Protein AF-A0A8S3RD67-F1 (afdb_monomer_lite)

Foldseek 3Di:
DVVVVVVVVVVVVVVVVVVLCVLPPPVQQLAQDALLLLLLLLVVDDLVRLVQLLVQLPDDPVVLVVLCVVDPPCSSSSSSVSSVCSCPVRVHGNNSSQVSCVVVVHDNSSSSLSRDQDDDDDPDDPVQQADADALQLLLQCLVLLPPCLVLLLSLLPHDPVQLVVLVVPAPDSSSSSSSSLVVSPLDPPDPRGNNSSLSSCVSSVNDCVSSNVSCVVVCVVQVVQLVLLLVLCVVCVVVQLPPDQLVQLVLQCLLLLLADLVLVVVLVVDPDSSSSSVSLSVSLSVSGDVSLVSSLVSCVVVPVPVSSVSSDDPPPPPPRDPVLQPPPPVVFPDDPLLLLCSNCSNVQLPQDQVVLQVVQCCVVVLDPPVLVVVLVPQPDSSSSSSSVSSSLSPGDVVSSVSSLVSLCVDPSRVVVSVCSVPDDDGSVSRVSNVVNVD

pLDDT: mean 89.94, std 11.32, range [45.06, 98.44]

Sequence (438 aa):
MYCHIYIIITIYSQCLRFIQLVGLSEYSLDQIPSNPELLRLSGNCEEDLIHELALRLGMEEIDWRDIGKNYTGNTQMVKFLTLIHLKENYSICFGDLDRSLQEMKITTHTLCMVRRRKQVKSRIPDDILDCIPTDEILDKLAPQVGKMVFQLGTELGLSIADLENIDKCSPNLTAQNKEVLFTWRKDRSVKPTIRVIKQALVNIRKGVRCLEEVVKNIDAKTLRAVEIVTDKIRDNADRIIQDIQTSQILDHMMTHLVISVDDRRDIEHYAGQDDQNKALLDIVTKRREPAYSVFVDGLRIYGYEDIANDLKCDFSPSPTSASAETEGLSVWNFPLYKVRLQKNYLKVITDILHENIVDHLITREVLSVDDGKKIDSGKNPQEKNRNLMDMLLRKNEQGFNEFLKALKKDSIYADLADQIEKTEVTSTDMATLHKCLK

Secondary structure (DSSP, 8-state):
-HHHHHHHHHHHHHHHHHHHHTTS-GGGTTSPPPHHHHHHHHHHS-HHHHHHHHHHTT--HHHHHHHHHHTTT-HHHHHHHHHHHHHHHH---HHHHHHHHHHTT--THHHHHHH-------SS-HHHHTSPPPHHHHHHHHHHH-S-HHHHHHHHT--HHHHHHHHHH-SSHHHHHHHHHHHHHH-SSS---HHHHHHHHHHTT--THHHHHHHHHHHHHHHHHHHHHHHHHHHTHHHHHHH--HHHHHHHHHHTTSS-HHHHHHHHTSSSHHHHHHHHHHHHHHH-HHHHHHHHHHHHHTT-HHHHHHT----------GGGGGS-GGG--S-HHHHHHHHTHHHHHHH--THHHHHHHHHTTSS-HHHHHHHHTSSSHHHHHHHHHHHHTTS-HHHHHHHHHHHHHSTTTHHHHHHHHT----HHHHHHHHHHT-

Radius of gyration: 30.72 Å; chains: 1; bounding box: 83×54×83 Å

Organism: Mytilus edulis (NCBI:txid6550)

InterPro domains:
  IPR001315 CARD domain [PF00619] (232-311)
  IPR001315 CARD domain [PF00619] (341-422)
  IPR001315 CARD domain [PS50209] (225-300)
  IPR001315 CARD domain [PS50209] (341-409)
  IPR011029 Death-like domain superfamily [G3DSA:1.10.533.10] (114-223)
  IPR011029 Death-like domain superfamily [G3DSA:1.10.533.10] (228-316)
  IPR011029 Death-like domain superfamily [G3DSA:1.10.533.10] (335-431)
  IPR011029 Death-like domain superfamily [SSF47986] (129-205)
  IPR011029 Death-like domain superfamily [SSF47986] (231-314)
  IPR011029 Death-like domain superfamily [SSF47986] (339-422)
  IPR037939 Death domain-containing protein CRADD [PTHR15034] (340-423)

Structure (mmCIF, N/CA/C/O backbone):
data_AF-A0A8S3RD67-F1
#
_entry.id   AF-A0A8S3RD67-F1
#
loop_
_atom_site.group_PDB
_atom_site.id
_atom_site.type_symbol
_atom_site.label_atom_id
_atom_site.label_alt_id
_atom_site.label_comp_id
_atom_site.label_asym_id
_atom_site.label_entity_id
_atom_site.label_seq_id
_atom_site.pdbx_PDB_ins_code
_atom_site.Cartn_x
_atom_site.Cartn_y
_atom_site.Cartn_z
_atom_site.occupancy
_atom_site.B_iso_or_equiv
_atom_site.auth_seq_id
_atom_site.auth_comp_id
_atom_site.auth_asym_id
_atom_site.auth_atom_id
_atom_site.pdbx_PDB_model_num
ATOM 1 N N . MET A 1 1 ? -46.749 -34.017 41.134 1.00 57.56 1 MET A N 1
ATOM 2 C CA . MET A 1 1 ? -46.827 -32.714 40.430 1.00 57.56 1 MET A CA 1
ATOM 3 C C . MET A 1 1 ? -45.648 -31.790 40.761 1.00 57.56 1 MET A C 1
ATOM 5 O O . MET A 1 1 ? -44.995 -31.336 39.834 1.00 57.56 1 MET A O 1
ATOM 9 N N . TYR A 1 2 ? -45.287 -31.587 42.037 1.00 60.09 2 TYR A N 1
ATOM 10 C CA . TYR A 1 2 ? -44.151 -30.729 42.436 1.00 60.09 2 TYR A CA 1
ATOM 11 C C . TYR A 1 2 ? -42.762 -31.168 41.916 1.00 60.09 2 TYR A C 1
ATOM 13 O O . TYR A 1 2 ? -41.968 -30.312 41.540 1.00 60.09 2 TYR A O 1
ATOM 21 N N . CYS A 1 3 ? -42.481 -32.474 41.793 1.00 60.28 3 CYS A N 1
ATOM 22 C CA . CYS A 1 3 ? -41.215 -32.956 41.206 1.00 60.28 3 CYS A CA 1
ATOM 23 C C . CYS A 1 3 ? -41.043 -32.585 39.722 1.00 60.28 3 CYS A C 1
ATOM 25 O O . CYS A 1 3 ? -39.939 -32.255 39.303 1.00 60.28 3 CYS A O 1
ATOM 27 N N . HIS A 1 4 ? -42.119 -32.580 38.928 1.00 60.19 4 HIS A N 1
ATOM 28 C CA . HIS A 1 4 ? -42.025 -32.214 37.510 1.00 60.19 4 HIS A CA 1
ATOM 29 C C . HIS A 1 4 ? -41.774 -30.717 37.312 1.00 60.19 4 HIS A C 1
ATOM 31 O O . HIS A 1 4 ? -41.017 -30.347 36.421 1.00 60.19 4 HIS A O 1
ATOM 37 N N . ILE A 1 5 ? -42.339 -29.862 38.169 1.00 73.25 5 ILE A N 1
ATOM 38 C CA . ILE A 1 5 ? -42.095 -28.414 38.124 1.00 73.25 5 ILE A CA 1
ATOM 39 C C . ILE A 1 5 ? -40.639 -28.106 38.489 1.00 73.25 5 ILE A C 1
ATOM 41 O O . ILE A 1 5 ? -40.001 -27.311 37.806 1.00 73.25 5 ILE A O 1
ATOM 45 N N . TYR A 1 6 ? -40.084 -28.775 39.506 1.00 74.94 6 TYR A N 1
ATOM 46 C CA . TYR A 1 6 ? -38.683 -28.587 39.887 1.00 74.94 6 TYR A CA 1
ATOM 47 C C . TYR A 1 6 ? -37.729 -29.010 38.761 1.00 74.94 6 TYR A C 1
ATOM 49 O O . TYR A 1 6 ? -36.868 -28.229 38.377 1.00 74.94 6 TYR A O 1
ATOM 57 N N . ILE A 1 7 ? -37.948 -30.181 38.148 1.00 73.00 7 ILE A N 1
ATOM 58 C CA . ILE A 1 7 ? -37.131 -30.669 37.024 1.00 73.00 7 ILE A CA 1
ATO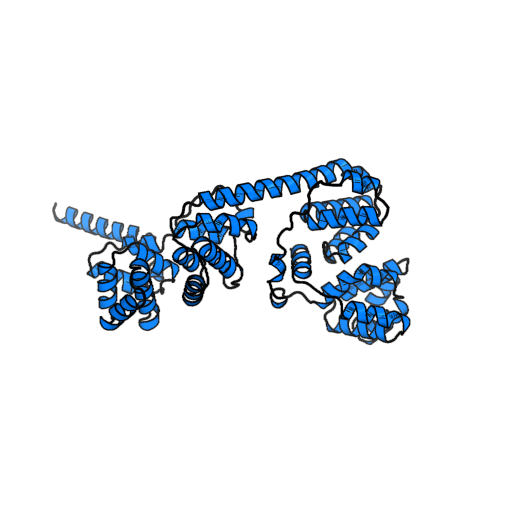M 59 C C . ILE A 1 7 ? -37.206 -29.717 35.821 1.00 73.00 7 ILE A C 1
ATOM 61 O O . ILE A 1 7 ? -36.175 -29.402 35.233 1.00 73.00 7 ILE A O 1
ATOM 65 N N . ILE A 1 8 ? -38.392 -29.204 35.475 1.00 71.38 8 ILE A N 1
ATOM 66 C CA . ILE A 1 8 ? -38.545 -28.244 34.371 1.00 71.38 8 ILE A CA 1
ATOM 67 C C . ILE A 1 8 ? -37.818 -26.931 34.686 1.00 71.38 8 ILE A C 1
ATOM 69 O O . ILE A 1 8 ? -37.125 -26.416 33.817 1.00 71.38 8 ILE A O 1
ATOM 73 N N . ILE A 1 9 ? -37.903 -26.413 35.916 1.00 73.94 9 ILE A N 1
ATOM 74 C CA . ILE A 1 9 ? -37.189 -25.191 36.323 1.00 73.94 9 ILE A CA 1
ATOM 75 C C . ILE A 1 9 ? -35.670 -25.404 36.301 1.00 73.94 9 ILE A C 1
ATOM 77 O O . ILE A 1 9 ? -34.942 -24.535 35.822 1.00 73.94 9 ILE A O 1
ATOM 81 N N . THR A 1 10 ? -35.174 -26.556 36.761 1.00 69.31 10 THR A N 1
ATOM 82 C CA . THR A 1 10 ? -33.739 -26.874 36.728 1.00 69.31 10 THR A CA 1
ATOM 83 C C . THR A 1 10 ? -33.232 -27.027 35.294 1.00 69.31 10 THR A C 1
ATOM 85 O O . THR A 1 10 ? -32.198 -26.451 34.963 1.00 69.31 10 THR A O 1
ATOM 88 N N . ILE A 1 11 ? -33.974 -27.715 34.417 1.00 67.88 11 ILE A N 1
ATOM 89 C CA . ILE A 1 11 ? -33.627 -27.849 32.993 1.00 67.88 11 ILE A CA 1
ATOM 90 C C . ILE A 1 11 ? -33.676 -26.485 32.302 1.00 67.88 11 ILE A C 1
ATOM 92 O O . ILE A 1 11 ? -32.752 -26.144 31.575 1.00 67.88 11 ILE A O 1
ATOM 96 N N . TYR A 1 12 ? -34.694 -25.660 32.563 1.00 69.12 12 TYR A N 1
ATOM 97 C CA . TYR A 1 12 ? -34.792 -24.328 31.965 1.00 69.12 12 TYR A CA 1
ATOM 98 C C . TYR A 1 12 ? -33.668 -23.409 32.454 1.00 69.12 12 TYR A C 1
ATOM 100 O O . TYR A 1 12 ? -33.087 -22.687 31.655 1.00 69.12 12 TYR A O 1
ATOM 108 N N . SER A 1 13 ? -33.296 -23.476 33.737 1.00 68.12 13 SER A N 1
ATOM 109 C CA . SER A 1 13 ? -32.154 -22.742 34.298 1.00 68.12 13 SER A CA 1
ATOM 110 C C . SER A 1 13 ? -30.823 -23.197 33.690 1.00 68.12 13 SER A C 1
ATOM 112 O O . SER A 1 13 ? -29.996 -22.358 33.332 1.00 68.12 13 SER A O 1
ATOM 114 N N . GLN A 1 14 ? -30.630 -24.505 33.497 1.00 61.22 14 GLN A N 1
ATOM 115 C CA . GLN A 1 14 ? -29.442 -25.050 32.838 1.00 61.22 14 GLN A CA 1
ATOM 116 C C . GLN A 1 14 ? -29.400 -24.716 31.342 1.00 61.22 14 GLN A C 1
ATOM 118 O O . GLN A 1 14 ? -28.350 -24.321 30.851 1.00 61.22 14 GLN A O 1
ATOM 123 N N . CYS A 1 15 ? -30.525 -24.773 30.625 1.00 55.94 15 CYS A N 1
ATOM 124 C CA . CYS A 1 15 ? -30.617 -24.350 29.227 1.00 55.94 15 CYS A CA 1
ATOM 125 C C . CYS A 1 15 ? -30.431 -22.836 29.067 1.00 55.94 15 CYS A C 1
ATOM 127 O O . CYS A 1 15 ? -29.794 -22.410 28.110 1.00 55.94 15 CYS A O 1
ATOM 129 N N . LEU A 1 16 ? -30.925 -22.013 29.998 1.00 59.56 16 LEU A N 1
ATOM 130 C CA . LEU A 1 16 ? -30.701 -20.565 29.984 1.00 59.56 16 LEU A CA 1
ATOM 131 C C . LEU A 1 16 ? -29.226 -20.237 30.252 1.00 59.56 16 LEU A C 1
ATOM 133 O O . LEU A 1 16 ? -28.663 -19.401 29.549 1.00 59.56 16 LEU A O 1
ATOM 137 N N . ARG A 1 17 ? -28.582 -20.949 31.192 1.00 57.41 17 ARG A N 1
ATOM 138 C CA . ARG A 1 17 ? -27.124 -20.901 31.392 1.00 57.41 17 ARG A CA 1
ATOM 139 C C . ARG A 1 17 ? -26.380 -21.331 30.133 1.00 57.41 17 ARG A C 1
ATOM 141 O O . ARG A 1 17 ? -25.460 -20.638 29.722 1.00 57.41 17 ARG A O 1
ATOM 148 N N . PHE A 1 18 ? -26.816 -22.404 29.474 1.00 54.28 18 PHE A N 1
ATOM 149 C CA . PHE A 1 18 ? -26.211 -22.883 28.234 1.00 54.28 18 PHE A CA 1
ATOM 150 C C . PHE A 1 18 ? -26.344 -21.841 27.114 1.00 54.28 18 PHE A C 1
ATOM 152 O O . PHE A 1 18 ? -25.356 -21.492 26.489 1.00 54.28 18 PHE A O 1
ATOM 159 N N . ILE A 1 19 ? -27.519 -21.236 26.917 1.00 56.25 19 ILE A N 1
ATOM 160 C CA . ILE A 1 19 ? -27.752 -20.195 25.898 1.00 56.25 19 ILE A CA 1
ATOM 161 C C . ILE A 1 19 ? -26.986 -18.893 26.210 1.00 56.25 19 ILE A C 1
ATOM 163 O O . ILE A 1 19 ? -26.515 -18.224 25.287 1.00 56.25 19 ILE A O 1
ATOM 167 N N . GLN A 1 20 ? -26.825 -18.532 27.488 1.00 54.22 20 GLN A N 1
ATOM 168 C CA . GLN A 1 20 ? -26.003 -17.389 27.911 1.00 54.22 20 GLN A CA 1
ATOM 169 C C . GLN A 1 20 ? -24.498 -17.658 27.721 1.00 54.22 20 GLN A C 1
ATOM 171 O O . GLN A 1 20 ? -23.772 -16.749 27.308 1.00 54.22 20 GLN A O 1
ATOM 176 N N . LEU A 1 21 ? -24.058 -18.906 27.916 1.00 53.72 21 LEU A N 1
ATOM 177 C CA . LEU A 1 21 ? -22.680 -19.370 27.714 1.00 53.72 21 LEU A CA 1
ATOM 178 C C . LEU A 1 21 ? -22.350 -19.755 26.264 1.00 53.72 21 LEU A C 1
ATOM 180 O O . LEU A 1 21 ? -21.181 -19.820 25.917 1.00 53.72 21 LEU A O 1
ATOM 184 N N . VAL A 1 22 ? -23.321 -19.900 25.354 1.00 56.28 22 VAL A N 1
ATOM 185 C CA . VAL A 1 22 ? -23.043 -20.135 23.915 1.00 56.28 22 VAL A CA 1
ATOM 186 C C . VAL A 1 22 ? -22.180 -19.012 23.301 1.00 56.28 22 VAL A C 1
ATOM 188 O O . VAL A 1 22 ? -21.546 -19.209 22.269 1.00 56.28 22 VAL A O 1
ATOM 191 N N . GLY A 1 23 ? -22.108 -17.831 23.931 1.00 59.00 23 GLY A N 1
ATOM 192 C CA . GLY A 1 23 ? -21.163 -16.771 23.550 1.00 59.00 23 GLY A CA 1
ATOM 193 C C . GLY A 1 23 ? -19.760 -16.871 24.172 1.00 59.00 23 GLY A C 1
ATOM 194 O O . GLY A 1 23 ? -18.823 -16.302 23.618 1.00 59.00 23 GLY A O 1
ATOM 195 N N . LEU A 1 24 ? -19.616 -17.566 25.299 1.00 64.38 24 LEU A N 1
ATOM 196 C CA . LEU A 1 24 ? -18.390 -17.750 26.077 1.00 64.38 24 LEU A CA 1
ATOM 197 C C . LEU A 1 24 ? -18.153 -19.259 26.187 1.00 64.38 24 LEU A C 1
ATOM 199 O O . LEU A 1 24 ? -18.551 -19.882 27.166 1.00 64.38 24 LEU A O 1
ATOM 203 N N . SER A 1 25 ? -17.567 -19.865 25.149 1.00 72.75 25 SER A N 1
ATOM 204 C CA . SER A 1 25 ? -17.165 -21.280 25.214 1.00 72.75 25 SER A CA 1
ATOM 205 C C . SER A 1 25 ? -16.338 -21.530 26.479 1.00 72.75 25 SER A C 1
ATOM 207 O O . SER A 1 25 ? -15.627 -20.630 26.899 1.00 72.75 25 SER A O 1
ATOM 209 N N . GLU A 1 26 ? -16.374 -22.719 27.069 1.00 68.62 26 GLU A N 1
ATOM 210 C CA . GLU A 1 26 ? -15.649 -23.026 28.317 1.00 68.62 26 GLU A CA 1
ATOM 211 C C . GLU A 1 26 ? -14.152 -22.632 28.250 1.00 68.62 26 GLU A C 1
ATOM 213 O O . GLU A 1 26 ? -13.629 -22.004 29.163 1.00 68.62 26 GLU A O 1
ATOM 218 N N . TYR A 1 27 ? -13.520 -22.798 27.079 1.00 60.41 27 TYR A N 1
ATOM 219 C CA . TYR A 1 27 ? -12.154 -22.344 26.745 1.00 60.41 27 TYR A CA 1
ATOM 220 C C . TYR A 1 27 ? -11.909 -20.825 26.796 1.00 60.41 27 TYR A C 1
ATOM 222 O O . TYR A 1 27 ? -10.790 -20.349 26.627 1.00 60.41 27 TYR A O 1
ATOM 230 N N . SER A 1 28 ? -12.965 -20.034 26.929 1.00 76.81 28 SER A N 1
ATOM 231 C CA . SER A 1 28 ? -12.926 -18.576 26.970 1.00 76.81 28 SER A CA 1
ATOM 232 C C . SER A 1 28 ? -12.745 -18.021 28.371 1.00 76.81 28 SER A C 1
ATOM 234 O O . SER A 1 28 ? -12.359 -16.861 28.482 1.00 76.81 28 SER A O 1
ATOM 236 N N . LEU A 1 29 ? -13.051 -18.804 29.410 1.00 88.25 29 LEU A N 1
ATOM 237 C CA . LEU A 1 29 ? -13.011 -18.327 30.791 1.00 88.25 29 LEU A CA 1
ATOM 238 C C . LEU A 1 29 ? -11.571 -18.112 31.262 1.00 88.25 29 LEU A C 1
ATOM 240 O O . LEU A 1 29 ? -11.295 -17.091 31.875 1.00 88.25 29 LEU A O 1
ATOM 244 N N . ASP A 1 30 ? -10.638 -18.972 30.861 1.00 92.31 30 ASP A N 1
ATOM 245 C CA . ASP A 1 30 ? -9.222 -18.837 31.235 1.00 92.31 30 ASP A CA 1
ATOM 246 C C . ASP A 1 30 ? -8.481 -17.743 30.442 1.00 92.31 30 ASP A C 1
ATOM 248 O O . ASP A 1 30 ? -7.310 -17.459 30.689 1.00 92.31 30 ASP A O 1
ATOM 252 N N . GLN A 1 31 ? -9.136 -17.112 29.461 1.00 93.38 31 GLN A N 1
ATOM 253 C CA . GLN A 1 31 ? -8.516 -16.055 28.667 1.00 93.38 31 GLN A CA 1
ATOM 254 C C . GLN A 1 31 ? -8.472 -14.739 29.446 1.00 93.38 31 GLN A C 1
ATOM 256 O O . GLN A 1 31 ? -9.470 -14.307 30.026 1.00 93.38 31 GLN A O 1
ATOM 261 N N . ILE A 1 32 ? -7.324 -14.064 29.384 1.00 94.31 32 ILE A N 1
ATOM 262 C CA . ILE A 1 32 ? -7.170 -12.699 29.889 1.00 94.31 32 ILE A CA 1
ATOM 263 C C . ILE A 1 32 ? -7.927 -11.745 28.949 1.00 94.31 32 ILE A C 1
ATOM 265 O O . ILE A 1 32 ? -7.660 -11.752 27.741 1.00 94.31 32 ILE A O 1
ATOM 269 N N . PRO A 1 33 ? -8.842 -10.902 29.462 1.00 94.62 33 PRO A N 1
ATOM 270 C CA . PRO A 1 33 ? -9.557 -9.937 28.640 1.00 94.62 33 PRO A CA 1
ATOM 271 C C . PRO A 1 33 ? -8.614 -8.968 27.911 1.00 94.62 33 PRO A C 1
ATOM 273 O O . PRO A 1 33 ? -7.643 -8.430 28.458 1.00 94.62 33 PRO A O 1
ATOM 276 N N . SER A 1 34 ? -8.918 -8.690 26.650 1.00 93.38 34 SER A N 1
ATOM 277 C CA . SER A 1 34 ? -8.246 -7.637 25.890 1.00 93.38 34 SER A CA 1
ATOM 278 C C . SER A 1 34 ? -8.654 -6.242 26.390 1.00 93.38 34 SER A C 1
ATOM 280 O O . SER A 1 34 ? -9.709 -6.062 26.999 1.00 93.38 34 SER A O 1
ATOM 282 N N . ASN A 1 35 ? -7.836 -5.222 26.117 1.00 93.00 35 ASN A N 1
ATOM 283 C CA . ASN A 1 35 ? -8.152 -3.842 26.511 1.00 93.00 35 ASN A CA 1
ATOM 284 C C . ASN A 1 35 ? -9.492 -3.356 25.912 1.00 93.00 35 ASN A C 1
ATOM 286 O O . ASN A 1 35 ? -10.292 -2.794 26.659 1.00 93.00 35 ASN A O 1
ATOM 290 N N . PRO A 1 36 ? -9.824 -3.641 24.633 1.00 91.31 36 PRO A N 1
ATOM 291 C CA . PRO A 1 36 ? -11.160 -3.380 24.094 1.00 91.31 36 PRO A CA 1
ATOM 292 C C . PRO A 1 36 ? -12.292 -4.041 24.891 1.00 91.31 36 PRO A C 1
ATOM 294 O O . PRO A 1 36 ? -13.344 -3.444 25.105 1.00 91.31 36 PRO A O 1
ATOM 297 N N . GLU A 1 37 ? -12.093 -5.273 25.359 1.00 93.44 37 GLU A N 1
ATOM 298 C CA . GLU A 1 37 ? -13.102 -5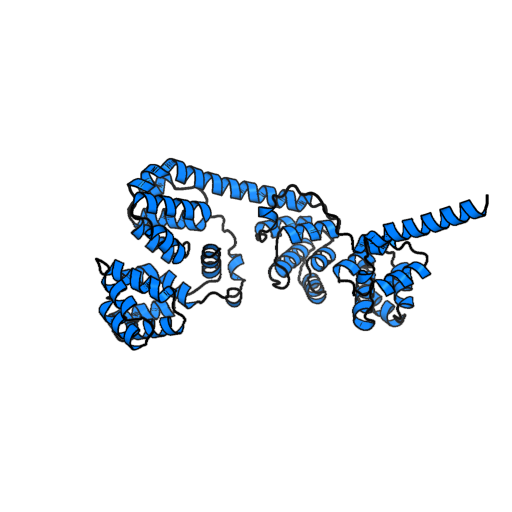.986 26.144 1.00 93.44 37 GLU A CA 1
ATOM 299 C C . GLU A 1 37 ? -13.297 -5.350 27.525 1.00 93.44 37 GLU A C 1
ATOM 301 O O . GLU A 1 37 ? -14.435 -5.103 27.928 1.00 93.44 37 GLU A O 1
ATOM 306 N N . LEU A 1 38 ? -12.212 -4.993 28.215 1.00 94.75 38 LEU A N 1
ATOM 307 C CA . LEU A 1 38 ? -12.285 -4.283 29.496 1.00 94.75 38 LEU A CA 1
ATOM 308 C C . LEU A 1 38 ? -12.926 -2.899 29.352 1.00 94.75 38 LEU A C 1
ATOM 310 O O . LEU A 1 38 ? -13.727 -2.496 30.192 1.00 94.75 38 LEU A O 1
ATOM 314 N N . LEU A 1 39 ? -12.649 -2.191 28.257 1.00 92.62 39 LEU A N 1
ATOM 315 C CA . LEU A 1 39 ? -13.277 -0.906 27.966 1.00 92.62 39 LEU A CA 1
ATOM 316 C C . LEU A 1 39 ? -14.788 -1.040 27.735 1.00 92.62 39 LEU A C 1
ATOM 318 O O . LEU A 1 39 ? -15.583 -0.218 28.196 1.00 92.62 39 LEU A O 1
ATOM 322 N N . ARG A 1 40 ? -15.218 -2.089 27.029 1.00 91.25 40 ARG A N 1
ATOM 323 C CA . ARG A 1 40 ? -16.649 -2.379 26.880 1.00 91.25 40 ARG A CA 1
ATOM 324 C C . ARG A 1 40 ? -17.271 -2.761 28.213 1.00 91.25 40 ARG A C 1
ATOM 326 O O . ARG A 1 40 ? -18.412 -2.376 28.456 1.00 91.25 40 ARG A O 1
ATOM 333 N N . LEU A 1 41 ? -16.560 -3.506 29.058 1.00 93.56 41 LEU A N 1
ATOM 334 C CA . LEU A 1 41 ? -17.050 -3.887 30.379 1.00 93.56 41 LEU A CA 1
ATOM 335 C C . LEU A 1 41 ? -17.278 -2.640 31.235 1.00 93.56 41 LEU A C 1
ATOM 337 O O . LEU A 1 41 ? -18.394 -2.429 31.702 1.00 93.56 41 LEU A O 1
ATOM 341 N N . SER A 1 42 ? -16.283 -1.755 31.335 1.00 94.56 42 SER A N 1
ATOM 342 C CA . SER A 1 42 ? -16.417 -0.502 32.087 1.00 94.56 42 SER A CA 1
ATOM 343 C C . SER A 1 42 ? -17.551 0.378 31.558 1.00 94.56 42 SER A C 1
ATOM 345 O O . SER A 1 42 ? -18.232 1.039 32.336 1.00 94.56 42 SER A O 1
ATOM 347 N N . GLY A 1 43 ? -17.796 0.385 30.243 1.00 90.38 43 GLY A N 1
ATOM 348 C CA . GLY A 1 43 ? -18.885 1.149 29.620 1.00 90.38 43 GLY A CA 1
ATOM 349 C C . GLY A 1 43 ? -20.292 0.596 29.859 1.00 90.38 43 GLY A C 1
ATOM 350 O O . GLY A 1 43 ? -21.263 1.307 29.611 1.00 90.38 43 GLY A O 1
ATOM 351 N N . ASN A 1 44 ? -20.419 -0.652 30.319 1.00 90.00 44 ASN A N 1
ATOM 352 C CA . ASN A 1 44 ? -21.706 -1.290 30.626 1.00 90.00 44 ASN A CA 1
ATOM 353 C C . ASN A 1 44 ? -21.967 -1.445 32.130 1.00 90.00 44 ASN A C 1
ATOM 355 O O . ASN A 1 44 ? -23.004 -1.988 32.505 1.00 90.00 44 ASN A O 1
ATOM 359 N N . CYS A 1 45 ? -21.041 -0.989 32.970 1.00 92.62 45 CYS A N 1
ATOM 360 C CA . CYS A 1 45 ? -21.106 -1.115 34.417 1.00 92.62 45 CYS A CA 1
ATOM 361 C C . CYS A 1 45 ? -21.119 0.265 35.077 1.00 92.62 45 CYS A C 1
ATOM 363 O O . CYS A 1 45 ? -20.434 1.184 34.618 1.00 92.62 45 CYS A O 1
ATOM 365 N N . GLU A 1 46 ? -21.869 0.391 36.169 1.00 95.12 46 GLU A N 1
ATOM 366 C CA . GLU A 1 46 ? -21.814 1.561 37.049 1.00 95.12 46 GLU A CA 1
ATOM 367 C C . GLU A 1 46 ? -20.476 1.622 37.802 1.00 95.12 46 GLU A C 1
ATOM 369 O O . GLU A 1 46 ? -19.769 0.619 37.911 1.00 95.12 46 GLU A O 1
ATOM 374 N N . GLU A 1 47 ? -20.111 2.804 38.298 1.00 95.62 47 GLU A N 1
ATOM 375 C CA . GLU A 1 47 ? -18.844 3.024 39.014 1.00 95.62 47 GLU A CA 1
ATOM 376 C C . GLU A 1 47 ? -18.743 2.170 40.279 1.00 95.62 47 GLU A C 1
ATOM 378 O O . GLU A 1 47 ? -17.802 1.386 40.395 1.00 95.62 47 GLU A O 1
ATOM 383 N N . ASP A 1 48 ? -19.767 2.216 41.133 1.00 96.62 48 ASP A N 1
ATOM 384 C CA . ASP A 1 48 ? -19.856 1.421 42.367 1.00 96.62 48 ASP A CA 1
ATOM 385 C C . ASP A 1 48 ? -19.702 -0.083 42.103 1.00 96.62 48 ASP A C 1
ATOM 387 O O . ASP A 1 48 ? -19.120 -0.825 42.891 1.00 96.62 48 ASP A O 1
ATOM 391 N N . LEU A 1 49 ? -20.203 -0.543 40.955 1.00 95.69 49 LEU A N 1
ATOM 392 C CA . LEU A 1 49 ? -20.124 -1.942 40.557 1.00 95.69 49 LEU A CA 1
ATOM 393 C C . LEU A 1 49 ? -18.701 -2.337 40.160 1.00 95.69 49 LEU A C 1
ATOM 395 O O . LEU A 1 49 ? -18.266 -3.434 40.497 1.00 95.69 49 LEU A O 1
ATOM 399 N N . ILE A 1 50 ? -17.974 -1.469 39.449 1.00 97.31 50 ILE A N 1
ATOM 400 C CA . ILE A 1 50 ? -16.565 -1.716 39.114 1.00 97.31 50 ILE A CA 1
ATOM 401 C C . ILE A 1 50 ? -15.682 -1.617 40.360 1.00 97.31 50 ILE A C 1
ATOM 403 O O . ILE A 1 50 ? -14.749 -2.406 40.487 1.00 97.31 50 ILE A O 1
ATOM 407 N N . HIS A 1 51 ? -15.988 -0.701 41.280 1.00 97.38 51 HIS A N 1
ATOM 408 C CA . HIS A 1 51 ? -15.286 -0.575 42.557 1.00 97.38 51 HIS A CA 1
ATOM 409 C C . HIS A 1 51 ? -15.408 -1.853 43.395 1.00 97.38 51 HIS A C 1
ATOM 411 O O . HIS A 1 51 ? -14.396 -2.475 43.711 1.00 97.38 51 HIS A O 1
ATOM 417 N N . GLU A 1 52 ? -16.633 -2.315 43.657 1.00 97.81 52 GLU A N 1
ATOM 418 C CA . GLU A 1 52 ? -16.881 -3.562 44.398 1.00 97.81 52 GLU A CA 1
ATOM 419 C C . GLU A 1 52 ? -16.280 -4.783 43.678 1.00 97.81 52 GLU A C 1
ATOM 421 O O . GLU A 1 52 ? -15.705 -5.667 44.317 1.00 97.81 52 GLU A O 1
ATOM 426 N N . LEU A 1 53 ? -16.357 -4.827 42.341 1.00 96.81 53 LEU A N 1
ATOM 427 C CA . LEU A 1 53 ? -15.723 -5.881 41.545 1.00 96.81 53 LEU A CA 1
ATOM 428 C C . LEU A 1 53 ? -14.201 -5.896 41.739 1.00 96.81 53 LEU A C 1
ATOM 430 O O . LEU A 1 53 ? -13.615 -6.970 41.860 1.00 96.81 53 LEU A O 1
ATOM 434 N N . ALA A 1 54 ? -13.560 -4.727 41.787 1.00 97.44 54 ALA A N 1
ATOM 435 C CA . ALA A 1 54 ? -12.122 -4.621 41.980 1.00 97.44 54 ALA A CA 1
ATOM 436 C C . ALA A 1 54 ? -11.687 -5.103 43.368 1.00 97.44 54 ALA A C 1
ATOM 438 O O . ALA A 1 54 ? -10.755 -5.903 43.462 1.00 97.44 54 ALA A O 1
ATOM 439 N N . LEU A 1 55 ? -12.405 -4.700 44.421 1.00 97.69 55 LEU A N 1
ATOM 440 C CA . LEU A 1 55 ? -12.138 -5.151 45.791 1.00 97.69 55 LEU A CA 1
ATOM 441 C C . LEU A 1 55 ? -12.238 -6.678 45.917 1.00 97.69 55 LEU A C 1
ATOM 443 O O . LEU A 1 55 ? -11.381 -7.316 46.528 1.00 97.69 55 LEU A O 1
ATOM 447 N N . ARG A 1 56 ? -13.244 -7.294 45.283 1.00 97.12 56 ARG A N 1
ATOM 448 C CA . ARG A 1 56 ? -13.411 -8.761 45.271 1.00 97.12 56 ARG A CA 1
ATOM 449 C C . ARG A 1 56 ? -12.305 -9.498 44.534 1.00 97.12 56 ARG A C 1
ATOM 451 O O . ARG A 1 56 ? -11.971 -10.620 44.901 1.00 97.12 56 ARG A O 1
ATOM 458 N N . LEU A 1 57 ? -11.744 -8.872 43.506 1.00 96.81 57 LEU A N 1
ATOM 459 C CA . LEU A 1 57 ? -10.624 -9.411 42.739 1.00 96.81 57 LEU A CA 1
ATOM 460 C C . LEU A 1 57 ? -9.264 -9.136 43.403 1.00 96.81 57 LEU A C 1
ATOM 462 O O . LEU A 1 57 ? -8.233 -9.464 42.823 1.00 96.81 57 LEU A O 1
ATOM 466 N N . GLY A 1 58 ? -9.260 -8.588 44.623 1.00 97.00 58 GLY A N 1
ATOM 467 C CA . GLY A 1 58 ? -8.065 -8.417 45.446 1.00 97.00 58 GLY A CA 1
ATOM 468 C C . GLY A 1 58 ? -7.379 -7.058 45.318 1.00 97.00 58 GLY A C 1
ATOM 469 O O . GLY A 1 58 ? -6.294 -6.898 45.875 1.00 97.00 58 GLY A O 1
ATOM 470 N N . MET A 1 59 ? -7.979 -6.086 44.621 1.00 97.62 59 MET A N 1
ATOM 471 C CA . MET A 1 59 ? -7.470 -4.711 44.610 1.00 97.62 59 MET A CA 1
ATOM 472 C C . MET A 1 59 ? -7.641 -4.063 45.983 1.00 97.62 59 MET A C 1
ATOM 474 O O . MET A 1 59 ? -8.700 -4.179 46.603 1.00 97.62 59 MET A O 1
ATOM 478 N N . GLU A 1 60 ? -6.623 -3.340 46.446 1.00 97.44 60 GLU A N 1
ATOM 479 C CA . GLU A 1 60 ? -6.727 -2.575 47.683 1.00 97.44 60 GLU A CA 1
ATOM 480 C C . GLU A 1 60 ? -7.486 -1.255 47.467 1.00 97.44 60 GLU A C 1
ATOM 482 O O . GLU A 1 60 ? -7.381 -0.590 46.436 1.00 97.44 60 GLU A O 1
ATOM 487 N N . GLU A 1 61 ? -8.214 -0.807 48.493 1.00 97.69 61 GLU A N 1
ATOM 488 C CA . GLU A 1 61 ? -8.957 0.465 48.477 1.00 97.69 61 GLU A CA 1
ATOM 489 C C . GLU A 1 61 ? -8.048 1.689 48.238 1.00 97.69 61 GLU A C 1
ATOM 491 O O . GLU A 1 61 ? -8.506 2.768 47.852 1.00 97.69 61 GLU A O 1
ATOM 496 N N . ILE A 1 62 ? -6.748 1.572 48.523 1.00 96.81 62 ILE A N 1
ATOM 497 C CA . ILE A 1 62 ? -5.787 2.647 48.263 1.00 96.81 62 ILE A CA 1
ATOM 498 C C . ILE A 1 62 ? -5.495 2.795 46.765 1.00 96.81 62 ILE A C 1
ATOM 500 O O . ILE A 1 62 ? -5.551 3.919 46.270 1.00 96.81 62 ILE A O 1
ATOM 504 N N . ASP A 1 63 ? -5.327 1.687 46.038 1.00 96.44 63 ASP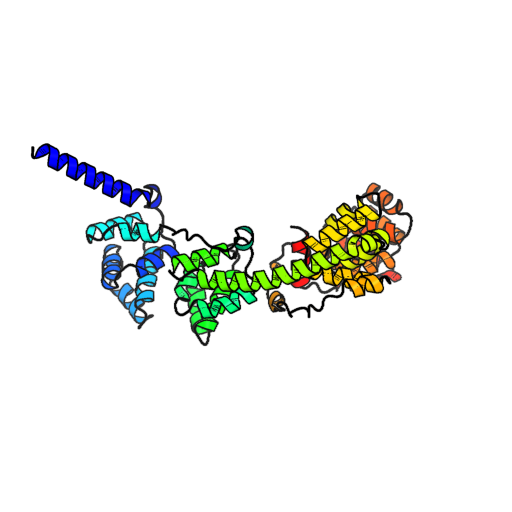 A N 1
ATOM 505 C CA . ASP A 1 63 ? -5.047 1.689 44.598 1.00 96.44 63 ASP A CA 1
ATOM 506 C C . ASP A 1 63 ? -6.223 2.268 43.807 1.00 96.44 63 ASP A C 1
ATOM 508 O O . ASP A 1 63 ? -6.039 3.142 42.958 1.00 96.44 63 ASP A O 1
ATOM 512 N N . TRP A 1 64 ? -7.455 1.860 44.142 1.00 95.44 64 TRP A N 1
ATOM 513 C CA . TRP A 1 64 ? -8.669 2.430 43.545 1.00 95.44 64 TRP A CA 1
ATOM 514 C C . TRP A 1 64 ? -8.734 3.953 43.736 1.00 95.44 64 TRP A C 1
ATOM 516 O O . TRP A 1 64 ? -8.981 4.705 42.787 1.00 95.44 64 TRP A O 1
ATOM 526 N N . ARG A 1 65 ? -8.469 4.434 44.960 1.00 95.56 65 ARG A N 1
ATOM 527 C CA . ARG A 1 65 ? -8.474 5.874 45.264 1.00 95.56 65 ARG A CA 1
ATOM 528 C C . ARG A 1 65 ? -7.370 6.622 44.533 1.00 95.56 65 ARG A C 1
ATOM 530 O O . ARG A 1 65 ? -7.602 7.755 44.112 1.00 95.56 65 ARG A O 1
ATOM 537 N N . ASP A 1 66 ? -6.195 6.028 44.376 1.00 95.69 66 ASP A N 1
ATOM 538 C CA . ASP A 1 66 ? -5.082 6.658 43.671 1.00 95.69 66 ASP A CA 1
ATOM 539 C C . ASP A 1 66 ? -5.344 6.749 42.160 1.00 95.69 66 ASP A C 1
ATOM 541 O O . ASP A 1 66 ? -5.107 7.807 41.569 1.00 95.69 66 ASP A O 1
ATOM 545 N N . ILE A 1 67 ? -5.971 5.733 41.554 1.00 93.88 67 ILE A N 1
ATOM 546 C CA . ILE A 1 67 ? -6.500 5.823 40.181 1.00 93.88 67 ILE A CA 1
ATOM 547 C C . ILE A 1 67 ? -7.537 6.956 40.086 1.00 93.88 67 ILE A C 1
ATOM 549 O O . ILE A 1 67 ? -7.450 7.804 39.197 1.00 93.88 67 ILE A O 1
ATOM 553 N N . GLY A 1 68 ? -8.483 7.035 41.027 1.00 93.56 68 GLY A N 1
ATOM 554 C CA . GLY A 1 68 ? -9.512 8.082 41.049 1.00 93.56 68 GLY A CA 1
ATOM 555 C C . GLY A 1 68 ? -8.952 9.509 41.147 1.00 93.56 68 GLY A C 1
ATOM 556 O O . GLY A 1 68 ? -9.435 10.412 40.461 1.00 93.56 68 GLY A O 1
ATOM 557 N N . LYS A 1 69 ? -7.898 9.723 41.950 1.00 94.12 69 LYS A N 1
ATOM 558 C CA . LYS A 1 69 ? -7.223 11.030 42.079 1.00 94.12 69 LYS A CA 1
ATOM 559 C C . LYS A 1 69 ? -6.538 11.465 40.784 1.00 94.12 69 LYS A C 1
ATOM 561 O O . LYS A 1 69 ? -6.579 12.648 40.449 1.00 94.12 69 LYS A O 1
ATOM 566 N N . ASN A 1 70 ? -5.931 10.527 40.059 1.00 89.12 70 ASN A N 1
ATOM 567 C CA . ASN A 1 70 ? -5.183 10.831 38.838 1.00 89.12 70 ASN A CA 1
ATOM 568 C C . ASN A 1 70 ? -6.093 11.194 37.650 1.00 89.12 70 ASN A C 1
ATOM 570 O O . ASN A 1 70 ? -5.660 11.919 36.758 1.00 89.12 70 ASN A O 1
ATOM 574 N N . TYR A 1 71 ? -7.359 10.757 37.656 1.00 87.31 71 TYR A N 1
ATOM 575 C CA . TYR A 1 71 ? -8.307 10.955 36.546 1.00 87.31 71 TYR A CA 1
ATOM 576 C C . TYR A 1 71 ? -9.627 11.602 36.997 1.00 87.31 71 TYR A C 1
ATOM 578 O O . TYR A 1 71 ? -10.721 11.217 36.569 1.00 87.31 71 TYR A O 1
ATOM 586 N N . THR A 1 72 ? -9.527 12.614 37.865 1.00 85.00 72 THR A N 1
ATOM 587 C CA . THR A 1 72 ? -10.693 13.356 38.373 1.00 85.00 72 THR A CA 1
ATOM 588 C C . THR A 1 72 ? -11.552 13.932 37.237 1.00 85.00 72 THR A C 1
ATOM 590 O O . THR A 1 72 ? -11.064 14.581 36.316 1.00 85.00 72 THR A O 1
ATOM 593 N N . GLY A 1 73 ? -12.865 13.683 37.295 1.00 83.62 73 GLY A N 1
ATOM 594 C CA . GLY A 1 73 ? -13.839 14.199 36.323 1.00 83.62 73 GLY A CA 1
ATOM 595 C C . GLY A 1 73 ? -14.132 13.293 35.121 1.00 83.62 73 GLY A C 1
ATOM 596 O O . GLY A 1 73 ? -14.996 13.637 34.314 1.00 83.62 73 GLY A O 1
ATOM 597 N N . ASN A 1 74 ? -13.486 12.125 35.005 1.00 87.50 74 ASN A N 1
ATOM 598 C CA . ASN A 1 74 ? -13.795 11.139 33.966 1.00 87.50 74 ASN A CA 1
ATOM 599 C C . ASN A 1 74 ? -14.064 9.745 34.560 1.00 87.50 74 ASN A C 1
ATOM 601 O O . ASN A 1 74 ? -13.237 8.839 34.468 1.00 87.50 74 ASN A O 1
ATOM 605 N N . THR A 1 75 ? -15.264 9.557 35.119 1.00 92.19 75 THR A N 1
ATOM 606 C CA . THR A 1 75 ? -15.739 8.282 35.695 1.00 92.19 75 THR A CA 1
ATOM 607 C C . THR A 1 75 ? -15.509 7.082 34.772 1.00 92.19 75 THR A C 1
ATOM 609 O O . THR A 1 75 ? -15.147 5.995 35.219 1.00 92.19 75 THR A O 1
ATOM 612 N N . GLN A 1 76 ? -15.691 7.249 33.460 1.00 90.19 76 GLN A N 1
ATOM 613 C CA . GLN A 1 76 ? -15.503 6.151 32.513 1.00 90.19 76 GLN A CA 1
ATOM 614 C C . GLN A 1 76 ? -14.038 5.703 32.423 1.00 90.19 76 GLN A C 1
ATOM 616 O O . GLN A 1 76 ? -13.772 4.506 32.303 1.00 90.19 76 GLN A O 1
ATOM 621 N N . MET A 1 77 ? -13.109 6.656 32.486 1.00 89.00 77 MET A N 1
ATOM 622 C CA . MET A 1 77 ? -11.675 6.394 32.473 1.00 89.00 77 MET A CA 1
ATOM 623 C C . MET A 1 77 ? -11.224 5.715 33.764 1.00 89.00 77 MET A C 1
ATOM 625 O O . MET A 1 77 ? -10.524 4.713 33.690 1.00 89.00 77 MET A O 1
ATOM 629 N N . VAL A 1 78 ? -11.709 6.179 34.923 1.00 93.88 78 VAL A N 1
ATOM 630 C CA . VAL A 1 78 ? -11.439 5.543 36.226 1.00 93.88 78 VAL A CA 1
ATOM 631 C C . VAL A 1 78 ? -11.850 4.070 36.192 1.00 93.88 78 VAL A C 1
ATOM 633 O O . VAL A 1 78 ? -11.014 3.197 36.400 1.00 93.88 78 VAL A O 1
ATOM 636 N N . LYS A 1 79 ? -13.096 3.769 35.795 1.00 95.75 79 LYS A N 1
ATOM 637 C CA . LYS A 1 79 ? -13.573 2.381 35.664 1.00 95.75 79 LYS A CA 1
ATOM 638 C C . LYS A 1 79 ? -12.699 1.537 34.730 1.00 95.75 79 LYS A C 1
ATOM 640 O O . LYS A 1 79 ? -12.452 0.368 35.007 1.00 95.75 79 LYS A O 1
ATOM 645 N N . PHE A 1 80 ? -12.276 2.094 33.594 1.00 94.69 80 PHE A N 1
ATOM 646 C CA . PHE A 1 80 ? -11.447 1.368 32.632 1.00 94.69 80 PHE A CA 1
ATOM 647 C C . PHE A 1 80 ? -10.039 1.091 33.170 1.00 94.69 80 PHE A C 1
ATOM 649 O O . PHE A 1 80 ? -9.585 -0.049 33.104 1.00 94.69 80 PHE A O 1
ATOM 656 N N . LEU A 1 81 ? -9.375 2.101 33.730 1.00 94.12 81 LEU A N 1
ATOM 657 C CA . LEU A 1 81 ? -8.021 1.974 34.263 1.00 94.12 81 LEU A CA 1
ATOM 658 C C . LEU A 1 81 ? -7.963 1.046 35.474 1.00 94.12 81 LEU A C 1
ATOM 660 O O . LEU A 1 81 ? -7.008 0.287 35.595 1.00 94.12 81 LEU A O 1
ATOM 664 N N . THR A 1 82 ? -9.009 1.007 36.299 1.00 96.50 82 THR A N 1
ATOM 665 C CA . THR A 1 82 ? -9.137 -0.005 37.354 1.00 96.50 82 THR A CA 1
ATOM 666 C C . THR A 1 82 ? -9.123 -1.417 36.781 1.00 96.50 82 THR A C 1
ATOM 668 O O . THR A 1 82 ? -8.381 -2.273 37.255 1.00 96.50 82 THR A O 1
ATOM 671 N N . LEU A 1 83 ? -9.915 -1.681 35.738 1.00 96.81 83 LEU A N 1
ATOM 672 C CA . LEU A 1 83 ? -9.946 -3.002 35.109 1.00 96.81 83 LEU A CA 1
ATOM 673 C C . LEU A 1 83 ? -8.600 -3.371 34.466 1.00 96.81 83 LEU A C 1
ATOM 675 O O . LEU A 1 83 ? -8.205 -4.536 34.503 1.00 96.81 83 LEU A O 1
ATOM 679 N N . ILE A 1 84 ? -7.888 -2.395 33.896 1.00 95.12 84 ILE A N 1
ATOM 680 C CA . ILE A 1 84 ? -6.529 -2.593 33.372 1.00 95.12 84 ILE A CA 1
ATOM 681 C C . ILE A 1 84 ? -5.556 -2.921 34.505 1.00 95.12 84 ILE A C 1
ATOM 683 O O . ILE A 1 84 ? -4.815 -3.894 34.397 1.00 95.12 84 ILE A O 1
ATOM 687 N N . HIS A 1 85 ? -5.612 -2.185 35.614 1.00 95.31 85 HIS A N 1
ATOM 688 C CA . HIS A 1 85 ? -4.768 -2.440 36.776 1.00 95.31 85 HIS A CA 1
ATOM 689 C C . HIS A 1 85 ? -4.992 -3.850 37.337 1.00 95.31 85 HIS A C 1
ATOM 691 O O . HIS A 1 85 ? -4.025 -4.550 37.636 1.00 95.31 85 HIS A O 1
ATOM 697 N N . LEU A 1 86 ? -6.250 -4.301 37.420 1.00 96.44 86 LEU A N 1
ATOM 698 C CA . LEU A 1 86 ? -6.580 -5.677 37.801 1.00 96.44 86 LEU A CA 1
ATOM 699 C C . LEU A 1 86 ? -5.942 -6.693 36.848 1.00 96.44 86 LEU A C 1
ATOM 701 O O . LEU A 1 86 ? -5.338 -7.672 37.279 1.00 96.44 86 LEU A O 1
ATOM 705 N N . LYS A 1 87 ? -6.050 -6.460 35.538 1.00 95.81 87 LYS A N 1
ATOM 706 C CA . LYS A 1 87 ? -5.456 -7.336 34.525 1.00 95.81 87 LYS A CA 1
ATOM 707 C C . LYS A 1 87 ? -3.937 -7.427 34.664 1.00 95.81 87 LYS A C 1
ATOM 709 O O . LYS A 1 87 ? -3.397 -8.525 34.585 1.00 95.81 87 LYS A O 1
ATOM 714 N N . GLU A 1 88 ? -3.260 -6.299 34.839 1.00 94.12 88 GLU A N 1
ATOM 715 C CA . GLU A 1 88 ? -1.795 -6.237 34.830 1.00 94.12 88 GLU A CA 1
ATOM 716 C C . GLU A 1 88 ? -1.173 -6.747 36.134 1.00 94.12 88 GLU A C 1
ATOM 718 O O . GLU A 1 88 ? -0.173 -7.459 36.084 1.00 94.12 88 GLU A O 1
ATOM 723 N N . ASN A 1 89 ? -1.779 -6.448 37.288 1.00 96.19 89 ASN A N 1
ATOM 724 C CA . ASN A 1 89 ? -1.202 -6.785 38.595 1.00 96.19 89 ASN A CA 1
ATOM 725 C C . ASN A 1 89 ? -1.727 -8.107 39.170 1.00 96.19 89 ASN A C 1
ATOM 727 O O . ASN A 1 89 ? -1.030 -8.757 39.945 1.00 96.19 89 ASN A O 1
ATOM 731 N N . TYR A 1 90 ? -2.925 -8.538 38.762 1.00 95.50 90 TYR A N 1
ATOM 732 C CA . TYR A 1 90 ? -3.596 -9.718 39.322 1.00 95.50 90 TYR A CA 1
ATOM 733 C C . TYR A 1 90 ? -3.858 -10.814 38.281 1.00 95.50 90 TYR A C 1
ATOM 735 O O . TYR A 1 90 ? -4.349 -11.881 38.634 1.00 95.50 90 TYR A O 1
ATOM 743 N N . SER A 1 91 ? -3.505 -10.591 37.006 1.00 94.38 91 SER A N 1
ATOM 744 C CA . SER A 1 91 ? -3.674 -11.565 35.911 1.00 94.38 91 SER A CA 1
ATOM 745 C C . SER A 1 91 ? -5.108 -12.094 35.760 1.00 94.38 91 SER A C 1
ATOM 747 O O . SER A 1 91 ? -5.307 -13.258 35.413 1.00 94.38 91 SER A O 1
ATOM 749 N N . ILE A 1 92 ? -6.112 -11.243 36.011 1.00 96.56 92 ILE A N 1
ATOM 750 C CA . ILE A 1 92 ? -7.522 -11.657 35.995 1.00 96.56 92 ILE A CA 1
ATOM 751 C C . ILE A 1 92 ? -7.948 -12.229 34.634 1.00 96.56 92 ILE A C 1
ATOM 753 O O . ILE A 1 92 ? -7.679 -11.650 33.574 1.00 96.56 92 ILE A O 1
ATOM 757 N N . CYS A 1 93 ? -8.666 -13.351 34.663 1.00 95.62 93 CYS A N 1
ATOM 758 C CA . CYS A 1 93 ? -9.275 -13.958 33.481 1.00 95.62 93 CYS A CA 1
ATOM 759 C C . CYS A 1 93 ? -10.795 -13.706 33.422 1.00 95.62 93 CYS A C 1
ATOM 761 O O . CYS A 1 93 ? -11.409 -13.183 34.358 1.00 95.62 93 CYS A O 1
ATOM 763 N N . PHE A 1 94 ? -11.442 -14.075 32.312 1.00 94.06 94 PHE A N 1
ATOM 764 C CA . PHE A 1 94 ? -12.905 -14.005 32.203 1.00 94.06 94 PHE A CA 1
ATOM 765 C C . PHE A 1 94 ? -13.631 -14.864 33.249 1.00 94.06 94 PHE A C 1
ATOM 767 O O . PHE A 1 94 ? -14.737 -14.504 33.644 1.00 94.06 94 PHE A O 1
ATOM 774 N N . GLY A 1 95 ? -13.033 -15.966 33.706 1.00 93.94 95 GLY A N 1
ATOM 775 C CA . GLY A 1 95 ? -13.574 -16.832 34.751 1.00 93.94 95 GLY A CA 1
ATOM 776 C C . GLY A 1 95 ? -13.625 -16.149 36.116 1.00 93.94 95 GLY A C 1
ATOM 777 O O . GLY A 1 95 ? -14.618 -16.293 36.829 1.00 93.94 95 GLY A O 1
ATOM 778 N N . ASP A 1 96 ? -12.608 -15.352 36.448 1.00 96.12 96 ASP A N 1
ATOM 779 C CA . ASP A 1 96 ? -12.586 -14.567 37.687 1.00 96.12 96 ASP A CA 1
ATOM 780 C C . ASP A 1 96 ? -13.644 -13.463 37.647 1.00 96.12 96 ASP A C 1
ATOM 782 O O . ASP A 1 96 ? -14.403 -13.283 38.600 1.00 96.12 96 ASP A O 1
ATOM 786 N N . LEU A 1 97 ? -13.756 -12.770 36.506 1.00 95.31 97 LEU A N 1
ATOM 787 C CA . LEU A 1 97 ? -14.800 -11.769 36.285 1.00 95.31 97 LEU A CA 1
ATOM 788 C C . LEU A 1 97 ? -16.202 -12.384 36.379 1.00 95.31 97 LEU A C 1
ATOM 790 O O . LEU A 1 97 ? -17.079 -11.811 37.023 1.00 95.31 97 LEU A O 1
ATOM 794 N N . ASP A 1 98 ? -16.426 -13.541 35.754 1.00 93.56 98 ASP A N 1
ATOM 795 C CA . ASP A 1 98 ? -17.724 -14.220 35.765 1.00 93.56 98 ASP A CA 1
ATOM 796 C C . ASP A 1 98 ? -18.114 -14.658 37.179 1.00 93.56 98 ASP A C 1
ATOM 798 O O . ASP A 1 98 ? -19.224 -14.365 37.626 1.00 93.56 98 ASP A O 1
ATOM 802 N N . ARG A 1 99 ? -17.185 -15.277 37.919 1.00 94.94 99 ARG A N 1
ATOM 803 C CA . ARG A 1 99 ? -17.404 -15.695 39.310 1.00 94.94 99 ARG A CA 1
ATOM 804 C C . ARG A 1 99 ? -17.771 -14.506 40.197 1.00 94.94 99 ARG A C 1
ATOM 806 O O . ARG A 1 99 ? -18.807 -14.545 40.860 1.00 94.94 99 ARG A O 1
ATOM 813 N N . SER A 1 100 ? -16.982 -13.434 40.157 1.00 96.00 100 SER A N 1
ATOM 814 C CA . SER A 1 100 ? -17.221 -12.241 40.977 1.00 96.00 100 SER A CA 1
ATOM 815 C C . SER A 1 100 ? -18.555 -11.566 40.638 1.00 96.00 100 SER A C 1
ATOM 817 O O . SER A 1 100 ? -19.319 -11.214 41.538 1.00 96.00 100 SER A O 1
ATOM 819 N N . LEU A 1 101 ? -18.905 -11.457 39.350 1.00 93.38 101 LEU A N 1
ATOM 820 C CA . LEU A 1 101 ? -20.202 -10.914 38.930 1.00 93.38 101 LEU A CA 1
ATOM 821 C C . LEU A 1 101 ? -21.379 -11.788 39.398 1.00 93.38 101 LEU A C 1
ATOM 823 O O . LEU A 1 101 ? -22.409 -11.251 39.814 1.00 93.38 101 LEU A O 1
ATOM 827 N N . GLN A 1 102 ? -21.240 -13.118 39.375 1.00 91.38 102 GLN A N 1
ATOM 828 C CA . GLN A 1 102 ? -22.267 -14.035 39.881 1.00 91.38 102 GLN A CA 1
ATOM 829 C C . GLN A 1 102 ? -22.476 -13.895 41.393 1.00 91.38 102 GLN A C 1
ATOM 831 O O . GLN A 1 102 ? -23.621 -13.880 41.852 1.00 91.38 102 GLN A O 1
ATOM 836 N N . GLU A 1 103 ? -21.401 -13.756 42.169 1.00 94.12 103 GLU A N 1
ATOM 837 C CA . GLU A 1 103 ? -21.480 -13.542 43.620 1.00 94.12 103 GLU A CA 1
ATOM 838 C C . GLU A 1 103 ? -22.181 -12.226 43.974 1.00 94.12 103 GLU A C 1
ATOM 840 O O . GLU A 1 103 ? -22.970 -12.168 44.920 1.00 94.12 103 GLU A O 1
ATOM 845 N N . MET A 1 104 ? -21.963 -11.191 43.163 1.00 93.81 104 MET A N 1
ATOM 846 C CA . MET A 1 104 ? -22.656 -9.903 43.249 1.00 93.81 104 MET A CA 1
ATOM 847 C C . MET A 1 104 ? -24.104 -9.957 42.728 1.00 93.81 104 MET A C 1
ATOM 849 O O . MET A 1 104 ? -24.802 -8.944 42.733 1.00 93.81 104 MET A O 1
ATOM 853 N N . LYS A 1 105 ? -24.583 -11.131 42.286 1.00 92.94 105 LYS A N 1
ATOM 854 C CA . LYS A 1 105 ? -25.911 -11.354 41.685 1.00 92.94 105 LYS A CA 1
ATOM 855 C C . LYS A 1 105 ? -26.162 -10.508 40.429 1.00 92.94 105 LYS A C 1
ATOM 857 O O . LYS A 1 105 ? -27.309 -10.195 40.109 1.00 92.94 105 LYS A O 1
ATOM 862 N N . ILE A 1 106 ? -25.103 -10.163 39.700 1.00 89.69 106 ILE A N 1
ATOM 863 C CA . ILE A 1 106 ? -25.181 -9.452 38.423 1.00 89.69 106 ILE A CA 1
ATOM 864 C C . ILE A 1 106 ? -25.339 -10.471 37.299 1.00 89.69 106 ILE A C 1
ATOM 866 O O . ILE A 1 106 ? -24.774 -11.565 37.320 1.00 89.69 106 ILE A O 1
ATOM 870 N N . THR A 1 107 ? -26.123 -10.122 36.282 1.00 86.94 107 THR A N 1
ATOM 871 C CA . THR A 1 107 ? -26.315 -11.003 35.133 1.00 86.94 107 THR A CA 1
ATOM 872 C C . THR A 1 107 ? -25.007 -11.171 34.356 1.00 86.94 107 THR A C 1
ATOM 874 O O . THR A 1 107 ? -24.451 -10.191 33.858 1.00 86.94 107 THR A O 1
ATOM 877 N N . THR A 1 108 ? -24.580 -12.414 34.132 1.00 80.25 108 THR A N 1
ATOM 878 C CA . THR A 1 108 ? -23.396 -12.767 33.316 1.00 80.25 108 THR A CA 1
ATOM 879 C C . THR A 1 108 ? -23.514 -12.328 31.848 1.00 80.25 108 THR A C 1
ATOM 881 O O . THR A 1 108 ? -22.536 -12.298 31.099 1.00 80.25 108 THR A O 1
ATOM 884 N N . HIS A 1 109 ? -24.710 -11.897 31.425 1.00 82.75 109 HIS A N 1
ATOM 885 C CA . HIS A 1 109 ? -24.950 -11.311 30.110 1.00 82.75 109 HIS A CA 1
ATOM 886 C C . HIS A 1 109 ? -24.049 -10.101 29.814 1.00 82.75 109 HIS A C 1
ATOM 888 O O . HIS A 1 109 ? -23.725 -9.869 28.650 1.00 82.75 109 HIS A O 1
ATOM 894 N N . THR A 1 110 ? -23.583 -9.373 30.834 1.00 85.38 110 THR A N 1
ATOM 895 C CA . THR A 1 110 ? -22.629 -8.268 30.662 1.00 85.38 110 THR A CA 1
ATOM 896 C C . THR A 1 110 ? -21.333 -8.738 29.993 1.00 85.38 110 THR A C 1
ATOM 898 O O . THR A 1 110 ? -20.910 -8.136 29.008 1.00 85.38 110 THR A O 1
ATOM 901 N N . LEU A 1 111 ? -20.758 -9.869 30.421 1.00 87.44 111 LEU A N 1
ATOM 902 C CA . LEU A 1 111 ? -19.557 -10.443 29.795 1.00 87.44 111 LEU A CA 1
ATOM 903 C C . LEU A 1 111 ? -19.839 -10.973 28.383 1.00 87.44 111 LEU A C 1
ATOM 905 O O . LEU A 1 111 ? -19.023 -10.826 27.471 1.00 87.44 111 LEU A O 1
ATOM 909 N N . CYS A 1 112 ? -21.037 -11.518 28.163 1.00 84.56 112 CYS A N 1
ATOM 910 C CA . CYS A 1 112 ? -21.477 -11.928 26.831 1.00 84.56 112 CYS A CA 1
ATOM 911 C C . CYS A 1 112 ? -21.527 -10.731 25.859 1.00 84.56 112 CYS A C 1
ATOM 913 O O . CYS A 1 112 ? -21.064 -10.836 24.721 1.00 84.56 112 CYS A O 1
ATOM 915 N N . MET A 1 113 ? -22.041 -9.576 26.303 1.00 83.25 113 MET A N 1
ATOM 916 C CA . MET A 1 113 ? -22.080 -8.345 25.501 1.00 83.25 113 MET A CA 1
ATOM 917 C C . MET A 1 113 ? -20.689 -7.784 25.203 1.00 83.25 113 MET A C 1
ATOM 919 O O . MET A 1 113 ? -20.482 -7.222 24.129 1.00 83.25 113 MET A O 1
ATOM 923 N N . VAL A 1 114 ? -19.746 -7.947 26.129 1.00 85.81 114 VAL A N 1
ATOM 924 C CA . VAL A 1 114 ? -18.352 -7.524 25.957 1.00 85.81 114 VAL A CA 1
ATOM 925 C C . VAL A 1 114 ? -17.680 -8.301 24.822 1.00 85.81 114 VAL A C 1
ATOM 927 O O . VAL A 1 114 ? -17.051 -7.697 23.945 1.00 85.81 114 VAL A O 1
ATOM 930 N N . ARG A 1 115 ? -17.875 -9.625 24.788 1.00 82.25 115 ARG A N 1
ATOM 931 C CA . ARG A 1 115 ? -17.237 -10.513 23.806 1.00 82.25 115 ARG A CA 1
ATOM 932 C C . ARG A 1 115 ? -17.944 -10.529 22.452 1.00 82.25 115 ARG A C 1
ATOM 934 O O . ARG A 1 115 ? -17.295 -10.640 21.409 1.00 82.25 115 ARG A O 1
ATOM 941 N N . ARG A 1 116 ? -19.279 -10.424 22.430 1.00 80.50 116 ARG A N 1
ATOM 942 C CA . ARG A 1 116 ? -20.054 -10.458 21.181 1.00 80.50 116 ARG A CA 1
ATOM 943 C C . ARG A 1 116 ? -19.754 -9.230 20.324 1.00 80.50 116 ARG A C 1
ATOM 945 O O . ARG A 1 116 ? -20.340 -8.163 20.498 1.00 80.50 116 ARG A O 1
ATOM 952 N N . ARG A 1 117 ? -18.911 -9.418 19.306 1.00 75.69 117 ARG A N 1
ATOM 953 C CA . ARG A 1 117 ? -18.755 -8.459 18.209 1.00 75.69 117 ARG A CA 1
ATOM 954 C C . ARG A 1 117 ? -20.058 -8.421 17.419 1.00 75.69 117 ARG A C 1
ATOM 956 O O . ARG A 1 117 ? -20.400 -9.375 16.721 1.00 75.69 117 ARG A O 1
ATOM 963 N N . LYS A 1 118 ? -20.809 -7.326 17.536 1.00 77.00 118 LYS A N 1
ATOM 964 C CA . LYS A 1 118 ? -21.967 -7.103 16.668 1.00 77.00 118 LYS A CA 1
ATOM 965 C C . LYS A 1 118 ? -21.450 -6.968 15.239 1.00 77.00 118 LYS A C 1
ATOM 967 O O . LYS A 1 118 ? -20.674 -6.064 14.945 1.00 77.00 118 LYS A O 1
ATOM 972 N N . GLN A 1 119 ? -21.876 -7.861 14.352 1.00 78.00 119 GLN A N 1
ATOM 973 C CA . GLN A 1 119 ? -21.696 -7.646 12.924 1.00 78.00 119 GLN A CA 1
ATOM 974 C C . GLN A 1 119 ? -22.797 -6.705 12.453 1.00 78.00 119 GLN A C 1
ATOM 976 O O . GLN A 1 119 ? -23.981 -7.039 12.484 1.00 78.00 119 GLN A O 1
ATOM 981 N N . VAL A 1 120 ? -22.407 -5.504 12.043 1.00 83.31 120 VAL A N 1
ATOM 982 C CA . VAL A 1 120 ? -23.318 -4.566 11.392 1.00 83.31 120 VAL A CA 1
ATOM 983 C C . VAL A 1 120 ? -23.141 -4.732 9.889 1.00 83.31 120 VAL A C 1
ATOM 985 O O . VAL A 1 120 ? -22.034 -4.565 9.363 1.00 83.31 120 VAL A O 1
ATOM 988 N N . LYS A 1 121 ? -24.236 -5.080 9.198 1.00 87.88 121 LYS A N 1
ATOM 989 C CA . LYS A 1 121 ? -24.280 -5.041 7.731 1.00 87.88 121 LYS A CA 1
ATOM 990 C C . LYS A 1 121 ? -23.912 -3.626 7.298 1.00 87.88 121 LYS A C 1
ATOM 992 O O . LYS A 1 121 ? -24.532 -2.673 7.760 1.00 87.88 121 LYS A O 1
ATOM 997 N N . SER A 1 122 ? -22.900 -3.504 6.448 1.00 86.25 122 SER A N 1
ATOM 998 C CA . SER A 1 122 ? -22.501 -2.218 5.882 1.00 86.25 122 SER A CA 1
ATOM 999 C C . SER A 1 122 ? -22.825 -2.180 4.408 1.00 86.25 122 SER A C 1
ATOM 1001 O O . SER A 1 122 ? -22.914 -3.221 3.763 1.00 86.25 122 SER A O 1
ATOM 1003 N N . ARG A 1 123 ? -23.002 -0.963 3.905 1.00 92.44 123 ARG A N 1
ATOM 1004 C CA . ARG A 1 123 ? -23.146 -0.666 2.483 1.00 92.44 123 ARG A CA 1
ATOM 1005 C C . ARG A 1 123 ? -21.804 -0.520 1.762 1.00 92.44 123 ARG A C 1
ATOM 1007 O O . ARG A 1 123 ? -21.818 -0.333 0.554 1.00 92.44 123 ARG A O 1
ATOM 1014 N N . ILE A 1 124 ? -20.680 -0.564 2.482 1.00 88.94 124 ILE A N 1
ATOM 1015 C CA . ILE A 1 124 ? -19.341 -0.507 1.885 1.00 88.94 124 ILE A CA 1
ATOM 1016 C C . ILE A 1 124 ? -19.043 -1.870 1.235 1.00 88.94 124 ILE A C 1
ATOM 1018 O O . ILE A 1 124 ? -19.126 -2.875 1.949 1.00 88.94 124 ILE A O 1
ATOM 1022 N N . PRO A 1 125 ? -18.708 -1.906 -0.067 1.00 88.56 125 PRO A N 1
ATOM 1023 C CA . PRO A 1 125 ? -18.229 -3.103 -0.758 1.00 88.56 125 PRO A CA 1
ATOM 1024 C C . PRO A 1 125 ? -17.050 -3.787 -0.045 1.00 88.56 125 PRO A C 1
ATOM 1026 O O . PRO A 1 125 ? -16.205 -3.121 0.557 1.00 88.56 125 PRO A O 1
ATOM 1029 N N . ASP A 1 126 ? -16.990 -5.120 -0.094 1.00 86.50 126 ASP A N 1
ATOM 1030 C CA . ASP A 1 126 ? -15.990 -5.901 0.651 1.00 86.50 126 ASP A CA 1
ATOM 1031 C C . ASP A 1 126 ? -14.544 -5.649 0.180 1.00 86.50 126 ASP A C 1
ATOM 1033 O O . ASP A 1 126 ? -13.626 -5.660 0.999 1.00 86.50 126 ASP A O 1
ATOM 1037 N N . ASP A 1 127 ? -14.335 -5.352 -1.102 1.00 80.25 127 ASP A N 1
ATOM 1038 C CA . ASP A 1 127 ? -13.033 -4.993 -1.678 1.00 80.25 127 ASP A CA 1
ATOM 1039 C C . ASP A 1 127 ? -12.499 -3.661 -1.121 1.00 80.25 127 ASP A C 1
ATOM 1041 O O . ASP A 1 127 ? -11.309 -3.528 -0.817 1.00 80.25 127 ASP A O 1
ATOM 1045 N N . ILE A 1 128 ? -13.389 -2.696 -0.880 1.00 86.06 128 ILE A N 1
ATOM 1046 C CA . ILE A 1 128 ? -13.042 -1.424 -0.235 1.00 86.06 128 ILE A CA 1
ATOM 1047 C C . ILE A 1 128 ? -12.756 -1.630 1.255 1.00 86.06 128 ILE A C 1
ATOM 1049 O O . ILE A 1 128 ? -11.870 -0.978 1.809 1.00 86.06 128 ILE A O 1
ATOM 1053 N N . LEU A 1 129 ? -13.456 -2.547 1.931 1.00 90.44 129 LEU A N 1
ATOM 1054 C CA . LEU A 1 129 ? -13.221 -2.803 3.356 1.00 90.44 129 LEU A CA 1
ATOM 1055 C C . LEU A 1 129 ? -11.774 -3.232 3.647 1.00 90.44 129 LEU A C 1
ATOM 1057 O O . LEU A 1 129 ? -11.254 -2.895 4.711 1.00 90.44 129 LEU A O 1
ATOM 1061 N N . ASP A 1 130 ? -11.107 -3.909 2.714 1.00 88.12 130 ASP A N 1
ATOM 1062 C CA . ASP A 1 130 ? -9.725 -4.376 2.889 1.00 88.12 130 ASP A CA 1
ATOM 1063 C C . ASP A 1 130 ? -8.655 -3.371 2.444 1.00 88.12 130 ASP A C 1
ATOM 1065 O O . ASP A 1 130 ? -7.453 -3.620 2.619 1.00 88.12 130 ASP A O 1
ATOM 1069 N N . CYS A 1 131 ? -9.082 -2.216 1.932 1.00 86.06 131 CYS A N 1
ATOM 1070 C CA . CYS A 1 131 ? -8.207 -1.113 1.574 1.00 86.06 131 CYS A CA 1
ATOM 1071 C C . CYS A 1 131 ? -7.700 -0.358 2.812 1.00 86.06 131 CYS A C 1
ATOM 1073 O O . CYS A 1 131 ? -8.369 -0.266 3.847 1.00 86.06 131 CYS A O 1
ATOM 1075 N N . ILE A 1 132 ? -6.497 0.206 2.681 1.00 87.12 132 ILE A N 1
ATOM 1076 C CA . ILE A 1 132 ? -5.913 1.118 3.669 1.00 87.12 132 ILE A CA 1
ATOM 1077 C C . ILE A 1 132 ? -6.598 2.484 3.508 1.00 87.12 132 ILE A C 1
ATOM 1079 O O . ILE A 1 132 ? -6.672 2.982 2.381 1.00 87.12 132 ILE A O 1
ATOM 1083 N N . PRO A 1 133 ? -7.118 3.100 4.586 1.00 91.62 133 PRO A N 1
ATOM 1084 C CA . PRO A 1 133 ? -7.789 4.387 4.494 1.00 91.62 133 PRO A CA 1
ATOM 1085 C C . PRO A 1 133 ? -6.797 5.496 4.120 1.00 91.62 133 PRO A C 1
ATOM 1087 O O . PRO A 1 133 ? -5.729 5.641 4.726 1.00 91.62 133 PRO A O 1
ATOM 1090 N N . THR A 1 134 ? -7.175 6.302 3.128 1.00 88.00 134 THR A N 1
ATOM 1091 C CA . THR A 1 134 ? -6.420 7.486 2.704 1.00 88.00 134 THR A CA 1
ATOM 1092 C C . THR A 1 134 ? -6.504 8.598 3.750 1.00 88.00 134 THR A C 1
ATOM 1094 O O . THR A 1 134 ? -7.406 8.612 4.588 1.00 88.00 134 THR A O 1
ATOM 1097 N N . ASP A 1 135 ? -5.592 9.567 3.680 1.00 89.50 135 ASP A N 1
ATOM 1098 C CA . ASP A 1 135 ? -5.604 10.752 4.550 1.00 89.50 135 ASP A CA 1
ATOM 1099 C C . ASP A 1 135 ? -6.928 11.506 4.459 1.00 89.50 135 ASP A C 1
ATOM 1101 O O . ASP A 1 135 ? -7.470 11.921 5.475 1.00 89.50 135 ASP A O 1
ATOM 1105 N N . GLU A 1 136 ? -7.502 11.600 3.257 1.00 90.12 136 GLU A N 1
ATOM 1106 C CA . GLU A 1 136 ? -8.803 12.231 3.043 1.00 90.12 136 GLU A CA 1
ATOM 1107 C C . GLU A 1 136 ? -9.933 11.492 3.782 1.00 90.12 136 GLU A C 1
ATOM 1109 O O . GLU A 1 136 ? -10.825 12.138 4.339 1.00 90.12 136 GLU A O 1
ATOM 1114 N N . ILE A 1 137 ? -9.898 10.150 3.832 1.00 93.19 137 ILE A N 1
ATOM 1115 C CA . ILE A 1 137 ? -10.855 9.359 4.624 1.00 93.19 137 ILE A CA 1
ATOM 1116 C C . ILE A 1 137 ? -10.681 9.683 6.108 1.00 93.19 137 ILE A C 1
ATOM 1118 O O . ILE A 1 137 ? -11.670 9.964 6.786 1.00 93.19 137 ILE A O 1
ATOM 1122 N N . LEU A 1 138 ? -9.445 9.651 6.615 1.00 95.44 138 LEU A N 1
ATOM 1123 C CA . LEU A 1 138 ? -9.169 9.880 8.035 1.00 95.44 138 LEU A CA 1
ATOM 1124 C C . LEU A 1 138 ? -9.537 11.306 8.464 1.00 95.44 138 LEU A C 1
ATOM 1126 O O . LEU A 1 138 ? -10.193 11.483 9.490 1.00 95.44 138 LEU A O 1
ATOM 1130 N N . ASP A 1 139 ? -9.209 12.304 7.646 1.00 94.44 139 ASP A N 1
ATOM 1131 C CA . ASP A 1 139 ? -9.498 13.715 7.903 1.00 94.44 139 ASP A CA 1
ATOM 1132 C C . ASP A 1 139 ? -10.995 14.007 7.927 1.00 94.44 139 ASP A C 1
ATOM 1134 O O . ASP A 1 139 ? -11.473 14.724 8.808 1.00 94.44 139 ASP A O 1
ATOM 1138 N N . LYS A 1 140 ? -11.764 13.424 6.999 1.00 94.88 140 LYS A N 1
ATOM 1139 C CA . LYS A 1 140 ? -13.225 13.578 6.993 1.00 94.88 140 LYS A CA 1
ATOM 1140 C C . LYS A 1 140 ? -13.904 12.765 8.094 1.00 94.88 140 LYS A C 1
ATOM 1142 O O . LYS A 1 140 ? -14.976 13.156 8.558 1.00 94.88 140 LYS A O 1
ATOM 1147 N N . LEU A 1 141 ? -13.306 11.652 8.521 1.00 95.62 141 LEU A N 1
ATOM 1148 C CA . LEU A 1 141 ? -13.842 10.810 9.588 1.00 95.62 141 LEU A CA 1
ATOM 1149 C C . LEU A 1 141 ? -13.596 11.403 10.981 1.00 95.62 141 LEU A C 1
ATOM 1151 O O . LEU A 1 141 ? -14.488 11.334 11.825 1.00 95.62 141 LEU A O 1
ATOM 1155 N N . ALA A 1 142 ? -12.429 12.003 11.224 1.00 96.69 142 ALA A N 1
ATOM 1156 C CA . ALA A 1 142 ? -12.032 12.557 12.519 1.00 96.69 142 ALA A CA 1
ATOM 1157 C C . ALA A 1 142 ? -13.103 13.446 13.197 1.00 96.69 142 ALA A C 1
ATOM 1159 O O . ALA A 1 142 ? -13.460 13.160 14.345 1.00 96.69 142 ALA A O 1
ATOM 1160 N N . PRO A 1 143 ? -13.701 14.462 12.536 1.00 96.25 143 PRO A N 1
ATOM 1161 C CA . PRO A 1 143 ? -14.740 15.286 13.162 1.00 96.25 143 PRO A CA 1
ATOM 1162 C C . PRO A 1 143 ? -16.033 14.510 13.452 1.00 96.25 143 PRO A C 1
ATOM 1164 O O . PRO A 1 143 ? -16.815 14.909 14.313 1.00 96.25 143 PRO A O 1
ATOM 1167 N N . GLN A 1 144 ? -16.268 13.386 12.768 1.00 95.06 144 GLN A N 1
ATOM 1168 C CA . GLN A 1 144 ? -17.479 12.585 12.931 1.00 95.06 144 GLN A CA 1
ATOM 1169 C C . GLN A 1 144 ? -17.429 11.679 14.163 1.00 95.06 144 GLN A C 1
ATOM 1171 O O . GLN A 1 144 ? -18.486 11.285 14.655 1.00 95.06 144 GLN A O 1
ATOM 1176 N N . VAL A 1 145 ? -16.246 11.348 14.692 1.00 93.38 145 VAL A N 1
ATOM 1177 C CA . VAL A 1 145 ? -16.093 10.459 15.861 1.00 93.38 145 VAL A CA 1
ATOM 1178 C C . VAL A 1 145 ? -16.670 11.115 17.122 1.00 93.38 145 VAL A C 1
ATOM 1180 O O . VAL A 1 145 ? -17.507 10.518 17.811 1.00 93.38 145 VAL A O 1
ATOM 1183 N N . GLY A 1 146 ? -16.336 12.383 17.371 1.00 92.62 146 GLY A N 1
ATOM 1184 C CA . GLY A 1 146 ? -16.816 13.159 18.518 1.00 92.62 146 GLY A CA 1
ATOM 1185 C C . GLY A 1 146 ? -16.015 12.887 19.796 1.00 92.62 146 GLY A C 1
ATOM 1186 O O . GLY A 1 146 ? -14.795 12.794 19.753 1.00 92.62 146 GLY A O 1
ATOM 1187 N N . LYS A 1 147 ? -16.695 12.765 20.944 1.00 93.25 147 LYS A N 1
ATOM 1188 C CA . LYS A 1 147 ? -16.064 12.614 22.276 1.00 93.25 147 LYS A CA 1
ATOM 1189 C C . LYS A 1 147 ? -15.511 11.211 22.574 1.00 93.25 147 LYS A C 1
ATOM 1191 O O . LYS A 1 147 ? -15.015 10.982 23.667 1.00 93.25 147 LYS A O 1
ATOM 1196 N N . MET A 1 148 ? -15.628 10.267 21.640 1.00 91.69 148 MET A N 1
ATOM 1197 C CA . MET A 1 148 ? -15.267 8.859 21.862 1.00 91.69 148 MET A CA 1
ATOM 1198 C C . MET A 1 148 ? -13.830 8.530 21.434 1.00 91.69 148 MET A C 1
ATOM 1200 O O . MET A 1 148 ? -13.555 7.410 21.009 1.00 91.69 148 MET A O 1
ATOM 1204 N N . VAL A 1 149 ? -12.931 9.515 21.485 1.00 92.88 149 VAL A N 1
ATOM 1205 C CA . VAL A 1 149 ? -11.564 9.401 20.959 1.00 92.88 149 VAL A CA 1
ATOM 1206 C C . VAL A 1 149 ? -10.770 8.297 21.650 1.00 92.88 149 VAL A C 1
ATOM 1208 O O . VAL A 1 149 ? -10.178 7.445 20.992 1.00 92.88 149 VAL A O 1
ATOM 1211 N N . PHE A 1 150 ? -10.848 8.252 22.980 1.00 92.00 150 PHE A N 1
ATOM 1212 C CA . PHE A 1 150 ? -10.146 7.269 23.792 1.00 92.00 150 PHE A CA 1
ATOM 1213 C C . PHE A 1 150 ? -10.669 5.853 23.525 1.00 92.00 150 PHE A C 1
ATOM 1215 O O . PHE A 1 150 ? -9.901 4.902 23.364 1.00 92.00 150 PHE A O 1
ATOM 1222 N N . GLN A 1 151 ? -11.995 5.718 23.408 1.00 93.50 151 GLN A N 1
ATOM 1223 C CA . GLN A 1 151 ? -12.623 4.440 23.109 1.00 93.50 151 GLN A CA 1
ATOM 1224 C C . GLN A 1 151 ? -12.265 3.951 21.709 1.00 93.50 151 GLN A C 1
ATOM 1226 O O . GLN A 1 151 ? -11.968 2.772 21.532 1.00 93.50 151 GLN A O 1
ATOM 1231 N N . LEU A 1 152 ? -12.273 4.856 20.725 1.00 95.31 152 LEU A N 1
ATOM 1232 C CA . LEU A 1 152 ? -11.874 4.538 19.362 1.00 95.31 152 LEU A CA 1
ATOM 1233 C C . LEU A 1 152 ? -10.423 4.059 19.332 1.00 95.31 152 LEU A C 1
ATOM 1235 O O . LEU A 1 152 ? -10.160 2.992 18.792 1.00 95.31 152 LEU A O 1
ATOM 1239 N N . GLY A 1 153 ? -9.500 4.801 19.942 1.00 95.88 153 GLY A N 1
ATOM 1240 C CA . GLY A 1 153 ? -8.086 4.440 19.957 1.00 95.88 153 GLY A CA 1
ATOM 1241 C C . GLY A 1 153 ? -7.812 3.094 20.631 1.00 95.88 153 GLY A C 1
ATOM 1242 O O . GLY A 1 153 ? -7.072 2.280 20.084 1.00 95.88 153 GLY A O 1
ATOM 1243 N N . THR A 1 154 ? -8.495 2.801 21.741 1.00 94.31 154 THR A N 1
ATOM 1244 C CA . THR A 1 154 ? -8.405 1.491 22.410 1.00 94.31 154 THR A CA 1
ATOM 1245 C C . THR A 1 154 ? -8.916 0.361 21.509 1.00 94.31 154 THR A C 1
ATOM 1247 O O . THR A 1 154 ? -8.271 -0.677 21.394 1.00 94.31 154 THR A O 1
ATOM 1250 N N . GLU A 1 155 ? -10.056 0.549 20.832 1.00 94.19 155 GLU A N 1
ATOM 1251 C CA . GLU A 1 155 ? -10.626 -0.434 19.892 1.00 94.19 155 GLU A CA 1
ATOM 1252 C C . GLU A 1 155 ? -9.785 -0.626 18.623 1.00 94.19 155 GLU A C 1
ATOM 1254 O O . GLU A 1 155 ? -9.827 -1.691 18.006 1.00 94.19 155 GLU A O 1
ATOM 1259 N N . LEU A 1 156 ? -9.019 0.394 18.244 1.00 95.25 156 LEU A N 1
ATOM 1260 C CA . LEU A 1 156 ? -8.035 0.340 17.169 1.00 95.25 156 LEU A CA 1
ATOM 1261 C C . LEU A 1 156 ? -6.718 -0.332 17.603 1.00 95.25 156 LEU A C 1
ATOM 1263 O O . LEU A 1 156 ? -5.922 -0.695 16.742 1.00 95.25 156 LEU A O 1
ATOM 1267 N N . GLY A 1 157 ? -6.519 -0.567 18.903 1.00 94.56 157 GLY A N 1
ATOM 1268 C CA . GLY A 1 157 ? -5.355 -1.270 19.448 1.00 94.56 157 GLY A CA 1
ATOM 1269 C C . GLY A 1 157 ? -4.211 -0.368 19.911 1.00 94.56 157 GLY A C 1
ATOM 1270 O O . GLY A 1 157 ? -3.137 -0.886 20.194 1.00 94.56 157 GLY A O 1
ATOM 1271 N N . LEU A 1 158 ? -4.424 0.948 20.018 1.00 94.75 158 LEU A N 1
ATOM 1272 C CA . LEU A 1 158 ? -3.412 1.863 20.553 1.00 94.75 158 LEU A CA 1
ATOM 1273 C C . LEU A 1 158 ? -3.155 1.618 22.043 1.00 94.75 158 LEU A C 1
ATOM 1275 O O . LEU A 1 158 ? -4.061 1.239 22.795 1.00 94.75 158 LEU A O 1
ATOM 1279 N N . SER A 1 159 ? -1.917 1.868 22.474 1.00 93.31 159 SER A N 1
ATOM 1280 C CA . SER A 1 159 ? -1.550 1.765 23.883 1.00 93.31 159 SER A CA 1
ATOM 1281 C C . SER A 1 159 ? -2.138 2.923 24.696 1.00 93.31 159 SER A C 1
ATOM 1283 O O . SER A 1 159 ? -2.425 3.999 24.170 1.00 93.31 159 SER A O 1
ATOM 1285 N N . ILE A 1 160 ? -2.295 2.726 26.008 1.00 90.62 160 ILE A N 1
ATOM 1286 C CA . ILE A 1 160 ? -2.770 3.790 26.908 1.00 90.62 160 ILE A CA 1
ATOM 1287 C C . ILE A 1 160 ? -1.794 4.976 26.891 1.00 90.62 160 ILE A C 1
ATOM 1289 O O . ILE A 1 160 ? -2.236 6.121 26.840 1.00 90.62 160 ILE A O 1
ATOM 1293 N N . ALA A 1 161 ? -0.485 4.705 26.840 1.00 93.00 161 ALA A N 1
ATOM 1294 C CA . ALA A 1 161 ? 0.549 5.733 26.758 1.00 93.00 161 ALA A CA 1
ATOM 1295 C C . ALA A 1 161 ? 0.403 6.609 25.500 1.00 93.00 161 ALA A C 1
ATOM 1297 O O . ALA A 1 161 ? 0.502 7.833 25.596 1.00 93.00 161 ALA A O 1
ATOM 1298 N N . ASP A 1 162 ? 0.100 6.006 24.344 1.00 95.00 162 ASP A N 1
ATOM 1299 C CA . ASP A 1 162 ? -0.153 6.759 23.108 1.00 95.00 162 ASP A CA 1
ATOM 1300 C C . ASP A 1 162 ? -1.382 7.658 23.258 1.00 95.00 162 ASP A C 1
ATOM 1302 O O . ASP A 1 162 ? -1.341 8.834 22.903 1.00 95.00 162 ASP A O 1
ATOM 1306 N N . LEU A 1 163 ? -2.473 7.131 23.824 1.00 94.44 163 LEU A N 1
ATOM 1307 C CA . LEU A 1 163 ? -3.714 7.886 24.004 1.00 94.44 163 LEU A CA 1
ATOM 1308 C C . LEU A 1 163 ? -3.548 9.066 24.965 1.00 94.44 163 LEU A C 1
ATOM 1310 O O . LEU A 1 163 ? -4.067 10.145 24.690 1.00 94.44 163 LEU A O 1
ATOM 1314 N N . GLU A 1 164 ? -2.800 8.895 26.054 1.00 91.69 164 GLU A N 1
ATOM 1315 C CA . GLU A 1 164 ? -2.482 9.987 26.978 1.00 91.69 164 GLU A CA 1
ATOM 1316 C C . GLU A 1 164 ? -1.587 11.050 26.342 1.00 91.69 164 GLU A C 1
ATOM 1318 O O . GLU A 1 164 ? -1.771 12.245 26.586 1.00 91.69 164 GLU A O 1
ATOM 1323 N N . ASN A 1 165 ? -0.618 10.635 25.524 1.00 94.50 165 ASN A N 1
ATOM 1324 C CA . ASN A 1 165 ? 0.225 11.569 24.789 1.00 94.50 165 ASN A CA 1
ATOM 1325 C C . ASN A 1 165 ? -0.605 12.380 23.781 1.00 94.50 165 ASN A C 1
ATOM 1327 O O . ASN A 1 165 ? -0.488 13.603 23.717 1.00 94.50 165 ASN A O 1
ATOM 1331 N N . ILE A 1 166 ? -1.507 11.720 23.048 1.00 94.25 166 ILE A N 1
ATOM 1332 C CA . ILE A 1 166 ? -2.416 12.377 22.101 1.00 94.25 166 ILE A CA 1
ATOM 1333 C C . ILE A 1 166 ? -3.337 13.373 22.812 1.00 94.25 166 ILE A C 1
ATOM 1335 O O . ILE A 1 166 ? -3.523 14.487 22.310 1.00 94.25 166 ILE A O 1
ATOM 1339 N N . ASP A 1 167 ? -3.887 12.997 23.970 1.00 92.75 167 ASP A N 1
ATOM 1340 C CA . ASP A 1 167 ? -4.762 13.861 24.766 1.00 92.75 167 ASP A CA 1
ATOM 1341 C C . ASP A 1 167 ? -4.040 15.143 25.210 1.00 92.75 167 ASP A C 1
ATOM 1343 O O . ASP A 1 167 ? -4.582 16.237 25.056 1.00 92.75 167 ASP A O 1
ATOM 1347 N N . LYS A 1 168 ? -2.776 15.023 25.646 1.00 92.75 168 LYS A N 1
ATOM 1348 C CA . LYS A 1 168 ? -1.924 16.150 26.072 1.00 92.75 168 LYS A CA 1
ATOM 1349 C C . LYS A 1 168 ? -1.466 17.050 24.921 1.00 92.75 168 LYS A C 1
ATOM 1351 O O . LYS A 1 168 ? -1.340 18.258 25.109 1.00 92.75 168 LYS A O 1
ATOM 1356 N N . CYS A 1 169 ? -1.170 16.482 23.751 1.00 91.81 169 CYS A N 1
ATOM 1357 C CA . CYS A 1 169 ? -0.556 17.216 22.637 1.00 91.81 169 CYS A CA 1
ATOM 1358 C C . CYS A 1 169 ? -1.561 17.876 21.681 1.00 91.81 169 CYS A C 1
ATOM 1360 O O . CYS A 1 169 ? -1.176 18.743 20.896 1.00 91.81 169 CYS A O 1
ATOM 1362 N N . SER A 1 170 ? -2.834 17.481 21.714 1.00 91.81 170 SER A N 1
ATOM 1363 C CA . SER A 1 170 ? -3.819 17.916 20.720 1.00 91.81 170 SER A CA 1
ATOM 1364 C C . SER A 1 170 ? -4.771 18.985 21.273 1.00 91.81 170 SER A C 1
ATOM 1366 O O . SER A 1 170 ? -5.397 18.777 22.308 1.00 91.81 170 SER A O 1
ATOM 1368 N N . PRO A 1 171 ? -4.982 20.107 20.561 1.00 90.62 171 PRO A N 1
ATOM 1369 C CA . PRO A 1 171 ? -5.704 21.264 21.101 1.00 90.62 171 PRO A CA 1
ATOM 1370 C C . PRO A 1 171 ? -7.229 21.090 21.193 1.00 90.62 171 PRO A C 1
ATOM 1372 O O . PRO A 1 171 ? -7.901 21.898 21.830 1.00 90.62 171 PRO A O 1
ATOM 1375 N N . ASN A 1 172 ? -7.812 20.106 20.500 1.00 95.69 172 ASN A N 1
ATOM 1376 C CA . ASN A 1 172 ? -9.255 19.860 20.497 1.00 95.69 172 ASN A CA 1
ATOM 1377 C C . ASN A 1 172 ? -9.593 18.412 20.100 1.00 95.69 172 ASN A C 1
ATOM 1379 O O . ASN A 1 172 ? -8.760 17.703 19.537 1.00 95.69 172 ASN A O 1
ATOM 1383 N N . LEU A 1 173 ? -10.848 18.001 20.327 1.00 94.69 173 LEU A N 1
ATOM 1384 C CA . LEU A 1 173 ? -11.338 16.641 20.051 1.00 94.69 173 LEU A CA 1
ATOM 1385 C C . LEU A 1 173 ? -11.148 16.199 18.592 1.00 94.69 173 LEU A C 1
ATOM 1387 O O . LEU A 1 173 ? -10.879 15.030 18.337 1.00 94.69 173 LEU A O 1
ATOM 1391 N N . THR A 1 174 ? -11.301 17.097 17.617 1.00 95.88 174 THR A N 1
ATOM 1392 C CA . THR A 1 174 ? -11.113 16.747 16.199 1.00 95.88 174 THR A CA 1
ATOM 1393 C C . THR A 1 174 ? -9.646 16.449 15.905 1.00 95.88 174 THR A C 1
ATOM 1395 O O . THR A 1 174 ? -9.356 15.455 15.243 1.00 95.88 174 THR A O 1
ATOM 1398 N N . ALA A 1 175 ? -8.729 17.265 16.434 1.00 95.88 175 ALA A N 1
ATOM 1399 C CA . ALA A 1 175 ? -7.293 17.027 16.337 1.00 95.88 175 ALA A CA 1
ATOM 1400 C C . ALA A 1 175 ? -6.891 15.725 17.048 1.00 95.88 175 ALA A C 1
ATOM 1402 O O . ALA A 1 175 ? -6.177 14.924 16.458 1.00 95.88 175 ALA A O 1
ATOM 1403 N N . GLN A 1 176 ? -7.438 15.456 18.240 1.00 96.00 176 GLN A N 1
ATOM 1404 C CA . GLN A 1 176 ? -7.220 14.192 18.954 1.00 96.00 176 GLN A CA 1
ATOM 1405 C C . GLN A 1 176 ? -7.711 12.984 18.138 1.00 96.00 176 GLN A C 1
ATOM 1407 O O . GLN A 1 176 ? -6.985 12.008 17.975 1.00 96.00 176 GLN A O 1
ATOM 1412 N N . ASN A 1 177 ? -8.929 13.043 17.582 1.00 96.75 177 ASN A N 1
ATOM 1413 C CA . ASN A 1 177 ? -9.480 11.969 16.744 1.00 96.75 177 ASN A CA 1
ATOM 1414 C C . ASN A 1 177 ? -8.631 11.730 15.492 1.00 96.75 177 ASN A C 1
ATOM 1416 O O . ASN A 1 177 ? -8.424 10.582 15.099 1.00 96.75 177 ASN A O 1
ATOM 1420 N N . LYS A 1 178 ? -8.143 12.809 14.870 1.00 96.69 178 LYS A N 1
ATOM 1421 C CA . LYS A 1 178 ? -7.221 12.730 13.738 1.00 96.69 178 LYS A CA 1
ATOM 1422 C C . LYS A 1 178 ? -5.932 12.032 14.169 1.00 96.69 178 LYS A C 1
ATOM 1424 O O . LYS A 1 178 ? -5.579 11.021 13.574 1.00 96.69 178 LYS A O 1
ATOM 1429 N N . GLU A 1 179 ? -5.290 12.484 15.238 1.00 97.19 179 GLU A N 1
ATOM 1430 C CA . GLU A 1 179 ? -4.027 11.902 15.696 1.00 97.19 179 GLU A CA 1
ATOM 1431 C C . GLU A 1 179 ? -4.169 10.425 16.094 1.00 97.19 179 GLU A C 1
ATOM 1433 O O . GLU A 1 179 ? -3.315 9.621 15.733 1.00 97.19 179 GLU A O 1
ATOM 1438 N N . VAL A 1 180 ? -5.282 10.024 16.724 1.00 97.44 180 VAL A N 1
ATOM 1439 C CA . VAL A 1 180 ? -5.601 8.606 16.986 1.00 97.44 180 VAL A CA 1
ATOM 1440 C C . VAL A 1 180 ? -5.646 7.796 15.691 1.00 97.44 180 VAL A C 1
ATOM 1442 O O . VAL A 1 180 ? -5.004 6.753 15.591 1.00 97.44 180 VAL A O 1
ATOM 1445 N N . LEU A 1 181 ? -6.382 8.266 14.681 1.00 97.19 181 LEU A N 1
ATOM 1446 C CA . LEU A 1 181 ? -6.518 7.559 13.405 1.00 97.19 181 LEU A CA 1
ATOM 1447 C C . LEU A 1 181 ? -5.182 7.456 12.653 1.00 97.19 181 LEU A C 1
ATOM 1449 O O . LEU A 1 181 ? -4.878 6.411 12.078 1.00 97.19 181 LEU A O 1
ATOM 1453 N N . PHE A 1 182 ? -4.377 8.519 12.663 1.00 95.50 182 PHE A N 1
ATOM 1454 C CA . PHE A 1 182 ? -3.072 8.542 12.001 1.00 95.50 182 PHE A CA 1
ATOM 1455 C C . PHE A 1 182 ? -2.022 7.711 12.747 1.00 95.50 182 PHE A C 1
ATOM 1457 O O . PHE A 1 182 ? -1.270 6.981 12.103 1.00 95.50 182 PHE A O 1
ATOM 1464 N N . THR A 1 183 ? -1.994 7.772 14.081 1.00 95.81 183 THR A N 1
ATOM 1465 C CA . THR A 1 183 ? -1.107 6.947 14.919 1.00 95.81 183 THR A CA 1
ATOM 1466 C C . THR A 1 183 ? -1.431 5.472 14.732 1.00 95.81 183 THR A C 1
ATOM 1468 O O . THR A 1 183 ? -0.537 4.680 14.450 1.00 95.81 183 THR A O 1
ATOM 1471 N N . TRP A 1 184 ? -2.718 5.111 14.765 1.00 96.69 184 TRP A N 1
ATOM 1472 C CA . TRP A 1 184 ? -3.160 3.742 14.501 1.00 96.69 184 TRP A CA 1
ATOM 1473 C C . TRP A 1 184 ? -2.755 3.258 13.109 1.00 96.69 184 TRP A C 1
ATOM 1475 O O . TRP A 1 184 ? -2.264 2.144 12.969 1.00 96.69 184 TRP A O 1
ATOM 1485 N N . ARG A 1 185 ? -2.913 4.088 12.070 1.00 94.62 185 ARG A N 1
ATOM 1486 C CA . ARG A 1 185 ? -2.519 3.693 10.712 1.00 94.62 185 ARG A CA 1
ATOM 1487 C C . ARG A 1 185 ? -1.014 3.422 10.591 1.00 94.62 185 ARG A C 1
ATOM 1489 O O . ARG A 1 185 ? -0.621 2.600 9.769 1.00 94.62 185 ARG A O 1
ATOM 1496 N N . LYS A 1 186 ? -0.184 4.114 11.379 1.00 91.12 186 LYS A N 1
ATOM 1497 C CA . LYS A 1 186 ? 1.275 3.922 11.415 1.00 91.12 186 LYS A CA 1
ATOM 1498 C C . LYS A 1 186 ? 1.693 2.678 12.206 1.00 91.12 186 LYS A C 1
ATOM 1500 O O . LYS A 1 186 ? 2.792 2.170 11.974 1.00 91.12 186 LYS A O 1
ATOM 1505 N N . ASP A 1 187 ? 0.853 2.194 13.121 1.00 89.50 187 ASP A N 1
ATOM 1506 C CA . ASP A 1 187 ? 1.128 0.979 13.883 1.00 89.50 187 ASP A CA 1
ATOM 1507 C C . ASP A 1 187 ? 1.069 -0.257 12.969 1.00 89.50 187 ASP A C 1
ATOM 1509 O O . ASP A 1 187 ? 0.096 -0.510 12.261 1.00 89.50 187 ASP A O 1
ATOM 1513 N N . ARG A 1 188 ? 2.149 -1.044 12.978 1.00 77.88 188 ARG A N 1
ATOM 1514 C CA . ARG A 1 188 ? 2.293 -2.251 12.153 1.00 77.88 188 ARG A CA 1
ATOM 1515 C C . ARG A 1 188 ? 1.733 -3.504 12.821 1.00 77.88 188 ARG A C 1
ATOM 1517 O O . ARG A 1 188 ? 1.681 -4.547 12.170 1.00 77.88 188 ARG A O 1
ATOM 1524 N N . SER A 1 189 ? 1.338 -3.426 14.093 1.00 85.62 189 SER A N 1
ATOM 1525 C CA . SER A 1 189 ? 0.795 -4.560 14.848 1.00 85.62 189 SER A CA 1
ATOM 1526 C C . SER A 1 189 ? -0.523 -5.077 14.252 1.00 85.62 189 SER A C 1
ATOM 1528 O O . SER A 1 189 ? -0.800 -6.279 14.282 1.00 85.62 189 SER A O 1
ATOM 1530 N N . VAL A 1 190 ? -1.311 -4.186 13.640 1.00 86.75 190 VAL A N 1
ATOM 1531 C CA . VAL A 1 190 ? -2.604 -4.484 13.020 1.00 86.75 190 VAL A CA 1
ATOM 1532 C C . VAL A 1 190 ? -2.654 -3.871 11.624 1.00 86.75 190 VAL A C 1
ATOM 1534 O O . VAL A 1 190 ? -2.383 -2.692 11.445 1.00 86.75 190 VAL A O 1
ATOM 1537 N N . LYS A 1 191 ? -3.060 -4.648 10.608 1.00 89.50 191 LYS A N 1
ATOM 1538 C CA . LYS A 1 191 ? -3.226 -4.132 9.238 1.00 89.50 191 LYS A CA 1
ATOM 1539 C C . LYS A 1 191 ? -4.287 -3.011 9.225 1.00 89.50 191 LYS A C 1
ATOM 1541 O O . LYS A 1 191 ? -5.462 -3.307 9.486 1.00 89.50 191 LYS A O 1
ATOM 1546 N N . PRO A 1 192 ? -3.935 -1.761 8.872 1.00 94.06 192 PRO A N 1
ATOM 1547 C CA . PRO A 1 192 ? -4.825 -0.624 9.056 1.00 94.06 192 PRO A CA 1
ATOM 1548 C C . PRO A 1 192 ? -5.840 -0.535 7.917 1.00 94.06 192 PRO A C 1
ATOM 1550 O O . PRO A 1 192 ? -5.626 0.144 6.921 1.00 94.06 192 PRO A O 1
ATOM 1553 N N . THR A 1 193 ? -6.944 -1.272 8.028 1.00 95.31 193 THR A N 1
ATOM 1554 C CA . THR A 1 193 ? -7.970 -1.371 6.975 1.00 95.31 193 THR A CA 1
ATOM 1555 C C . THR A 1 193 ? -9.257 -0.639 7.346 1.00 95.31 193 THR A C 1
ATOM 1557 O O . THR A 1 193 ? -9.582 -0.479 8.527 1.00 95.31 193 THR A O 1
ATOM 1560 N N . ILE A 1 194 ? -10.048 -0.245 6.343 1.00 95.00 194 ILE A N 1
ATOM 1561 C CA . ILE A 1 194 ? -11.387 0.340 6.548 1.00 95.00 194 ILE A CA 1
ATOM 1562 C C . ILE A 1 194 ? -12.283 -0.611 7.364 1.00 95.00 194 ILE A C 1
ATOM 1564 O O . ILE A 1 194 ? -13.073 -0.162 8.198 1.00 95.00 194 ILE A O 1
ATOM 1568 N N . ARG A 1 195 ? -12.116 -1.930 7.202 1.00 95.19 195 ARG A N 1
ATOM 1569 C CA . ARG A 1 195 ? -12.780 -2.977 7.995 1.00 95.19 195 ARG A CA 1
ATOM 1570 C C . ARG A 1 195 ? -12.531 -2.823 9.495 1.00 95.19 195 ARG A C 1
ATOM 1572 O O . ARG A 1 195 ? -13.474 -2.951 10.277 1.00 95.19 195 ARG A O 1
ATOM 1579 N N . VAL A 1 196 ? -11.290 -2.541 9.895 1.00 95.38 196 VAL A N 1
ATOM 1580 C CA . VAL A 1 196 ? -10.916 -2.370 11.307 1.00 95.38 196 VAL A CA 1
ATOM 1581 C C . VAL A 1 196 ? -11.552 -1.104 11.879 1.00 95.38 196 VAL A C 1
ATOM 1583 O O . VAL A 1 196 ? -12.205 -1.191 12.917 1.00 95.38 196 VAL A O 1
ATOM 1586 N N . ILE A 1 197 ? -11.490 0.028 11.163 1.00 96.50 197 ILE A N 1
ATOM 1587 C CA . ILE A 1 197 ? -12.188 1.265 11.566 1.00 96.50 197 ILE A CA 1
ATOM 1588 C C . ILE A 1 197 ? -13.687 1.008 11.723 1.00 96.50 197 ILE A C 1
ATOM 1590 O O . ILE A 1 197 ? -14.276 1.349 12.746 1.00 96.50 197 ILE A O 1
ATOM 1594 N N . LYS A 1 198 ? -14.318 0.383 10.722 1.00 95.56 198 LYS A N 1
ATOM 1595 C CA . LYS A 1 198 ? -15.744 0.046 10.755 1.00 95.56 198 LYS A CA 1
ATOM 1596 C C . LYS A 1 198 ? -16.081 -0.758 12.008 1.00 95.56 198 LYS A C 1
ATOM 1598 O O . LYS A 1 198 ? -17.045 -0.432 12.696 1.00 95.56 198 LYS A O 1
ATOM 1603 N N . GLN A 1 199 ? -15.305 -1.800 12.304 1.00 94.31 199 GLN A N 1
ATOM 1604 C CA . GLN A 1 199 ? -15.546 -2.635 13.475 1.00 94.31 199 GLN A CA 1
ATOM 1605 C C . GLN A 1 199 ? -15.354 -1.851 14.779 1.00 94.31 199 GLN A C 1
ATOM 1607 O O . GLN A 1 199 ? -16.197 -1.967 15.667 1.00 94.31 199 GLN A O 1
ATOM 1612 N N . ALA A 1 200 ? -14.313 -1.022 14.877 1.00 94.62 200 ALA A N 1
ATOM 1613 C CA . ALA A 1 200 ? -14.075 -0.166 16.036 1.00 94.62 200 ALA A CA 1
ATOM 1614 C C . ALA A 1 200 ? -15.245 0.807 16.269 1.00 94.62 200 ALA A C 1
ATOM 1616 O O . ALA A 1 200 ? -15.761 0.889 17.382 1.00 94.62 200 ALA A O 1
ATOM 1617 N N . LEU A 1 201 ? -15.754 1.453 15.210 1.00 94.88 201 LEU A N 1
ATOM 1618 C CA . LEU A 1 201 ? -16.932 2.329 15.278 1.00 94.88 201 LEU A CA 1
ATOM 1619 C C . LEU A 1 201 ? -18.175 1.586 15.792 1.00 94.88 201 LEU A C 1
ATOM 1621 O O . LEU A 1 201 ? -18.872 2.084 16.677 1.00 94.88 201 LEU A O 1
ATOM 1625 N N . VAL A 1 202 ? -18.426 0.368 15.298 1.00 92.75 202 VAL A N 1
ATOM 1626 C CA . VAL A 1 202 ? -19.525 -0.480 15.793 1.00 92.75 202 VAL A CA 1
ATOM 1627 C C . VAL A 1 202 ? -19.366 -0.782 17.283 1.00 92.75 202 VAL A C 1
ATOM 1629 O O . VAL A 1 202 ? -20.345 -0.705 18.030 1.00 92.75 202 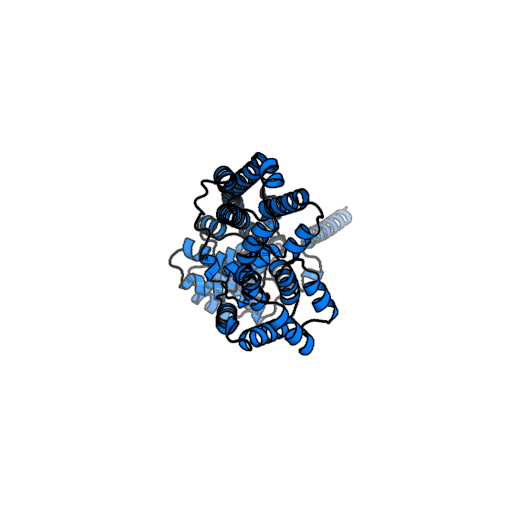VAL A O 1
ATOM 1632 N N . ASN A 1 203 ? -18.150 -1.115 17.719 1.00 89.94 203 ASN A N 1
ATOM 1633 C CA . ASN A 1 203 ? -17.872 -1.504 19.100 1.00 89.94 203 ASN A CA 1
ATOM 1634 C C . ASN A 1 203 ? -18.089 -0.339 20.074 1.00 89.94 203 ASN A C 1
ATOM 1636 O O . ASN A 1 203 ? -18.712 -0.527 21.118 1.00 89.94 203 ASN A O 1
ATOM 1640 N N . ILE A 1 204 ? -17.703 0.881 19.688 1.00 91.19 204 ILE A N 1
ATOM 1641 C CA . ILE A 1 204 ? -17.967 2.096 20.475 1.00 91.19 204 ILE A CA 1
ATOM 1642 C C . ILE A 1 204 ? -19.405 2.619 20.314 1.00 91.19 204 ILE A C 1
ATOM 1644 O O . ILE A 1 204 ? -19.720 3.715 20.767 1.00 91.19 204 ILE A O 1
ATOM 1648 N N . ARG A 1 205 ? -20.299 1.857 19.665 1.00 90.06 205 ARG A N 1
ATOM 1649 C CA . ARG A 1 205 ? -21.696 2.238 19.377 1.00 90.06 205 ARG A CA 1
ATOM 1650 C C . ARG A 1 205 ? -21.825 3.516 18.544 1.00 90.06 205 ARG A C 1
ATOM 1652 O O . ARG A 1 205 ? -22.885 4.146 18.534 1.00 90.06 205 ARG A O 1
ATOM 1659 N N . LYS A 1 206 ? -20.782 3.883 17.799 1.00 90.06 206 LYS A N 1
ATOM 1660 C CA . LYS A 1 206 ? -20.855 4.948 16.807 1.00 90.06 206 LYS A CA 1
ATOM 1661 C C . LYS A 1 206 ? -21.452 4.372 15.529 1.00 90.06 206 LYS A C 1
ATOM 1663 O O . LYS A 1 206 ? -20.997 3.358 15.004 1.00 90.06 206 LYS A O 1
ATOM 1668 N N . GLY A 1 207 ? -22.512 5.004 15.029 1.00 88.31 207 GLY A N 1
ATOM 1669 C CA . GLY A 1 207 ? -23.132 4.577 13.779 1.00 88.31 207 GLY A CA 1
ATOM 1670 C C . GLY A 1 207 ? -22.108 4.577 12.643 1.00 88.31 207 GLY A C 1
ATOM 1671 O O . GLY A 1 207 ? -21.444 5.582 12.419 1.00 88.31 207 GLY A O 1
ATOM 1672 N N . VAL A 1 208 ? -22.025 3.478 11.889 1.00 93.25 208 VAL A N 1
ATOM 1673 C CA . VAL A 1 208 ? -21.104 3.350 10.740 1.00 93.25 208 VAL A CA 1
ATOM 1674 C C . VAL A 1 208 ? -21.449 4.282 9.577 1.00 93.25 208 VAL A C 1
ATOM 1676 O O . VAL A 1 208 ? -20.661 4.405 8.650 1.00 93.25 208 VAL A O 1
ATOM 1679 N N . ARG A 1 209 ? -22.594 4.978 9.637 1.00 92.75 209 ARG A N 1
ATOM 1680 C CA . ARG A 1 209 ? -23.056 5.904 8.595 1.00 92.75 209 ARG A CA 1
ATOM 1681 C C . ARG A 1 209 ? -22.033 6.990 8.271 1.00 92.75 209 ARG A C 1
ATOM 1683 O O . ARG A 1 209 ? -21.874 7.302 7.102 1.00 92.75 209 ARG A O 1
ATOM 1690 N N . CYS A 1 210 ? -21.305 7.512 9.263 1.00 92.00 210 CYS A N 1
ATOM 1691 C CA . CYS A 1 210 ? -20.271 8.514 8.996 1.00 92.00 210 CYS A CA 1
ATOM 1692 C C . CYS A 1 210 ? -19.138 7.951 8.127 1.00 92.00 210 CYS A C 1
ATOM 1694 O O . CYS A 1 210 ? -18.708 8.604 7.184 1.00 92.00 210 CYS A O 1
ATOM 1696 N N . LEU A 1 211 ? -18.697 6.718 8.394 1.00 93.75 211 LEU A N 1
ATOM 1697 C CA . LEU A 1 211 ? -17.706 6.042 7.563 1.00 93.75 211 LEU A CA 1
ATOM 1698 C C . LEU A 1 211 ? -18.276 5.728 6.175 1.00 93.75 211 LEU A C 1
ATOM 1700 O O . LEU A 1 211 ? -17.597 5.951 5.181 1.00 93.75 211 LEU A O 1
ATOM 1704 N N . GLU A 1 212 ? -19.524 5.262 6.097 1.00 93.69 212 GLU A N 1
ATOM 1705 C CA . GLU A 1 212 ? -20.199 4.980 4.824 1.00 93.69 212 GLU A CA 1
ATOM 1706 C C . GLU A 1 212 ? -20.328 6.231 3.947 1.00 93.69 212 GLU A C 1
ATOM 1708 O O . GLU A 1 212 ? -20.083 6.155 2.748 1.00 93.69 212 GLU A O 1
ATOM 1713 N N . GLU A 1 213 ? -20.667 7.384 4.523 1.00 92.88 213 GLU A N 1
ATOM 1714 C CA . GLU A 1 213 ? -20.765 8.661 3.808 1.00 92.88 213 GLU A CA 1
ATOM 1715 C C . GLU A 1 213 ? -19.396 9.157 3.332 1.00 92.88 213 GLU A C 1
ATOM 1717 O O . GLU A 1 213 ? -19.258 9.570 2.179 1.00 92.88 213 GLU A O 1
ATOM 1722 N N . VAL A 1 214 ? -18.371 9.079 4.186 1.00 91.81 214 VAL A N 1
ATOM 1723 C CA . VAL A 1 214 ? -17.000 9.471 3.828 1.00 91.81 214 VAL A CA 1
ATOM 1724 C C . VAL A 1 214 ? -16.459 8.590 2.704 1.00 91.81 214 VAL A C 1
ATOM 1726 O O . VAL A 1 214 ? -15.976 9.116 1.700 1.00 91.81 214 VAL A O 1
ATOM 1729 N N . VAL A 1 215 ? -16.592 7.267 2.842 1.00 89.56 215 VAL A N 1
ATOM 1730 C CA . VAL A 1 215 ? -16.140 6.301 1.835 1.00 89.56 215 VAL A CA 1
ATOM 1731 C C . VAL A 1 215 ? -16.918 6.487 0.540 1.00 89.56 215 VAL A C 1
ATOM 1733 O O . VAL A 1 215 ? -16.290 6.633 -0.497 1.00 89.56 215 VAL A O 1
ATOM 1736 N N . LYS A 1 216 ? -18.252 6.598 0.577 1.00 89.31 216 LYS A N 1
ATOM 1737 C CA . LYS A 1 216 ? -19.074 6.801 -0.627 1.00 89.31 216 LYS A CA 1
ATOM 1738 C C . LYS A 1 216 ? -18.695 8.068 -1.397 1.00 89.31 216 LYS A C 1
ATOM 1740 O O . LYS A 1 216 ? -18.688 8.055 -2.622 1.00 89.31 216 LYS A O 1
ATOM 1745 N N . ASN A 1 217 ? -18.392 9.164 -0.702 1.00 84.25 217 ASN A N 1
ATOM 1746 C CA . ASN A 1 217 ? -18.024 10.423 -1.355 1.00 84.25 217 ASN A CA 1
ATOM 1747 C C . ASN A 1 217 ? -16.647 10.347 -2.032 1.00 84.25 217 ASN A C 1
ATOM 1749 O O . ASN A 1 217 ? -16.458 10.911 -3.109 1.00 84.25 217 ASN A O 1
ATOM 1753 N N . ILE A 1 218 ? -15.689 9.661 -1.406 1.00 80.06 218 ILE A N 1
ATOM 1754 C CA . ILE A 1 218 ? -14.331 9.495 -1.944 1.00 80.06 218 ILE A CA 1
ATOM 1755 C C . ILE A 1 218 ? -14.321 8.457 -3.062 1.00 80.06 218 ILE A C 1
ATOM 1757 O O . ILE A 1 218 ? -13.698 8.681 -4.099 1.00 80.06 218 ILE A O 1
ATOM 1761 N N . ASP A 1 219 ? -15.064 7.371 -2.879 1.00 75.44 219 ASP A N 1
ATOM 1762 C CA . ASP A 1 219 ? -15.278 6.338 -3.879 1.00 75.44 219 ASP A CA 1
ATOM 1763 C C . ASP A 1 219 ? -15.944 6.937 -5.117 1.00 75.44 219 ASP A C 1
ATOM 1765 O O . ASP A 1 219 ? -15.397 6.819 -6.196 1.00 75.44 219 ASP A O 1
ATOM 1769 N N . ALA A 1 220 ? -17.006 7.738 -4.985 1.00 77.81 220 ALA A N 1
ATOM 1770 C CA . ALA A 1 220 ? -17.626 8.393 -6.139 1.00 77.81 220 ALA A CA 1
ATOM 1771 C C . ALA A 1 220 ? -16.672 9.332 -6.902 1.00 77.81 220 ALA A C 1
ATOM 1773 O O . ALA A 1 220 ? -16.730 9.395 -8.127 1.00 77.81 220 ALA A O 1
ATOM 1774 N N . LYS A 1 221 ? -15.794 10.070 -6.209 1.00 78.00 221 LYS A N 1
ATOM 1775 C CA . LYS A 1 221 ? -14.796 10.936 -6.863 1.00 78.00 221 LYS A CA 1
ATOM 1776 C C . LYS A 1 221 ? -13.715 10.108 -7.565 1.00 78.00 221 LYS A C 1
ATOM 1778 O O . LYS A 1 221 ? -13.357 10.413 -8.698 1.00 78.00 221 LYS A O 1
ATOM 1783 N N . THR A 1 222 ? -13.221 9.066 -6.899 1.00 76.38 222 THR A N 1
ATOM 1784 C CA . THR A 1 222 ? -12.158 8.190 -7.410 1.00 76.38 222 THR A CA 1
ATOM 1785 C C . THR A 1 222 ? -12.665 7.312 -8.550 1.00 76.38 222 THR A C 1
ATOM 1787 O O . THR A 1 222 ? -12.010 7.232 -9.580 1.00 76.38 222 THR A O 1
ATOM 1790 N N . LEU A 1 223 ? -13.849 6.713 -8.406 1.00 73.56 223 LEU A N 1
ATOM 1791 C CA . LEU A 1 223 ? -14.544 5.957 -9.445 1.00 73.56 223 LEU A CA 1
ATOM 1792 C C . LEU A 1 223 ? -14.788 6.827 -10.664 1.00 73.56 223 LEU A C 1
ATOM 1794 O O . LEU A 1 223 ? -14.391 6.421 -11.741 1.00 73.56 223 LEU A O 1
ATOM 1798 N N . ARG A 1 224 ? -15.312 8.052 -10.509 1.00 80.94 224 ARG A N 1
ATOM 1799 C CA . ARG A 1 224 ? -15.463 8.966 -11.653 1.00 80.94 224 ARG A CA 1
ATOM 1800 C C . ARG A 1 224 ? -14.133 9.252 -12.342 1.00 80.94 224 ARG A C 1
ATOM 1802 O O . ARG A 1 224 ? -14.090 9.307 -13.563 1.00 80.94 224 ARG A O 1
ATOM 1809 N N . ALA A 1 225 ? -13.053 9.436 -11.582 1.00 80.00 225 ALA A N 1
ATOM 1810 C CA . ALA A 1 225 ? -11.735 9.653 -12.171 1.00 80.00 225 ALA A CA 1
ATOM 1811 C C . ALA A 1 225 ? -11.241 8.426 -12.953 1.00 80.00 225 ALA A C 1
ATOM 1813 O O . ALA A 1 225 ? -10.751 8.563 -14.072 1.00 80.00 225 ALA A O 1
ATOM 1814 N N . VAL A 1 226 ? -11.425 7.229 -12.391 1.00 78.56 226 VAL A N 1
ATOM 1815 C CA . VAL A 1 226 ? -11.083 5.955 -13.035 1.00 78.56 226 VAL A CA 1
ATOM 1816 C C . VAL A 1 226 ? -11.955 5.698 -14.266 1.00 78.56 226 VAL A C 1
ATOM 1818 O O . VAL A 1 226 ? -11.419 5.304 -15.296 1.00 78.56 226 VAL A O 1
ATOM 1821 N N . GLU A 1 227 ? -13.261 5.948 -14.193 1.00 84.44 227 GLU A N 1
ATOM 1822 C CA . GLU A 1 227 ? -14.211 5.823 -15.305 1.00 84.44 227 GLU A CA 1
ATOM 1823 C C . GLU A 1 227 ? -13.810 6.745 -16.454 1.00 84.44 227 GLU A C 1
ATOM 1825 O O . GLU A 1 227 ? -13.626 6.265 -17.564 1.00 84.44 227 GLU A O 1
ATOM 1830 N N . ILE A 1 228 ? -13.547 8.028 -16.179 1.00 88.06 228 ILE A N 1
ATOM 1831 C CA . ILE A 1 228 ? -13.109 8.993 -17.199 1.00 88.06 228 ILE A CA 1
ATOM 1832 C C . ILE A 1 228 ? -11.805 8.540 -17.866 1.00 88.06 228 ILE A C 1
ATOM 1834 O O . ILE A 1 228 ? -11.706 8.572 -19.089 1.00 88.06 228 ILE A O 1
ATOM 1838 N N . VAL A 1 229 ? -10.807 8.110 -17.086 1.00 87.56 229 VAL A N 1
ATOM 1839 C CA . VAL A 1 229 ? -9.539 7.598 -17.635 1.00 87.56 229 VAL A CA 1
ATOM 1840 C C . VAL A 1 229 ? -9.774 6.354 -18.496 1.00 87.56 229 VAL A C 1
ATOM 1842 O O . VAL A 1 229 ? -9.258 6.266 -19.608 1.00 87.56 229 VAL A O 1
ATOM 1845 N N . THR A 1 230 ? -10.576 5.409 -18.008 1.00 88.25 230 THR A N 1
ATOM 1846 C CA . THR A 1 230 ? -10.858 4.149 -18.708 1.00 88.25 230 THR A CA 1
ATOM 1847 C C . THR A 1 230 ? -11.636 4.393 -19.997 1.00 88.25 230 THR A C 1
ATOM 1849 O O . THR A 1 230 ? -11.336 3.775 -21.014 1.00 88.25 230 THR A O 1
ATOM 1852 N N . ASP A 1 231 ? -12.621 5.288 -19.973 1.00 92.06 231 ASP A N 1
ATOM 1853 C CA . ASP A 1 231 ? -13.407 5.655 -21.147 1.00 92.06 231 ASP A CA 1
ATOM 1854 C C . ASP A 1 231 ? -12.524 6.364 -22.177 1.00 92.06 231 ASP A C 1
ATOM 1856 O O . ASP A 1 231 ? -12.528 5.972 -23.336 1.00 92.06 231 ASP A O 1
ATOM 1860 N N . LYS A 1 232 ? -11.648 7.290 -21.763 1.00 94.69 232 LYS A N 1
ATOM 1861 C CA . LYS A 1 232 ? -10.689 7.922 -22.683 1.00 94.69 232 LYS A CA 1
ATOM 1862 C C . LYS A 1 232 ? -9.730 6.937 -23.341 1.00 94.69 232 LYS A C 1
ATOM 1864 O O . LYS A 1 232 ? -9.483 7.053 -24.541 1.00 94.69 232 LYS A O 1
ATOM 1869 N N . ILE A 1 233 ? -9.185 5.989 -22.574 1.00 95.12 233 ILE A N 1
ATOM 1870 C CA . ILE A 1 233 ? -8.343 4.922 -23.130 1.00 95.12 233 ILE A CA 1
ATOM 1871 C C . ILE A 1 233 ? -9.155 4.094 -24.123 1.00 95.12 233 ILE A C 1
ATOM 1873 O O . ILE A 1 233 ? -8.677 3.842 -25.222 1.00 95.12 233 ILE A O 1
ATOM 1877 N N . ARG A 1 234 ? -10.383 3.703 -23.763 1.00 95.31 234 ARG A N 1
ATOM 1878 C CA . ARG A 1 234 ? -11.261 2.883 -24.606 1.00 95.31 234 ARG A CA 1
ATOM 1879 C C . ARG A 1 234 ? -11.622 3.587 -25.913 1.00 95.31 234 ARG A C 1
ATOM 1881 O O . ARG A 1 234 ? -11.510 2.975 -26.968 1.00 95.31 234 ARG A O 1
ATOM 1888 N N . ASP A 1 235 ? -11.986 4.862 -25.842 1.00 97.06 235 ASP A N 1
ATOM 1889 C CA . ASP A 1 235 ? -12.384 5.680 -26.991 1.00 97.06 235 ASP A CA 1
ATOM 1890 C C . ASP A 1 235 ? -11.226 5.907 -27.976 1.00 97.06 235 ASP A C 1
ATOM 1892 O O . ASP A 1 235 ? -11.455 6.137 -29.162 1.00 97.06 235 ASP A O 1
ATOM 1896 N N . ASN A 1 236 ? -9.979 5.814 -27.502 1.00 97.62 236 ASN A N 1
ATOM 1897 C CA . ASN A 1 236 ? -8.771 5.991 -28.311 1.00 97.62 236 ASN A CA 1
ATOM 1898 C C . ASN A 1 236 ? -7.974 4.690 -28.512 1.00 97.62 236 ASN A C 1
ATOM 1900 O O . ASN A 1 236 ? -6.877 4.734 -29.072 1.00 97.62 236 ASN A O 1
ATOM 1904 N N . ALA A 1 237 ? -8.497 3.540 -28.073 1.00 97.50 237 ALA A N 1
ATOM 1905 C CA . ALA A 1 237 ? -7.736 2.296 -27.981 1.00 97.50 237 ALA A CA 1
ATOM 1906 C C . ALA A 1 237 ? -7.184 1.850 -29.338 1.00 97.50 237 ALA A C 1
ATOM 1908 O O . ALA A 1 237 ? -6.005 1.528 -29.425 1.00 97.50 237 ALA A O 1
ATOM 1909 N N . ASP A 1 238 ? -7.993 1.894 -30.399 1.00 97.56 238 ASP A N 1
ATOM 1910 C CA . ASP A 1 238 ? -7.573 1.447 -31.733 1.00 97.56 238 ASP A CA 1
ATOM 1911 C C . ASP A 1 238 ? -6.380 2.251 -32.263 1.00 97.56 238 ASP A C 1
ATOM 1913 O O . ASP A 1 238 ? -5.415 1.672 -32.759 1.00 97.56 238 ASP A O 1
ATOM 1917 N N . ARG A 1 239 ? -6.406 3.580 -32.092 1.00 97.44 239 ARG A N 1
ATOM 1918 C CA . ARG A 1 239 ? -5.300 4.465 -32.490 1.00 97.44 239 ARG A CA 1
ATOM 1919 C C . ARG A 1 239 ? -4.055 4.199 -31.665 1.00 97.44 239 ARG A C 1
ATOM 1921 O O . ARG A 1 239 ? -2.970 4.066 -32.215 1.00 97.44 239 ARG A O 1
ATOM 1928 N N . ILE A 1 240 ? -4.212 4.077 -30.347 1.00 97.25 240 ILE A N 1
ATOM 1929 C CA . ILE A 1 240 ? -3.088 3.757 -29.466 1.00 97.25 240 ILE A CA 1
ATOM 1930 C C . ILE A 1 240 ? -2.463 2.422 -29.890 1.00 97.25 240 ILE A C 1
ATOM 1932 O O . ILE A 1 240 ? -1.251 2.338 -30.040 1.00 97.25 240 ILE A O 1
ATOM 1936 N N . ILE A 1 241 ? -3.279 1.394 -30.127 1.00 97.69 241 ILE A N 1
ATOM 1937 C CA . ILE A 1 241 ? -2.817 0.053 -30.497 1.00 97.69 241 ILE A CA 1
ATOM 1938 C C . ILE A 1 241 ? -2.053 0.059 -31.824 1.00 97.69 241 ILE A C 1
ATOM 1940 O O . ILE A 1 241 ? -1.044 -0.635 -31.919 1.00 97.69 241 ILE A O 1
ATOM 1944 N N . GLN A 1 242 ? -2.494 0.843 -32.808 1.00 97.38 242 GLN A N 1
ATOM 1945 C CA . GLN A 1 242 ? -1.895 0.876 -34.146 1.00 97.38 242 GLN A CA 1
ATOM 1946 C C . GLN A 1 242 ? -0.656 1.777 -34.240 1.00 97.38 242 GLN A C 1
ATOM 1948 O O . GLN A 1 242 ? 0.301 1.433 -34.935 1.00 97.38 242 GLN A O 1
ATOM 1953 N N . ASP A 1 243 ? -0.659 2.917 -33.546 1.00 97.12 243 ASP A N 1
ATOM 1954 C CA . ASP A 1 243 ? 0.279 4.002 -33.848 1.00 97.12 243 ASP A CA 1
ATOM 1955 C C . ASP A 1 243 ? 1.503 4.031 -32.916 1.00 97.12 243 ASP A C 1
ATOM 1957 O O . ASP A 1 243 ? 2.574 4.502 -33.316 1.00 97.12 243 ASP A O 1
ATOM 1961 N N . ILE A 1 244 ? 1.387 3.540 -31.672 1.00 97.50 244 ILE A N 1
ATOM 1962 C CA . ILE A 1 244 ? 2.461 3.701 -30.677 1.00 97.50 244 ILE A CA 1
ATOM 1963 C C . ILE A 1 244 ? 3.498 2.575 -30.736 1.00 97.50 244 ILE A C 1
ATOM 1965 O O . ILE A 1 244 ? 3.175 1.397 -30.903 1.00 97.50 244 ILE A O 1
ATOM 1969 N N . GLN A 1 245 ? 4.759 2.935 -30.494 1.00 97.12 245 GLN A N 1
ATOM 1970 C CA . GLN A 1 245 ? 5.854 1.994 -30.267 1.00 97.12 245 GLN A CA 1
ATOM 1971 C C . GLN A 1 245 ? 5.970 1.676 -28.769 1.00 97.12 245 GLN A C 1
ATOM 1973 O O . GLN A 1 245 ? 6.555 2.452 -28.009 1.00 97.12 245 GLN A O 1
ATOM 1978 N N . THR A 1 246 ? 5.450 0.516 -28.340 1.00 97.12 246 THR A N 1
ATOM 1979 C CA . THR A 1 246 ? 5.394 0.109 -26.918 1.00 97.12 246 THR A CA 1
ATOM 1980 C C . THR A 1 246 ? 6.742 0.280 -26.221 1.00 97.12 246 THR A C 1
ATOM 1982 O O . THR A 1 246 ? 6.804 0.845 -25.134 1.00 97.12 246 THR A O 1
ATOM 1985 N N . SER A 1 247 ? 7.835 -0.170 -26.848 1.00 95.25 247 SER A N 1
ATOM 1986 C CA . SER A 1 247 ? 9.157 -0.225 -26.206 1.00 95.25 247 SER A CA 1
ATOM 1987 C C . SER A 1 247 ? 9.653 1.134 -25.695 1.00 95.25 247 SER A C 1
ATOM 1989 O O . SER A 1 247 ? 10.231 1.195 -24.611 1.00 95.25 247 SER A O 1
ATOM 1991 N N . GLN A 1 248 ? 9.383 2.221 -26.427 1.00 95.06 248 GLN A N 1
ATOM 1992 C CA . GLN A 1 248 ? 9.763 3.582 -26.032 1.00 95.06 248 GLN A CA 1
ATOM 1993 C C . GLN A 1 248 ? 8.948 4.051 -24.824 1.00 95.06 248 GLN A C 1
ATOM 1995 O O . GLN A 1 248 ? 9.498 4.569 -23.852 1.00 95.06 248 GLN A O 1
ATOM 2000 N N . ILE A 1 249 ? 7.640 3.792 -24.846 1.00 97.88 249 ILE A N 1
ATOM 2001 C CA . ILE A 1 249 ? 6.741 4.144 -23.747 1.00 97.88 249 ILE A CA 1
ATOM 2002 C C . ILE A 1 249 ? 7.099 3.362 -22.475 1.00 97.88 249 ILE A C 1
ATOM 2004 O O . ILE A 1 249 ? 7.149 3.946 -21.392 1.00 97.88 249 ILE A O 1
ATOM 2008 N N . LEU A 1 250 ? 7.435 2.071 -22.594 1.00 97.38 250 LEU A N 1
ATOM 2009 C CA . LEU A 1 250 ? 7.874 1.258 -21.455 1.00 97.38 250 LEU A CA 1
ATOM 2010 C C . LEU A 1 250 ? 9.172 1.769 -20.832 1.00 97.38 250 LEU A C 1
ATOM 2012 O O . LEU A 1 250 ? 9.290 1.748 -19.608 1.00 97.38 250 LEU A O 1
ATOM 2016 N N . ASP A 1 251 ? 10.137 2.245 -21.626 1.00 96.62 251 ASP A N 1
ATOM 2017 C CA . ASP A 1 251 ? 11.375 2.815 -21.082 1.00 96.62 251 ASP A CA 1
ATOM 2018 C C . ASP A 1 251 ? 11.076 4.036 -20.189 1.00 96.62 251 ASP A C 1
ATOM 2020 O O . ASP A 1 251 ? 11.627 4.168 -19.087 1.00 96.62 251 ASP A O 1
ATOM 2024 N N . HIS A 1 252 ? 10.149 4.897 -20.621 1.00 97.06 252 HIS A N 1
ATOM 2025 C CA . HIS A 1 252 ? 9.717 6.059 -19.846 1.00 97.06 252 HIS A CA 1
ATOM 2026 C C . HIS A 1 252 ? 8.932 5.656 -18.593 1.00 97.06 252 HIS A C 1
ATOM 2028 O O . HIS A 1 252 ? 9.257 6.090 -17.488 1.00 97.06 252 HIS A O 1
ATOM 2034 N N . MET A 1 253 ? 7.969 4.744 -18.720 1.00 97.25 253 MET A N 1
ATOM 2035 C CA . MET A 1 253 ? 7.177 4.268 -17.584 1.00 97.25 253 MET A CA 1
ATOM 2036 C C . MET A 1 253 ? 8.022 3.533 -16.529 1.00 97.25 253 MET A C 1
ATOM 2038 O O . MET A 1 253 ? 7.795 3.710 -15.330 1.00 97.25 253 MET A O 1
ATOM 2042 N N . MET A 1 254 ? 9.034 2.763 -16.946 1.00 95.88 254 MET A N 1
ATOM 2043 C CA . MET A 1 254 ? 10.027 2.160 -16.044 1.00 95.88 254 MET A CA 1
ATOM 2044 C C . MET A 1 254 ? 10.825 3.225 -15.286 1.00 95.88 254 MET A C 1
ATOM 2046 O O . MET A 1 254 ? 11.029 3.093 -14.079 1.00 95.88 254 MET A O 1
ATOM 2050 N N . THR A 1 255 ? 11.239 4.292 -15.976 1.00 95.88 255 THR A N 1
ATOM 2051 C CA . THR A 1 255 ? 12.001 5.406 -15.382 1.00 95.88 255 THR A CA 1
ATOM 2052 C C . THR A 1 255 ? 11.224 6.113 -14.271 1.00 95.88 255 THR A C 1
ATOM 2054 O O . THR A 1 255 ? 11.796 6.501 -13.254 1.00 95.88 255 THR A O 1
ATOM 2057 N N . HIS A 1 256 ? 9.905 6.210 -14.424 1.00 95.38 256 HIS A N 1
ATOM 2058 C CA . HIS A 1 256 ? 9.003 6.812 -13.441 1.00 95.38 256 HIS A CA 1
ATOM 2059 C C . HIS A 1 256 ? 8.402 5.807 -12.442 1.00 95.38 256 HIS A C 1
ATOM 2061 O O . HIS A 1 256 ? 7.522 6.175 -11.667 1.00 95.38 256 HIS A O 1
ATOM 2067 N N . LEU A 1 257 ? 8.876 4.554 -12.427 1.00 94.94 257 LEU A N 1
ATOM 2068 C CA . LEU A 1 257 ? 8.485 3.509 -11.466 1.00 94.94 257 LEU A CA 1
ATOM 2069 C C . LEU A 1 257 ? 6.993 3.136 -11.473 1.00 94.94 257 LEU A C 1
ATOM 2071 O O . LEU A 1 257 ? 6.515 2.509 -10.528 1.00 94.94 257 LEU A O 1
ATOM 2075 N N . VAL A 1 258 ? 6.250 3.496 -12.525 1.00 94.75 258 VAL A N 1
ATOM 2076 C CA . VAL A 1 258 ? 4.823 3.146 -12.662 1.00 94.75 258 VAL A CA 1
ATOM 2077 C C . VAL A 1 258 ? 4.618 1.752 -13.260 1.00 94.75 258 VAL A C 1
ATOM 2079 O O . VAL A 1 258 ? 3.509 1.207 -13.216 1.00 94.75 258 VAL A O 1
ATOM 2082 N N . ILE A 1 259 ? 5.698 1.156 -13.781 1.00 95.69 259 ILE A N 1
ATOM 2083 C CA . ILE A 1 259 ? 5.777 -0.264 -14.118 1.00 95.69 259 ILE A CA 1
ATOM 2084 C C . ILE A 1 259 ? 7.000 -0.956 -13.522 1.00 95.69 259 ILE A C 1
ATOM 2086 O O . ILE A 1 259 ? 8.045 -0.344 -13.298 1.00 95.69 259 ILE A O 1
ATOM 2090 N N . SER A 1 260 ? 6.844 -2.244 -13.221 1.00 93.50 260 SER A N 1
ATOM 2091 C CA . SER A 1 260 ? 7.913 -3.119 -12.758 1.00 93.50 260 SER A CA 1
ATOM 2092 C C . SER A 1 260 ? 8.608 -3.799 -13.937 1.00 93.50 260 SER A C 1
ATOM 2094 O O . SER A 1 260 ? 8.107 -3.835 -15.062 1.00 93.50 260 SER A O 1
ATOM 2096 N N . VAL A 1 261 ? 9.771 -4.388 -13.658 1.00 92.81 261 VAL A N 1
ATOM 2097 C CA . VAL A 1 261 ? 10.497 -5.194 -14.645 1.00 92.81 261 VAL A CA 1
ATOM 2098 C C . VAL A 1 261 ? 9.712 -6.440 -15.073 1.00 92.81 261 VAL A C 1
ATOM 2100 O O . VAL A 1 261 ? 9.851 -6.877 -16.211 1.00 92.81 261 VAL A O 1
ATOM 2103 N N . ASP A 1 262 ? 8.885 -7.001 -14.185 1.00 93.75 262 ASP A N 1
ATOM 2104 C CA . ASP A 1 262 ? 8.057 -8.164 -14.503 1.00 93.75 262 ASP A CA 1
ATOM 2105 C C . ASP A 1 262 ? 6.918 -7.764 -15.452 1.00 93.75 262 ASP A C 1
ATOM 2107 O O . ASP A 1 262 ? 6.754 -8.409 -16.479 1.00 93.75 262 ASP A O 1
ATOM 2111 N N . ASP A 1 263 ? 6.253 -6.623 -15.217 1.00 95.88 263 ASP A N 1
ATOM 2112 C CA . ASP A 1 263 ? 5.233 -6.103 -16.146 1.00 95.88 263 ASP A CA 1
ATOM 2113 C C . ASP A 1 263 ? 5.794 -5.886 -17.548 1.00 95.88 263 ASP A C 1
ATOM 2115 O O . ASP A 1 263 ? 5.173 -6.252 -18.541 1.00 95.88 263 ASP A O 1
ATOM 2119 N N . ARG A 1 264 ? 6.988 -5.285 -17.632 1.00 96.25 264 ARG A N 1
ATOM 2120 C CA . ARG A 1 264 ? 7.667 -5.079 -18.909 1.00 96.25 264 ARG A CA 1
ATOM 2121 C C . ARG A 1 264 ? 7.887 -6.407 -19.626 1.00 96.25 264 ARG A C 1
ATOM 2123 O O . ARG A 1 264 ? 7.604 -6.488 -20.815 1.00 96.25 264 ARG A O 1
ATOM 2130 N N . ARG A 1 265 ? 8.384 -7.427 -18.920 1.00 94.38 265 ARG A N 1
ATOM 2131 C CA . ARG A 1 265 ? 8.609 -8.758 -19.498 1.00 94.38 265 ARG A CA 1
ATOM 2132 C C . ARG A 1 265 ? 7.307 -9.404 -19.952 1.00 94.38 265 ARG A C 1
ATOM 2134 O O . ARG A 1 265 ? 7.290 -9.984 -21.031 1.00 94.38 265 ARG A O 1
ATOM 2141 N N . ASP A 1 266 ? 6.243 -9.281 -19.167 1.00 96.12 266 ASP A N 1
ATOM 2142 C CA . ASP A 1 266 ? 4.928 -9.822 -19.509 1.00 96.12 266 ASP A CA 1
ATOM 2143 C C . ASP A 1 266 ? 4.356 -9.148 -20.765 1.00 96.12 266 ASP A C 1
ATOM 2145 O O . ASP A 1 266 ? 3.795 -9.824 -21.624 1.00 96.12 266 ASP A O 1
ATOM 2149 N N . ILE A 1 267 ? 4.560 -7.836 -20.923 1.00 97.19 267 ILE A N 1
ATOM 2150 C CA . ILE A 1 267 ? 4.201 -7.105 -22.144 1.00 97.19 267 ILE A CA 1
ATOM 2151 C C . ILE A 1 267 ? 5.088 -7.540 -23.317 1.00 97.19 267 ILE A C 1
ATOM 2153 O O . ILE A 1 267 ? 4.581 -7.917 -24.366 1.00 97.19 267 ILE A O 1
ATOM 2157 N N . GLU A 1 268 ? 6.412 -7.533 -23.161 1.00 96.00 268 GLU A N 1
ATOM 2158 C CA . GLU A 1 268 ? 7.358 -7.886 -24.233 1.00 96.00 268 GLU A CA 1
ATOM 2159 C C . GLU A 1 268 ? 7.297 -9.375 -24.625 1.00 96.00 268 GLU A C 1
ATOM 2161 O O . GLU A 1 268 ? 7.811 -9.756 -25.677 1.00 96.00 268 GLU A O 1
ATOM 2166 N N . HIS A 1 269 ? 6.642 -10.223 -23.823 1.00 96.44 269 HIS A N 1
ATOM 2167 C CA . HIS A 1 269 ? 6.382 -11.624 -24.155 1.00 96.44 269 HIS A CA 1
ATOM 2168 C C . HIS A 1 269 ? 5.437 -11.784 -25.355 1.00 96.44 269 HIS A C 1
ATOM 2170 O O . HIS A 1 269 ? 5.506 -12.792 -26.064 1.00 96.44 269 HIS A O 1
ATOM 2176 N N . TYR A 1 270 ? 4.566 -10.804 -25.610 1.00 97.25 270 TYR A N 1
ATOM 2177 C CA . TYR A 1 270 ? 3.697 -10.822 -26.782 1.00 97.25 270 TYR A CA 1
ATOM 2178 C C . TYR A 1 270 ? 4.506 -10.575 -28.060 1.00 97.25 270 TYR A C 1
ATOM 2180 O O . TYR A 1 270 ? 5.315 -9.652 -28.141 1.00 97.25 270 TYR A O 1
ATOM 2188 N N . ALA A 1 271 ? 4.269 -11.400 -29.083 1.00 94.75 271 ALA A N 1
ATOM 2189 C CA . ALA A 1 271 ? 5.028 -11.351 -30.333 1.00 94.75 271 ALA A CA 1
ATOM 2190 C C . ALA A 1 271 ? 4.661 -10.154 -31.233 1.00 94.75 271 ALA A C 1
ATOM 2192 O O . ALA A 1 271 ? 5.491 -9.714 -32.027 1.00 94.75 271 ALA A O 1
ATOM 2193 N N . GLY A 1 272 ? 3.422 -9.658 -31.144 1.00 96.50 272 GLY A N 1
ATOM 2194 C CA . GLY A 1 272 ? 2.900 -8.579 -31.984 1.00 96.50 272 GLY A CA 1
ATOM 2195 C C . GLY A 1 272 ? 2.831 -7.242 -31.252 1.00 96.50 272 GLY A C 1
ATOM 2196 O O . GLY A 1 272 ? 2.378 -7.189 -30.112 1.00 96.50 272 GLY A O 1
ATOM 2197 N N . GLN A 1 273 ? 3.219 -6.163 -31.938 1.00 97.25 273 GLN A N 1
ATOM 2198 C CA . GLN A 1 273 ? 3.176 -4.783 -31.433 1.00 97.25 273 GLN A CA 1
ATOM 2199 C C . GLN A 1 273 ? 1.780 -4.400 -30.906 1.00 97.25 273 GLN A C 1
ATOM 2201 O O . GLN A 1 273 ? 1.664 -3.808 -29.836 1.00 97.25 273 GLN A O 1
ATOM 2206 N N . ASP A 1 274 ? 0.720 -4.817 -31.600 1.00 97.81 274 ASP A N 1
ATOM 2207 C CA . ASP A 1 274 ? -0.666 -4.559 -31.202 1.00 97.81 274 ASP A CA 1
ATOM 2208 C C . ASP A 1 274 ? -1.024 -5.223 -29.865 1.00 97.81 274 ASP A C 1
ATOM 2210 O O . ASP A 1 274 ? -1.696 -4.629 -29.024 1.00 97.81 274 ASP A O 1
ATOM 2214 N N . ASP A 1 275 ? -0.573 -6.459 -29.648 1.00 97.94 275 ASP A N 1
ATOM 2215 C CA . ASP A 1 275 ? -0.851 -7.198 -28.415 1.00 97.94 275 ASP A CA 1
ATOM 2216 C C . ASP A 1 275 ? -0.010 -6.666 -27.248 1.00 97.94 275 ASP A C 1
ATOM 2218 O O . ASP A 1 275 ? -0.513 -6.565 -26.128 1.00 97.94 275 ASP A O 1
ATOM 2222 N N . GLN A 1 276 ? 1.222 -6.219 -27.519 1.00 98.12 276 GLN A N 1
ATOM 2223 C CA . GLN A 1 276 ? 2.027 -5.469 -26.553 1.00 98.12 276 GLN A CA 1
ATOM 2224 C C . GLN A 1 276 ? 1.331 -4.161 -26.144 1.00 98.12 276 GLN A C 1
ATOM 2226 O O . GLN A 1 276 ? 1.231 -3.856 -24.954 1.00 98.12 276 GLN A O 1
ATOM 2231 N N . ASN A 1 277 ? 0.789 -3.413 -27.111 1.00 98.12 277 ASN A N 1
ATOM 2232 C CA . ASN A 1 277 ? 0.047 -2.180 -26.851 1.00 98.12 277 ASN A CA 1
ATOM 2233 C C . ASN A 1 277 ? -1.234 -2.435 -26.037 1.00 98.12 277 ASN A C 1
ATOM 2235 O O . ASN A 1 277 ? -1.514 -1.683 -25.104 1.00 98.12 277 ASN A O 1
ATOM 2239 N N . LYS A 1 278 ? -1.980 -3.514 -26.313 1.00 97.56 278 LYS A N 1
ATOM 2240 C CA . LYS A 1 278 ? -3.138 -3.919 -25.490 1.00 97.56 278 LYS A CA 1
ATOM 2241 C C . LYS A 1 278 ? -2.729 -4.241 -24.052 1.00 97.56 278 LYS A C 1
ATOM 2243 O O . LYS A 1 278 ? -3.324 -3.705 -23.122 1.00 97.56 278 LYS A O 1
ATOM 2248 N N . ALA A 1 279 ? -1.684 -5.050 -23.867 1.00 97.75 279 ALA A N 1
ATOM 2249 C CA . ALA A 1 279 ? -1.183 -5.402 -22.539 1.00 97.75 279 ALA A CA 1
ATOM 2250 C C . ALA A 1 279 ? -0.712 -4.165 -21.753 1.00 97.75 279 ALA A C 1
ATOM 2252 O O . ALA A 1 279 ? -0.970 -4.044 -20.553 1.00 97.75 279 ALA A O 1
ATOM 2253 N N . LEU A 1 280 ? -0.074 -3.206 -22.434 1.00 97.88 280 LEU A N 1
ATOM 2254 C CA . LEU A 1 280 ? 0.275 -1.912 -21.856 1.00 97.88 280 LEU A CA 1
ATOM 2255 C C . LEU A 1 280 ? -0.975 -1.142 -21.394 1.00 97.88 280 LEU A C 1
ATOM 2257 O O . LEU A 1 280 ? -1.010 -0.677 -20.253 1.00 97.88 280 LEU A O 1
ATOM 2261 N N . LEU A 1 281 ? -2.009 -1.032 -22.232 1.00 97.19 281 LEU A N 1
ATOM 2262 C CA . LEU A 1 281 ? -3.253 -0.339 -21.874 1.00 97.19 281 LEU A CA 1
ATOM 2263 C C . LEU A 1 281 ? -3.977 -0.987 -20.687 1.00 97.19 281 LEU A C 1
ATOM 2265 O O . LEU A 1 281 ? -4.500 -0.271 -19.825 1.00 97.19 281 LEU A O 1
ATOM 2269 N N . ASP A 1 282 ? -3.956 -2.316 -20.591 1.00 95.38 282 ASP A N 1
ATOM 2270 C CA . ASP A 1 282 ? -4.507 -3.050 -19.450 1.00 95.38 282 ASP A CA 1
ATOM 2271 C C . ASP A 1 282 ? -3.781 -2.681 -18.148 1.00 95.38 282 ASP A C 1
ATOM 2273 O O . ASP A 1 282 ? -4.418 -2.406 -17.125 1.00 95.38 282 ASP A O 1
ATOM 2277 N N . ILE A 1 283 ? -2.445 -2.602 -18.180 1.00 94.62 283 ILE A N 1
ATOM 2278 C CA . ILE A 1 283 ? -1.635 -2.191 -17.025 1.00 94.62 283 ILE A CA 1
ATOM 2279 C C . ILE A 1 283 ? -1.918 -0.737 -16.642 1.00 94.62 283 ILE A C 1
ATOM 2281 O O . ILE A 1 283 ? -2.137 -0.454 -15.460 1.00 94.62 283 ILE A O 1
ATOM 2285 N N . VAL A 1 284 ? -1.952 0.179 -17.615 1.00 95.00 284 VAL A N 1
ATOM 2286 C CA . VAL A 1 284 ? -2.243 1.606 -17.385 1.00 95.00 284 VAL A CA 1
ATOM 2287 C C . VAL A 1 284 ? -3.614 1.764 -16.719 1.00 95.00 284 VAL A C 1
ATOM 2289 O O . VAL A 1 284 ? -3.735 2.436 -15.692 1.00 95.00 284 VAL A O 1
ATOM 2292 N N . THR A 1 285 ? -4.630 1.069 -17.235 1.00 91.31 285 THR A N 1
ATOM 2293 C CA . THR A 1 285 ? -5.999 1.089 -16.698 1.00 91.31 285 THR A CA 1
ATOM 2294 C C . THR A 1 285 ? -6.055 0.510 -15.282 1.00 91.31 285 THR A C 1
ATOM 2296 O O . THR A 1 285 ? -6.633 1.115 -14.375 1.00 91.31 285 THR A O 1
ATOM 2299 N N . LYS A 1 286 ? -5.395 -0.632 -15.045 1.00 88.81 286 LYS A N 1
ATOM 2300 C CA . LYS A 1 286 ? -5.351 -1.295 -13.731 1.00 88.81 286 LYS A CA 1
ATOM 2301 C C . LYS A 1 286 ? -4.652 -0.439 -12.669 1.00 88.81 286 LYS A C 1
ATOM 2303 O O . LYS A 1 286 ? -5.064 -0.448 -11.506 1.00 88.81 286 LYS A O 1
ATOM 2308 N N . ARG A 1 287 ? -3.606 0.303 -13.050 1.00 86.44 287 ARG A N 1
ATOM 2309 C CA . ARG A 1 287 ? -2.767 1.100 -12.133 1.00 86.44 287 ARG A CA 1
ATOM 2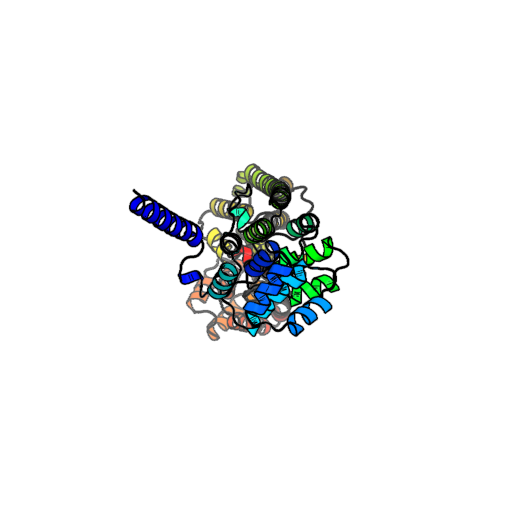310 C C . ARG A 1 287 ? -3.217 2.535 -11.912 1.00 86.44 287 ARG A C 1
ATOM 2312 O O . ARG A 1 287 ? -2.705 3.182 -10.996 1.00 86.44 287 ARG A O 1
ATOM 2319 N N . ARG A 1 288 ? -4.253 2.972 -12.630 1.00 86.75 288 ARG A N 1
ATOM 2320 C CA . ARG A 1 288 ? -4.967 4.236 -12.403 1.00 86.75 288 ARG A CA 1
ATOM 2321 C C . ARG A 1 288 ? -4.077 5.466 -12.647 1.00 86.75 288 ARG A C 1
ATOM 2323 O O . ARG A 1 288 ? -3.125 5.421 -13.422 1.00 86.75 288 ARG A O 1
ATOM 2330 N N . GLU A 1 289 ? -4.425 6.576 -11.994 1.00 85.56 289 GLU A N 1
ATOM 2331 C CA . GLU A 1 289 ? -3.922 7.930 -12.254 1.00 85.56 289 GLU A CA 1
ATOM 2332 C C . GLU A 1 289 ? -2.392 8.045 -12.411 1.00 85.56 289 GLU A C 1
ATOM 2334 O O . GLU A 1 289 ? -1.989 8.623 -13.417 1.00 85.56 289 GLU A O 1
ATOM 2339 N N . PRO A 1 290 ? -1.522 7.483 -11.538 1.00 88.81 290 PRO A N 1
ATOM 2340 C CA . PRO A 1 290 ? -0.077 7.691 -11.682 1.00 88.81 290 PRO A CA 1
ATOM 2341 C C . PRO A 1 290 ? 0.492 7.056 -12.955 1.00 88.81 290 PRO A C 1
ATOM 2343 O O . PRO A 1 290 ? 1.322 7.652 -13.635 1.00 88.81 290 PRO A O 1
ATOM 2346 N N . ALA A 1 291 ? 0.033 5.849 -13.301 1.00 93.00 291 ALA A N 1
ATOM 2347 C CA . ALA A 1 291 ? 0.455 5.187 -14.532 1.00 93.00 291 ALA A CA 1
ATOM 2348 C C . ALA A 1 291 ? -0.111 5.903 -15.760 1.00 93.00 291 ALA A C 1
ATOM 2350 O O . ALA A 1 291 ? 0.591 6.049 -16.754 1.00 93.00 291 ALA A O 1
ATOM 2351 N N . TYR A 1 292 ? -1.349 6.390 -15.668 1.00 94.38 292 TYR A N 1
ATOM 2352 C CA . TYR A 1 292 ? -1.987 7.153 -16.732 1.00 94.38 292 TYR A CA 1
ATOM 2353 C C . TYR A 1 292 ? -1.268 8.468 -17.038 1.00 94.38 292 TYR A C 1
ATOM 2355 O O . TYR A 1 292 ? -0.989 8.746 -18.201 1.00 94.38 292 TYR A O 1
ATOM 2363 N N . SER A 1 293 ? -0.930 9.268 -16.021 1.00 93.06 293 SER A N 1
ATOM 2364 C CA . SER A 1 293 ? -0.254 10.552 -16.235 1.00 93.06 293 SER A CA 1
ATOM 2365 C C . SER A 1 293 ? 1.113 10.361 -16.887 1.00 93.06 293 SER A C 1
ATOM 2367 O O . SER A 1 293 ? 1.412 11.014 -17.881 1.00 93.06 293 SER A O 1
ATOM 2369 N N . VAL A 1 294 ? 1.902 9.403 -16.389 1.00 95.38 294 VAL A N 1
ATOM 2370 C CA . VAL A 1 294 ? 3.216 9.070 -16.958 1.00 95.38 294 VAL A CA 1
ATOM 2371 C C . VAL A 1 294 ? 3.085 8.485 -18.365 1.00 95.38 294 VAL A C 1
ATOM 2373 O O . VAL A 1 294 ? 3.910 8.773 -19.226 1.00 95.38 294 VAL A O 1
ATOM 2376 N N . PHE A 1 295 ? 2.052 7.684 -18.633 1.00 97.31 295 PHE A N 1
ATOM 2377 C CA . PHE A 1 295 ? 1.774 7.185 -19.979 1.00 97.31 295 PHE A CA 1
ATOM 2378 C C . PHE A 1 295 ? 1.505 8.339 -20.956 1.00 97.31 295 PHE A C 1
ATOM 2380 O O . PHE A 1 295 ? 2.129 8.398 -22.013 1.00 97.31 295 PHE A O 1
ATOM 2387 N N . VAL A 1 296 ? 0.646 9.294 -20.583 1.00 96.75 296 VAL A N 1
ATOM 2388 C CA . VAL A 1 296 ? 0.344 10.481 -21.402 1.00 96.75 296 VAL A CA 1
ATOM 2389 C C . VAL A 1 296 ? 1.582 11.360 -21.607 1.00 96.75 296 VAL A C 1
ATOM 2391 O O . VAL A 1 296 ? 1.811 11.832 -22.719 1.00 96.75 296 VAL A O 1
ATOM 2394 N N . ASP A 1 297 ? 2.409 11.556 -20.581 1.00 96.25 297 ASP A N 1
ATOM 2395 C CA . ASP A 1 297 ? 3.662 12.308 -20.714 1.00 96.25 297 ASP A CA 1
ATOM 2396 C C . ASP A 1 297 ? 4.669 11.584 -21.619 1.00 96.25 297 ASP A C 1
ATOM 2398 O O . ASP A 1 297 ? 5.291 12.213 -22.478 1.00 96.25 297 ASP A O 1
ATOM 2402 N N . GLY A 1 298 ? 4.757 10.256 -21.511 1.00 96.75 298 GLY A N 1
ATOM 2403 C CA . GLY A 1 298 ? 5.532 9.420 -22.423 1.00 96.75 298 GLY A CA 1
ATOM 2404 C C . GLY A 1 298 ? 5.083 9.592 -23.873 1.00 96.75 298 GLY A C 1
ATOM 2405 O O . GLY A 1 298 ? 5.920 9.802 -24.748 1.00 96.75 298 GLY A O 1
ATOM 2406 N N . LEU A 1 299 ? 3.771 9.590 -24.132 1.00 97.69 299 LEU A N 1
ATOM 2407 C CA . LEU A 1 299 ? 3.234 9.836 -25.472 1.00 97.69 299 LEU A CA 1
ATOM 2408 C C . LEU A 1 299 ? 3.716 11.181 -26.040 1.00 97.69 299 LEU A C 1
ATOM 2410 O O . LEU A 1 299 ? 4.193 11.214 -27.173 1.00 97.69 299 LEU A O 1
ATOM 2414 N N . ARG A 1 300 ? 3.684 12.264 -25.251 1.00 97.31 300 ARG A N 1
ATOM 2415 C CA . ARG A 1 300 ? 4.198 13.580 -25.680 1.00 97.31 300 ARG A CA 1
ATOM 2416 C C . ARG A 1 300 ? 5.690 13.543 -26.000 1.00 97.31 300 ARG A C 1
ATOM 2418 O O . ARG A 1 300 ? 6.111 14.007 -27.057 1.00 97.31 300 ARG A O 1
ATOM 2425 N N . ILE A 1 301 ? 6.492 12.960 -25.106 1.00 96.31 301 ILE A N 1
ATOM 2426 C CA . ILE A 1 301 ? 7.957 12.901 -25.239 1.00 96.31 301 ILE A CA 1
ATOM 2427 C C . ILE A 1 301 ? 8.381 12.185 -26.526 1.00 96.31 301 ILE A C 1
ATOM 2429 O O . ILE A 1 301 ? 9.344 12.605 -27.168 1.00 96.31 301 ILE A O 1
ATOM 2433 N N . TYR A 1 302 ? 7.657 11.137 -26.925 1.00 96.69 302 TYR A N 1
ATOM 2434 C CA . TYR A 1 302 ? 7.964 10.363 -28.131 1.00 96.69 302 TYR A CA 1
ATOM 2435 C C . TYR A 1 302 ? 7.185 10.812 -29.377 1.00 96.69 302 TYR A C 1
ATOM 2437 O O . TYR A 1 302 ? 7.198 10.116 -30.390 1.00 96.69 302 TYR A O 1
ATOM 2445 N N . GLY A 1 303 ? 6.563 11.996 -29.342 1.00 97.25 303 GLY A N 1
ATOM 2446 C CA . GLY A 1 303 ? 5.970 12.636 -30.519 1.00 97.25 303 GLY A CA 1
ATOM 2447 C C . GLY A 1 303 ? 4.536 12.213 -30.848 1.00 97.25 303 GLY A C 1
ATOM 2448 O O . GLY A 1 303 ? 4.024 12.593 -31.897 1.00 97.25 303 GLY A O 1
ATOM 2449 N N . TYR A 1 304 ? 3.855 11.489 -29.958 1.00 97.38 304 TYR A N 1
ATOM 2450 C CA . TYR A 1 304 ? 2.437 11.123 -30.077 1.00 97.38 304 TYR A CA 1
ATOM 2451 C C . TYR A 1 304 ? 1.519 12.210 -29.495 1.00 97.38 304 TYR A C 1
ATOM 2453 O O . TYR A 1 304 ? 0.583 11.924 -28.745 1.00 97.38 304 TYR A O 1
ATOM 2461 N N . GLU A 1 305 ? 1.810 13.472 -29.816 1.00 97.44 305 GLU A N 1
ATOM 2462 C CA . GLU A 1 305 ? 1.176 14.649 -29.210 1.00 97.44 305 GLU A CA 1
ATOM 2463 C C . GLU A 1 305 ? -0.343 14.674 -29.445 1.00 97.44 305 GLU A C 1
ATOM 2465 O O . GLU A 1 305 ? -1.104 14.995 -28.535 1.00 97.44 305 GLU A O 1
ATOM 2470 N N . ASP A 1 306 ? -0.803 14.258 -30.626 1.00 97.62 306 ASP A N 1
ATOM 2471 C CA . ASP A 1 306 ? -2.232 14.207 -30.955 1.00 97.62 306 ASP A CA 1
ATOM 2472 C C . ASP A 1 306 ? -2.984 13.223 -30.042 1.00 97.62 306 ASP A C 1
ATOM 2474 O O . ASP A 1 306 ? -3.981 13.587 -29.421 1.00 97.62 306 ASP A O 1
ATOM 2478 N N . ILE A 1 307 ? -2.457 12.001 -29.874 1.00 97.56 307 ILE A N 1
ATOM 2479 C CA . ILE A 1 307 ? -3.030 10.981 -28.976 1.00 97.56 307 ILE A CA 1
ATOM 2480 C C . ILE A 1 307 ? -2.975 11.468 -27.521 1.00 97.56 307 ILE A C 1
ATOM 2482 O O . ILE A 1 307 ? -3.946 11.337 -26.775 1.00 97.56 307 ILE A O 1
ATOM 2486 N N . ALA A 1 308 ? -1.856 12.068 -27.106 1.00 97.38 308 ALA A N 1
ATOM 2487 C CA . ALA A 1 308 ? -1.702 12.605 -25.758 1.00 97.38 308 ALA A CA 1
ATOM 2488 C C . ALA A 1 308 ? -2.706 13.731 -25.452 1.00 97.38 308 ALA A C 1
ATOM 2490 O O . ALA A 1 308 ? -3.183 13.847 -24.319 1.00 97.38 308 ALA A O 1
ATOM 2491 N N . ASN A 1 309 ? -3.040 14.558 -26.445 1.00 96.62 309 ASN A N 1
ATOM 2492 C CA . ASN A 1 309 ? -4.025 15.627 -26.309 1.00 96.62 309 ASN A CA 1
ATOM 2493 C C . ASN A 1 309 ? -5.456 15.092 -26.218 1.00 96.62 309 ASN A C 1
ATOM 2495 O O . ASN A 1 309 ? -6.218 15.576 -25.379 1.00 96.62 309 ASN A O 1
ATOM 2499 N N . ASP A 1 310 ? -5.797 14.044 -26.966 1.00 96.44 310 ASP A N 1
ATOM 2500 C CA . ASP A 1 310 ? -7.102 13.379 -26.849 1.00 96.44 310 ASP A CA 1
ATOM 2501 C C . ASP A 1 310 ? -7.282 12.719 -25.468 1.00 96.44 310 ASP A C 1
ATOM 2503 O O . ASP A 1 310 ? -8.343 12.803 -24.830 1.00 96.44 310 ASP A O 1
ATOM 2507 N N . LEU A 1 311 ? -6.194 12.153 -24.938 1.00 95.44 311 LEU A N 1
ATOM 2508 C CA . LEU A 1 311 ? -6.127 11.573 -23.597 1.00 95.44 311 LEU A CA 1
ATOM 2509 C C . LEU A 1 311 ? -6.012 12.617 -22.474 1.00 95.44 311 LEU A C 1
ATOM 2511 O O . LEU A 1 311 ? -6.128 12.278 -21.295 1.00 95.44 311 LEU A O 1
ATOM 2515 N N . LYS A 1 312 ? -5.832 13.904 -22.774 1.00 94.00 312 LYS A N 1
ATOM 2516 C CA . LYS A 1 312 ? -5.676 14.927 -21.735 1.00 94.00 312 LYS A CA 1
ATOM 2517 C C . LYS A 1 312 ? -6.923 14.999 -20.855 1.00 94.00 312 LYS A C 1
ATOM 2519 O O . LYS A 1 312 ? -8.004 15.338 -21.329 1.00 94.00 312 LYS A O 1
ATOM 2524 N N . CYS A 1 313 ? -6.794 14.691 -19.571 1.00 87.00 313 CYS A N 1
ATOM 2525 C CA . CYS A 1 313 ? -7.869 14.887 -18.605 1.00 87.00 313 CYS A CA 1
ATOM 2526 C C . CYS A 1 313 ? -7.642 16.186 -17.834 1.00 87.00 313 CYS A C 1
ATOM 2528 O O . CYS A 1 313 ? -6.531 16.434 -17.375 1.00 87.00 313 CYS A O 1
ATOM 2530 N N . ASP A 1 314 ? -8.707 16.948 -17.580 1.00 82.19 314 ASP A N 1
ATOM 2531 C CA . ASP A 1 314 ? -8.676 18.116 -16.686 1.00 82.19 314 ASP A CA 1
ATOM 2532 C C . ASP A 1 314 ? -8.623 17.720 -15.199 1.00 82.19 314 ASP A C 1
ATOM 2534 O O . ASP A 1 314 ? -9.022 18.485 -14.316 1.00 82.19 314 ASP A O 1
ATOM 2538 N N . PHE A 1 315 ? -8.116 16.520 -14.894 1.00 70.88 315 PHE A N 1
ATOM 2539 C CA . PHE A 1 315 ? -7.686 16.215 -13.543 1.00 70.88 315 PHE A CA 1
ATOM 2540 C C . PHE A 1 315 ? -6.497 17.121 -13.268 1.00 70.88 315 PHE A C 1
ATOM 2542 O O . PHE A 1 315 ? -5.357 16.809 -13.597 1.00 70.88 315 PHE A O 1
ATOM 2549 N N . SER A 1 316 ? -6.774 18.274 -12.656 1.00 61.03 316 SER A N 1
ATOM 2550 C CA . SER A 1 316 ? -5.786 18.879 -11.781 1.00 61.03 316 SER A CA 1
ATOM 2551 C C . SER A 1 316 ? -5.382 17.740 -10.856 1.00 61.03 316 SER A C 1
ATOM 2553 O O . SER A 1 316 ? -6.289 17.221 -10.189 1.00 61.03 316 SER A O 1
ATOM 2555 N N . PRO A 1 317 ? -4.113 17.280 -10.884 1.00 57.25 317 PRO A N 1
ATOM 2556 C CA . PRO A 1 317 ? -3.656 16.307 -9.920 1.00 57.25 317 PRO A CA 1
ATOM 2557 C C . PRO A 1 317 ? -4.014 16.945 -8.596 1.00 57.25 317 PRO A C 1
ATOM 2559 O O . PRO A 1 317 ? -3.452 17.976 -8.209 1.00 57.25 317 PRO A O 1
ATOM 2562 N N . SER A 1 318 ? -5.057 16.406 -7.956 1.00 51.31 318 SER A N 1
ATOM 2563 C CA . SER A 1 318 ? -5.339 16.765 -6.583 1.00 51.31 318 SER A CA 1
ATOM 2564 C C . SER A 1 318 ? -3.985 16.567 -5.924 1.00 51.31 318 SER A C 1
ATOM 2566 O O . SER A 1 318 ? -3.368 15.538 -6.218 1.00 51.31 318 SER A O 1
ATOM 2568 N N . PRO A 1 319 ? -3.453 17.538 -5.166 1.00 52.50 319 PRO A N 1
ATOM 2569 C CA . PRO A 1 319 ? -2.244 17.331 -4.390 1.00 52.50 319 PRO A CA 1
ATOM 2570 C C . PRO A 1 319 ? -2.581 16.225 -3.393 1.00 52.50 319 PRO A C 1
ATOM 2572 O O . PRO A 1 319 ? -3.000 16.456 -2.261 1.00 52.50 319 PRO A O 1
ATOM 2575 N N . THR A 1 320 ? -2.556 14.995 -3.887 1.00 47.47 320 THR A N 1
ATOM 2576 C CA . THR A 1 320 ? -3.006 13.793 -3.237 1.00 47.47 320 THR A CA 1
ATOM 2577 C C . THR A 1 320 ? -1.826 13.471 -2.370 1.00 47.47 320 THR A C 1
ATOM 2579 O O . THR A 1 320 ? -0.909 12.756 -2.756 1.00 47.47 320 THR A O 1
ATOM 2582 N N . SER A 1 321 ? -1.857 14.099 -1.196 1.00 47.22 321 SER A N 1
ATOM 2583 C CA . SER A 1 321 ? -1.087 13.735 -0.023 1.00 47.22 321 SER A CA 1
ATOM 2584 C C . SER A 1 321 ? 0.422 13.655 -0.266 1.00 47.22 321 SER A C 1
ATOM 2586 O O . SER A 1 321 ? 1.004 12.574 -0.258 1.00 47.22 321 SER A O 1
ATOM 2588 N N . ALA A 1 322 ? 1.077 14.819 -0.285 1.00 45.06 322 ALA A N 1
ATOM 2589 C CA . ALA A 1 322 ? 2.479 14.943 0.138 1.00 45.06 322 ALA A CA 1
ATOM 2590 C C . ALA A 1 322 ? 2.729 14.377 1.563 1.00 45.06 322 ALA A C 1
ATOM 2592 O O . ALA A 1 322 ? 3.854 14.290 2.028 1.00 45.06 322 ALA A O 1
ATOM 2593 N N . SER A 1 323 ? 1.698 13.931 2.284 1.00 49.94 323 SER A N 1
ATOM 2594 C CA . SER A 1 323 ? 1.816 13.262 3.580 1.00 49.94 323 SER A CA 1
ATOM 2595 C C . SER A 1 323 ? 2.359 11.824 3.525 1.00 49.94 323 SER A C 1
ATOM 2597 O O . SER A 1 323 ? 2.706 11.287 4.581 1.00 49.94 323 SER A O 1
ATOM 2599 N N . ALA A 1 324 ? 2.533 11.221 2.337 1.00 48.62 324 ALA A N 1
ATOM 2600 C CA . ALA A 1 324 ? 3.327 9.992 2.185 1.00 48.62 324 ALA A CA 1
ATOM 2601 C C . ALA A 1 324 ? 4.828 10.202 2.496 1.00 48.62 324 ALA A C 1
ATOM 2603 O O . ALA A 1 324 ? 5.561 9.233 2.700 1.00 48.62 324 ALA A O 1
ATOM 2604 N N . GLU A 1 325 ? 5.293 11.452 2.605 1.00 50.03 325 GLU A N 1
ATOM 2605 C CA . GLU A 1 325 ? 6.682 11.798 2.945 1.00 50.03 325 GLU A CA 1
ATOM 2606 C C . GLU A 1 325 ? 7.080 11.447 4.391 1.00 50.03 325 GLU A C 1
ATOM 2608 O O . GLU A 1 325 ? 8.263 11.459 4.720 1.00 50.03 325 GLU A O 1
ATOM 2613 N N 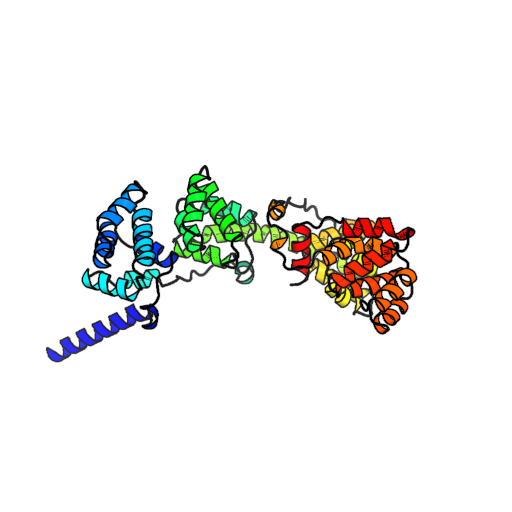. THR A 1 326 ? 6.132 11.090 5.270 1.00 49.81 326 THR A N 1
ATOM 2614 C CA . THR A 1 326 ? 6.446 10.781 6.683 1.00 49.81 326 THR A CA 1
ATOM 2615 C C . THR A 1 326 ? 6.650 9.298 6.991 1.00 49.81 326 THR A C 1
ATOM 2617 O O . THR A 1 326 ? 7.074 8.956 8.098 1.00 49.81 326 THR A O 1
ATOM 2620 N N . GLU A 1 327 ? 6.399 8.399 6.037 1.00 56.00 327 GLU A N 1
ATOM 2621 C CA . GLU A 1 327 ? 6.751 6.988 6.194 1.00 56.00 327 GLU A CA 1
ATOM 2622 C C . GLU A 1 327 ? 8.230 6.795 5.852 1.00 56.00 327 GLU A C 1
ATOM 2624 O O . GLU A 1 327 ? 8.627 6.794 4.687 1.00 56.00 327 GLU A O 1
ATOM 2629 N N . GLY A 1 328 ? 9.064 6.655 6.888 1.00 64.56 328 GLY A N 1
ATOM 2630 C CA . GLY A 1 328 ? 10.496 6.419 6.718 1.00 64.56 328 GLY A CA 1
ATOM 2631 C C . GLY A 1 328 ? 10.772 5.222 5.801 1.00 64.56 328 GLY A C 1
ATOM 2632 O O . GLY A 1 328 ? 10.059 4.219 5.835 1.00 64.56 328 GLY A O 1
ATOM 2633 N N . LEU A 1 329 ? 11.845 5.304 5.005 1.00 67.12 329 LEU A N 1
ATOM 2634 C CA . LEU A 1 329 ? 12.240 4.280 4.021 1.00 67.12 329 LEU A CA 1
ATOM 2635 C C . LEU A 1 329 ? 12.319 2.852 4.603 1.00 67.12 329 LEU A C 1
ATOM 2637 O O . LEU A 1 329 ? 12.136 1.885 3.871 1.00 67.12 329 LEU A O 1
ATOM 2641 N N . SER A 1 330 ? 12.512 2.712 5.922 1.00 71.69 330 SER A N 1
ATOM 2642 C CA . SER A 1 330 ? 12.531 1.438 6.659 1.00 71.69 330 SER A CA 1
ATOM 2643 C C . SER A 1 330 ? 11.190 0.687 6.700 1.00 71.69 330 SER A C 1
ATOM 2645 O O . SER A 1 330 ? 11.119 -0.437 7.203 1.00 71.69 330 SER A O 1
ATOM 2647 N N . VAL A 1 331 ? 10.095 1.286 6.221 1.00 70.00 331 VAL A N 1
ATOM 2648 C CA . VAL A 1 331 ? 8.800 0.600 6.053 1.00 70.00 331 VAL A CA 1
ATOM 2649 C C . VAL A 1 331 ? 8.844 -0.406 4.910 1.00 70.00 331 VAL A C 1
ATOM 2651 O O . VAL A 1 331 ? 8.222 -1.467 4.995 1.00 70.00 331 VAL A O 1
ATOM 2654 N N . TRP A 1 332 ? 9.621 -0.117 3.874 1.00 74.62 332 TRP A N 1
ATOM 2655 C CA . TRP A 1 332 ? 9.628 -0.899 2.654 1.00 74.62 332 TRP A CA 1
ATOM 2656 C C . TRP A 1 332 ? 10.801 -1.874 2.682 1.00 74.62 332 TRP A C 1
ATOM 2658 O O . TRP A 1 332 ? 11.955 -1.467 2.587 1.00 74.62 332 TRP A O 1
ATOM 2668 N N . ASN A 1 333 ? 10.523 -3.179 2.756 1.00 80.31 333 ASN A N 1
ATOM 2669 C CA . ASN A 1 333 ? 11.542 -4.221 2.565 1.00 80.31 333 ASN A CA 1
ATOM 2670 C C . ASN A 1 333 ? 11.894 -4.384 1.073 1.00 80.31 333 ASN A C 1
ATOM 2672 O O . ASN A 1 333 ? 11.930 -5.493 0.538 1.00 80.31 333 ASN A O 1
ATOM 2676 N N . PHE A 1 334 ? 12.044 -3.262 0.371 1.00 82.75 334 PHE A N 1
ATOM 2677 C CA . PHE A 1 334 ? 12.347 -3.230 -1.046 1.00 82.75 334 PHE A CA 1
ATOM 2678 C C . PHE A 1 334 ? 13.794 -2.759 -1.242 1.00 82.75 334 PHE A C 1
ATOM 2680 O O . PHE A 1 334 ? 14.212 -1.798 -0.592 1.00 82.75 334 PHE A O 1
ATOM 2687 N N . PRO A 1 335 ? 14.599 -3.411 -2.096 1.00 91.31 335 PRO A N 1
ATOM 2688 C CA . PRO A 1 335 ? 16.005 -3.047 -2.204 1.00 91.31 335 PRO A CA 1
ATOM 2689 C C . PRO A 1 335 ? 16.196 -1.689 -2.897 1.00 91.31 335 PRO A C 1
ATOM 2691 O O . PRO A 1 335 ? 15.869 -1.537 -4.075 1.00 91.31 335 PRO A O 1
ATOM 2694 N N . LEU A 1 336 ? 16.774 -0.713 -2.184 1.00 93.75 336 LEU A N 1
ATOM 2695 C CA . LEU A 1 336 ? 16.966 0.665 -2.671 1.00 93.75 336 LEU A CA 1
ATOM 2696 C C . LEU A 1 336 ? 17.722 0.738 -4.006 1.00 93.75 336 LEU A C 1
ATOM 2698 O O . LEU A 1 336 ? 17.396 1.566 -4.857 1.00 93.75 336 LEU A O 1
ATOM 2702 N N . TYR A 1 337 ? 18.700 -0.146 -4.225 1.00 95.25 337 TYR A N 1
ATOM 2703 C CA . TYR A 1 337 ? 19.470 -0.166 -5.469 1.00 95.25 337 TYR A CA 1
ATOM 2704 C C . TYR A 1 337 ? 18.606 -0.449 -6.706 1.00 95.25 337 TYR A C 1
ATOM 2706 O O . TYR A 1 337 ? 18.892 0.085 -7.774 1.00 95.25 337 TYR A O 1
ATOM 2714 N N . LYS A 1 338 ? 17.524 -1.235 -6.580 1.00 95.44 338 LYS A N 1
ATOM 2715 C CA . LYS A 1 338 ? 16.615 -1.506 -7.705 1.00 95.44 338 LYS A CA 1
ATOM 2716 C C . LYS A 1 338 ? 15.874 -0.244 -8.122 1.00 95.44 338 LYS A C 1
ATOM 2718 O O . LYS A 1 338 ? 15.767 0.031 -9.311 1.00 95.44 338 LYS A O 1
ATOM 2723 N N . VAL A 1 339 ? 15.441 0.555 -7.146 1.00 95.44 339 VAL A N 1
ATOM 2724 C CA . VAL A 1 339 ? 14.776 1.836 -7.407 1.00 95.44 339 VAL A CA 1
ATOM 2725 C C . VAL A 1 339 ? 15.734 2.822 -8.061 1.00 95.44 339 VAL A C 1
ATOM 2727 O O . VAL A 1 339 ? 15.379 3.445 -9.056 1.00 95.44 339 VAL A O 1
ATOM 2730 N N . ARG A 1 340 ? 16.979 2.909 -7.574 1.00 97.38 340 ARG A N 1
ATOM 2731 C CA . ARG A 1 340 ? 18.018 3.741 -8.204 1.00 97.38 340 ARG A CA 1
ATOM 2732 C C . ARG A 1 340 ? 18.289 3.327 -9.647 1.00 97.38 340 ARG A C 1
ATOM 2734 O O . ARG A 1 340 ? 18.349 4.191 -10.518 1.00 97.38 340 ARG A O 1
ATOM 2741 N N . LEU A 1 341 ? 18.414 2.025 -9.909 1.00 96.62 341 LEU A N 1
ATOM 2742 C CA . LEU A 1 341 ? 18.588 1.502 -11.264 1.00 96.62 341 LEU A CA 1
ATOM 2743 C C . LEU A 1 341 ? 17.396 1.847 -12.163 1.00 96.62 341 LEU A C 1
ATOM 2745 O O . LEU A 1 341 ? 17.603 2.335 -13.268 1.00 96.62 341 LEU A O 1
ATOM 2749 N N . GLN A 1 342 ? 16.160 1.645 -11.697 1.00 96.00 342 GLN A N 1
ATOM 2750 C CA . GLN A 1 342 ? 14.971 1.958 -12.493 1.00 96.00 342 GLN A CA 1
ATOM 2751 C C . GLN A 1 342 ? 14.813 3.463 -12.749 1.00 96.00 342 GLN A C 1
ATOM 2753 O O . GLN A 1 342 ? 14.580 3.841 -13.889 1.00 96.00 342 GLN A O 1
ATOM 2758 N N . LYS A 1 343 ? 15.045 4.342 -11.764 1.00 96.25 343 LYS A N 1
ATOM 2759 C CA . LYS A 1 343 ? 14.994 5.808 -11.971 1.00 96.25 343 LYS A CA 1
ATOM 2760 C C . LYS A 1 343 ? 16.022 6.322 -12.980 1.00 96.25 343 LYS A C 1
ATOM 2762 O O . LYS A 1 343 ? 15.850 7.397 -13.541 1.00 96.25 343 LYS A O 1
ATOM 2767 N N . ASN A 1 344 ? 17.094 5.568 -13.212 1.00 97.75 344 ASN A N 1
ATOM 2768 C CA . ASN A 1 344 ? 18.108 5.888 -14.214 1.00 97.75 344 ASN A CA 1
ATOM 2769 C C . ASN A 1 344 ? 18.018 4.992 -15.456 1.00 97.75 344 ASN A C 1
ATOM 2771 O O . ASN A 1 344 ? 18.938 5.008 -16.269 1.00 97.75 344 ASN A O 1
ATOM 2775 N N . TYR A 1 345 ? 16.929 4.232 -15.624 1.00 97.19 345 TYR A N 1
ATOM 2776 C CA . TYR A 1 345 ? 16.798 3.217 -16.670 1.00 97.19 345 TYR A CA 1
ATOM 2777 C C . TYR A 1 345 ? 17.078 3.782 -18.063 1.00 97.19 345 TYR A C 1
ATOM 2779 O O . TYR A 1 345 ? 17.955 3.266 -18.749 1.00 97.19 345 TYR A O 1
ATOM 2787 N N . LEU A 1 346 ? 16.406 4.878 -18.443 1.00 96.06 346 LEU A N 1
ATOM 2788 C CA . LEU A 1 346 ? 16.605 5.532 -19.740 1.00 96.06 346 LEU A CA 1
ATOM 2789 C C . LEU A 1 346 ? 18.069 5.915 -20.001 1.00 96.06 346 LEU A C 1
ATOM 2791 O O . LEU A 1 346 ? 18.601 5.561 -21.045 1.00 96.06 346 LEU A O 1
ATOM 2795 N N . LYS A 1 347 ? 18.738 6.563 -19.039 1.00 96.69 347 LYS A N 1
ATOM 2796 C CA . LYS A 1 347 ? 20.149 6.965 -19.179 1.00 96.69 347 LYS A CA 1
ATOM 2797 C C . LYS A 1 347 ? 21.069 5.762 -19.332 1.00 96.69 347 LYS A C 1
ATOM 2799 O O . LYS A 1 347 ? 21.962 5.755 -20.169 1.00 96.69 347 LYS A O 1
ATOM 2804 N N . VAL A 1 348 ? 20.833 4.713 -18.544 1.00 96.88 348 VAL A N 1
ATOM 2805 C CA . VAL A 1 348 ? 21.641 3.496 -18.637 1.00 96.88 348 VAL A CA 1
ATOM 2806 C C . VAL A 1 348 ? 21.476 2.848 -20.008 1.00 96.88 348 VAL A C 1
ATOM 2808 O O . VAL A 1 348 ? 22.472 2.460 -20.602 1.00 96.88 348 VAL A O 1
ATOM 2811 N N . ILE A 1 349 ? 20.258 2.751 -20.551 1.00 97.00 349 ILE A N 1
ATOM 2812 C CA . ILE A 1 349 ? 20.073 2.090 -21.849 1.00 97.00 349 ILE A CA 1
ATOM 2813 C C . ILE A 1 349 ? 20.608 2.900 -23.034 1.00 97.00 349 ILE A C 1
ATOM 2815 O O . ILE A 1 349 ? 20.969 2.291 -24.043 1.00 97.00 349 ILE A O 1
ATOM 2819 N N . THR A 1 350 ? 20.678 4.231 -22.932 1.00 96.31 350 THR A N 1
ATOM 2820 C CA . THR A 1 350 ? 21.163 5.100 -24.014 1.00 96.31 350 THR A CA 1
ATOM 2821 C C . THR A 1 350 ? 22.667 5.337 -23.979 1.00 96.31 350 THR A C 1
ATOM 2823 O O . THR A 1 350 ? 23.277 5.410 -25.043 1.00 96.31 350 THR A O 1
ATOM 2826 N N . ASP A 1 351 ? 23.263 5.441 -22.789 1.00 96.19 351 ASP A N 1
ATOM 2827 C CA . ASP A 1 351 ? 24.581 6.069 -22.651 1.00 96.19 351 ASP A CA 1
ATOM 2828 C C . ASP A 1 351 ? 25.728 5.056 -22.519 1.00 96.19 351 ASP A C 1
ATOM 2830 O O . ASP A 1 351 ? 26.884 5.413 -22.744 1.00 96.19 351 ASP A O 1
ATOM 2834 N N . ILE A 1 352 ? 25.446 3.792 -22.175 1.00 96.31 352 ILE A N 1
ATOM 2835 C CA . ILE A 1 352 ? 26.497 2.786 -21.942 1.00 96.31 352 ILE A CA 1
ATOM 2836 C C . ILE A 1 352 ? 26.766 1.913 -23.171 1.00 96.31 352 ILE A C 1
ATOM 2838 O O . ILE A 1 352 ? 25.862 1.556 -23.929 1.00 96.31 352 ILE A O 1
ATOM 2842 N N . LEU A 1 353 ? 28.012 1.465 -23.308 1.00 95.56 353 LEU A N 1
ATOM 2843 C CA . LEU A 1 353 ? 28.384 0.359 -24.185 1.00 95.56 353 LEU A CA 1
ATOM 2844 C C . LEU A 1 353 ? 28.499 -0.915 -23.340 1.00 95.56 353 LEU A C 1
ATOM 2846 O O . LEU A 1 353 ? 29.454 -1.071 -22.580 1.00 95.56 353 LEU A O 1
ATOM 2850 N N . HIS A 1 354 ? 27.521 -1.821 -23.460 1.00 94.44 354 HIS A N 1
ATOM 2851 C CA . HIS A 1 354 ? 27.482 -3.092 -22.716 1.00 94.44 354 HIS A CA 1
ATOM 2852 C C . HIS A 1 354 ? 28.806 -3.879 -22.750 1.00 94.44 354 HIS A C 1
ATOM 2854 O O . HIS A 1 354 ? 29.182 -4.440 -21.725 1.00 94.44 354 HIS A O 1
ATOM 2860 N N . GLU A 1 355 ? 29.532 -3.889 -23.872 1.00 94.19 355 GLU A N 1
ATOM 2861 C CA . GLU A 1 355 ? 30.800 -4.622 -24.058 1.00 94.19 355 GLU A CA 1
ATOM 2862 C C . GLU A 1 355 ? 31.851 -4.258 -22.994 1.00 94.19 355 GLU A C 1
ATOM 2864 O O . GLU A 1 355 ? 32.541 -5.128 -22.469 1.00 94.19 355 GLU A O 1
ATOM 2869 N N . ASN A 1 356 ? 31.905 -2.987 -22.578 1.00 93.19 356 ASN A N 1
ATOM 2870 C CA . ASN A 1 356 ? 32.867 -2.511 -21.578 1.00 93.19 356 ASN A CA 1
ATOM 2871 C C . ASN A 1 356 ? 32.528 -2.972 -20.147 1.00 93.19 356 ASN A C 1
ATOM 2873 O O . ASN A 1 356 ? 33.353 -2.862 -19.238 1.00 93.19 356 ASN A O 1
ATOM 2877 N N . ILE A 1 357 ? 31.304 -3.460 -19.929 1.00 97.06 357 ILE A N 1
ATOM 2878 C CA . ILE A 1 357 ? 30.730 -3.717 -18.604 1.00 97.06 357 ILE A CA 1
ATOM 2879 C C . ILE A 1 357 ? 30.468 -5.213 -18.399 1.00 97.06 357 ILE A C 1
ATOM 2881 O O . ILE A 1 357 ? 30.761 -5.748 -17.328 1.00 97.06 357 ILE A O 1
ATOM 2885 N N . VAL A 1 358 ? 29.932 -5.903 -19.409 1.00 97.75 358 VAL A N 1
ATOM 2886 C CA . VAL A 1 358 ? 29.463 -7.294 -19.308 1.00 97.75 358 VAL A CA 1
ATOM 2887 C C . VAL A 1 358 ? 30.600 -8.251 -18.949 1.00 97.75 358 VAL A C 1
ATOM 2889 O O . VAL A 1 358 ? 30.441 -9.035 -18.014 1.00 97.75 358 VAL A O 1
ATOM 2892 N N . ASP A 1 359 ? 31.770 -8.130 -19.581 1.00 97.31 359 ASP A N 1
ATOM 2893 C CA . ASP A 1 359 ? 32.938 -8.973 -19.278 1.00 97.31 359 ASP A CA 1
ATOM 2894 C C . ASP A 1 359 ? 33.376 -8.855 -17.815 1.00 97.31 359 ASP A C 1
ATOM 2896 O O . ASP A 1 359 ? 33.729 -9.846 -17.163 1.00 97.31 359 ASP A O 1
ATOM 2900 N N . HIS A 1 360 ? 33.310 -7.640 -17.261 1.00 97.19 360 HIS A N 1
ATOM 2901 C CA . HIS A 1 360 ? 33.605 -7.411 -15.852 1.00 97.19 360 HIS A CA 1
ATOM 2902 C C . HIS A 1 360 ? 32.591 -8.120 -14.954 1.00 97.19 360 HIS A C 1
ATOM 2904 O O . HIS A 1 360 ? 32.979 -8.796 -14.001 1.00 97.19 360 HIS A O 1
ATOM 2910 N N . LEU A 1 361 ? 31.301 -8.000 -15.269 1.00 98.00 361 LEU A N 1
ATOM 2911 C CA . LEU A 1 361 ? 30.229 -8.616 -14.492 1.00 98.00 361 LEU A CA 1
ATOM 2912 C C . LEU A 1 361 ? 30.253 -10.148 -14.555 1.00 98.00 361 LEU A C 1
ATOM 2914 O O . LEU A 1 361 ? 29.934 -10.788 -13.554 1.00 98.00 361 LEU A O 1
ATOM 2918 N N . ILE A 1 362 ? 30.668 -10.736 -15.679 1.00 98.00 362 ILE A N 1
ATOM 2919 C CA . ILE A 1 362 ? 30.884 -12.186 -15.800 1.00 98.00 362 ILE A CA 1
ATOM 2920 C C . ILE A 1 362 ? 32.095 -12.614 -14.968 1.00 98.00 362 ILE A C 1
ATOM 2922 O O . ILE A 1 362 ? 32.007 -13.553 -14.182 1.00 98.00 362 ILE A O 1
ATOM 2926 N N . THR A 1 363 ? 33.210 -11.882 -15.070 1.00 97.94 363 THR A N 1
ATOM 2927 C CA . THR A 1 363 ? 34.433 -12.155 -14.289 1.00 97.94 363 THR A CA 1
ATOM 2928 C C . THR A 1 363 ? 34.186 -12.080 -12.777 1.00 97.94 363 THR A C 1
ATOM 2930 O O . THR A 1 363 ? 34.844 -12.766 -11.999 1.00 97.94 363 THR A O 1
ATOM 2933 N N . ARG A 1 364 ? 33.242 -11.237 -12.346 1.00 98.00 364 ARG A N 1
ATOM 2934 C CA . ARG A 1 364 ? 32.821 -11.083 -10.946 1.00 98.00 364 ARG A CA 1
ATOM 2935 C C . ARG A 1 364 ? 31.669 -12.005 -10.537 1.00 98.00 364 ARG A C 1
ATOM 2937 O O . ARG A 1 364 ? 31.143 -11.830 -9.442 1.00 98.00 364 ARG A O 1
ATOM 2944 N N . GLU A 1 365 ? 31.270 -12.942 -11.399 1.00 97.44 365 GLU A N 1
ATOM 2945 C CA . GLU A 1 365 ? 30.173 -13.900 -11.176 1.00 97.44 365 GLU A CA 1
ATOM 2946 C C . GLU A 1 365 ? 28.808 -13.242 -10.890 1.00 97.44 365 GLU A C 1
ATOM 2948 O O . GLU A 1 365 ? 27.884 -13.864 -10.365 1.00 97.44 365 GLU A O 1
ATOM 2953 N N . VAL A 1 366 ? 28.642 -11.969 -11.263 1.00 97.88 366 VAL A N 1
ATOM 2954 C CA . VAL A 1 366 ? 27.351 -11.273 -11.188 1.00 97.88 366 VAL A CA 1
ATOM 2955 C C . VAL A 1 366 ? 26.437 -11.764 -12.307 1.00 97.88 366 VAL A C 1
ATOM 2957 O O . VAL A 1 366 ? 25.244 -12.002 -12.088 1.00 97.88 366 VAL A O 1
ATOM 2960 N N . LEU A 1 367 ? 27.001 -11.941 -13.502 1.00 98.06 367 LEU A N 1
ATOM 2961 C CA . LEU A 1 367 ? 26.346 -12.514 -14.674 1.00 98.06 367 LEU A CA 1
ATOM 2962 C C . LEU A 1 367 ? 26.981 -13.858 -15.029 1.00 98.06 367 LEU A C 1
ATOM 2964 O O . LEU A 1 367 ? 28.175 -14.066 -14.833 1.00 98.06 367 LEU A O 1
ATOM 2968 N N . SER A 1 368 ? 26.178 -14.769 -15.567 1.00 97.81 368 SER A N 1
ATOM 2969 C CA . SER A 1 368 ? 26.689 -15.994 -16.180 1.00 97.81 368 SER A CA 1
ATOM 2970 C C . SER A 1 368 ? 27.121 -15.746 -17.630 1.00 97.81 368 SER A C 1
ATOM 2972 O O . SER A 1 368 ? 26.738 -14.756 -18.255 1.00 97.81 368 SER A O 1
ATOM 2974 N N . VAL A 1 369 ? 27.881 -16.682 -18.202 1.00 97.69 369 VAL A N 1
ATOM 2975 C CA . VAL A 1 369 ? 28.242 -16.646 -19.631 1.00 97.69 369 VAL A CA 1
ATOM 2976 C C . VAL A 1 369 ? 26.994 -16.679 -20.523 1.00 97.69 369 VAL A C 1
ATOM 2978 O O . VAL A 1 369 ? 26.959 -16.027 -21.564 1.00 97.69 369 VAL A O 1
ATOM 2981 N N . ASP A 1 370 ? 25.949 -17.402 -20.115 1.00 98.12 370 ASP A N 1
ATOM 2982 C CA . ASP A 1 370 ? 24.699 -17.467 -20.875 1.00 98.12 370 ASP A CA 1
ATOM 2983 C C . ASP A 1 370 ? 23.888 -16.167 -20.770 1.00 98.12 370 ASP A C 1
ATOM 2985 O O . ASP A 1 370 ? 23.279 -15.757 -21.760 1.00 98.12 370 ASP A O 1
ATOM 2989 N N . ASP A 1 371 ? 23.950 -15.463 -19.631 1.00 98.12 371 ASP A N 1
ATOM 2990 C CA . ASP A 1 371 ? 23.406 -14.102 -19.518 1.00 98.12 371 ASP A CA 1
ATOM 2991 C C . ASP A 1 371 ? 24.107 -13.159 -20.509 1.00 98.12 371 ASP A C 1
ATOM 2993 O O . ASP A 1 371 ? 23.433 -12.392 -21.197 1.00 98.12 371 ASP A O 1
ATOM 2997 N N . GLY A 1 372 ? 25.438 -13.261 -20.636 1.00 97.88 372 GLY A N 1
ATOM 2998 C CA . GLY A 1 372 ? 26.231 -12.510 -21.616 1.00 97.88 372 GLY A CA 1
ATOM 2999 C C . GLY A 1 372 ? 25.774 -12.757 -23.054 1.00 97.88 372 GLY A C 1
ATOM 3000 O O . GLY A 1 372 ? 25.427 -11.816 -23.762 1.00 97.88 372 GLY A O 1
ATOM 3001 N N . LYS A 1 373 ? 25.632 -14.027 -23.458 1.00 97.75 373 LYS A N 1
ATOM 3002 C CA . LYS A 1 373 ? 25.106 -14.380 -24.792 1.00 97.75 373 LYS A CA 1
ATOM 3003 C C . LYS A 1 373 ? 23.701 -13.831 -25.031 1.00 97.75 373 LYS A C 1
ATOM 3005 O O . LYS A 1 373 ? 23.389 -13.394 -26.137 1.00 97.75 373 LYS A O 1
ATOM 3010 N N . LYS A 1 374 ? 22.832 -13.867 -24.013 1.00 97.44 374 LYS A N 1
ATOM 3011 C CA . LYS A 1 374 ? 21.480 -13.306 -24.123 1.00 97.44 374 LYS A CA 1
ATOM 3012 C C . LYS A 1 374 ? 21.533 -11.791 -24.315 1.00 97.44 374 LYS A C 1
ATOM 3014 O O . LYS A 1 374 ? 20.793 -11.272 -25.147 1.00 97.44 374 LYS A O 1
ATOM 3019 N N . ILE A 1 375 ? 22.414 -11.092 -23.603 1.00 97.69 375 ILE A N 1
ATOM 3020 C CA . ILE A 1 375 ? 22.647 -9.658 -23.807 1.00 97.69 375 ILE A CA 1
ATOM 3021 C C . ILE A 1 375 ? 23.109 -9.404 -25.244 1.00 97.69 375 ILE A C 1
ATOM 3023 O O . ILE A 1 375 ? 22.481 -8.607 -25.936 1.00 97.69 375 ILE A O 1
ATOM 3027 N N . ASP A 1 376 ? 24.104 -10.147 -25.727 1.00 97.75 376 ASP A N 1
ATOM 3028 C CA . ASP A 1 376 ? 24.668 -9.988 -27.072 1.00 97.75 376 ASP A CA 1
ATOM 3029 C C . ASP A 1 376 ? 23.700 -10.317 -28.210 1.00 97.75 376 ASP A C 1
ATOM 3031 O O . ASP A 1 376 ? 23.887 -9.831 -29.325 1.00 97.75 376 ASP A O 1
ATOM 3035 N N . SER A 1 377 ? 22.648 -11.093 -27.936 1.00 97.06 377 SER A N 1
ATOM 3036 C CA . SER A 1 377 ? 21.604 -11.407 -28.916 1.00 97.06 377 SER A CA 1
ATOM 3037 C C . SER A 1 377 ? 20.711 -10.213 -29.288 1.00 97.06 377 SER A C 1
ATOM 3039 O O . SER A 1 377 ? 19.991 -10.286 -30.284 1.00 97.06 377 SER A O 1
ATOM 3041 N N . GLY A 1 378 ? 20.761 -9.113 -28.523 1.00 96.38 378 GLY A N 1
ATOM 3042 C CA . GLY A 1 378 ? 20.034 -7.883 -28.843 1.00 96.38 378 GLY A CA 1
ATOM 3043 C C . GLY A 1 378 ? 20.522 -7.251 -30.152 1.00 96.38 378 GLY A C 1
ATOM 3044 O O . GLY A 1 378 ? 21.720 -7.218 -30.437 1.00 96.38 378 GLY A O 1
ATOM 3045 N N . LYS A 1 379 ? 19.595 -6.720 -30.959 1.00 95.94 379 LYS A N 1
ATOM 3046 C CA . LYS A 1 379 ? 19.874 -6.255 -32.330 1.00 95.94 379 LYS A CA 1
ATOM 3047 C C . LYS A 1 379 ? 20.631 -4.931 -32.375 1.00 95.94 379 LYS A C 1
ATOM 3049 O O . LYS A 1 379 ? 21.336 -4.658 -33.342 1.00 95.94 379 LYS A O 1
ATOM 3054 N N . ASN A 1 380 ? 20.452 -4.089 -31.362 1.00 95.69 380 ASN A N 1
ATOM 3055 C CA . ASN A 1 380 ? 21.073 -2.771 -31.252 1.00 95.69 380 ASN A CA 1
ATOM 3056 C C . ASN A 1 380 ? 21.573 -2.519 -29.816 1.00 95.69 380 ASN A C 1
ATOM 3058 O O . ASN A 1 380 ? 21.120 -3.204 -28.895 1.00 95.69 380 ASN A O 1
ATOM 3062 N N . PRO A 1 381 ? 22.487 -1.551 -29.600 1.00 96.62 381 PRO A N 1
ATOM 3063 C CA . PRO A 1 381 ? 23.048 -1.276 -28.276 1.00 96.62 381 PRO A CA 1
ATOM 3064 C C . PRO A 1 381 ? 21.993 -1.053 -27.187 1.00 96.62 381 PRO A C 1
ATOM 3066 O O . PRO A 1 381 ? 22.148 -1.568 -26.085 1.00 96.62 381 PRO A O 1
ATOM 3069 N N . GLN A 1 382 ? 20.888 -0.370 -27.499 1.00 96.31 382 GLN A N 1
ATOM 3070 C CA . GLN A 1 382 ? 19.810 -0.120 -26.544 1.00 96.31 382 GLN A CA 1
ATOM 3071 C C . GLN A 1 382 ? 19.121 -1.418 -26.111 1.00 96.31 382 GLN A C 1
ATOM 3073 O O . GLN A 1 382 ? 18.903 -1.628 -24.924 1.00 96.31 382 GLN A O 1
ATOM 3078 N N . GLU A 1 383 ? 18.805 -2.319 -27.041 1.00 95.81 383 GLU A N 1
ATOM 3079 C CA . GLU A 1 383 ? 18.215 -3.629 -26.740 1.00 95.81 383 GLU A CA 1
ATOM 3080 C C . GLU A 1 383 ? 19.161 -4.492 -25.896 1.00 95.81 383 GLU A C 1
ATOM 3082 O O . GLU A 1 383 ? 18.739 -5.105 -24.913 1.00 95.81 383 GLU A O 1
ATOM 3087 N N . LYS A 1 384 ? 20.460 -4.469 -26.209 1.00 97.50 384 LYS A N 1
ATOM 3088 C CA . LYS A 1 384 ? 21.477 -5.144 -25.397 1.00 97.50 384 LYS A CA 1
ATOM 3089 C C . LYS A 1 384 ? 21.546 -4.559 -23.980 1.00 97.50 384 LYS A C 1
ATOM 3091 O O . LYS A 1 384 ? 21.525 -5.303 -22.998 1.00 97.50 384 LYS A O 1
ATOM 3096 N N . ASN A 1 385 ? 21.531 -3.234 -23.846 1.00 97.62 385 ASN A N 1
ATOM 3097 C CA . ASN A 1 385 ? 21.523 -2.568 -22.545 1.00 97.62 385 ASN A CA 1
ATOM 3098 C C . ASN A 1 385 ? 20.221 -2.821 -21.761 1.00 97.62 385 ASN A C 1
ATOM 3100 O O . ASN A 1 385 ? 20.263 -2.967 -20.540 1.00 97.62 385 ASN A O 1
ATOM 3104 N N . ARG A 1 386 ? 19.065 -2.938 -22.431 1.00 96.50 386 ARG A N 1
ATOM 3105 C CA . ARG A 1 386 ? 17.799 -3.344 -21.794 1.00 96.50 386 ARG A CA 1
ATOM 3106 C C . ARG A 1 386 ? 17.894 -4.759 -21.227 1.00 96.50 386 ARG A C 1
ATOM 3108 O O . ARG A 1 386 ? 17.513 -4.966 -20.076 1.00 96.50 386 ARG A O 1
ATOM 3115 N N . ASN A 1 387 ? 18.462 -5.702 -21.985 1.00 96.75 387 ASN A N 1
ATOM 3116 C CA . ASN A 1 387 ? 18.724 -7.062 -21.503 1.00 96.75 387 ASN A CA 1
ATOM 3117 C C . ASN A 1 387 ? 19.655 -7.054 -20.282 1.00 96.75 387 ASN A C 1
ATOM 3119 O O . ASN A 1 387 ? 19.391 -7.754 -19.304 1.00 96.75 387 ASN A O 1
ATOM 3123 N N . LEU A 1 388 ? 20.706 -6.228 -20.298 1.00 97.75 388 LEU A N 1
ATOM 3124 C CA . LEU A 1 388 ? 21.591 -6.042 -19.146 1.00 97.75 388 LEU A CA 1
ATOM 3125 C C . LEU A 1 388 ? 20.823 -5.503 -17.927 1.00 97.75 388 LEU A C 1
ATOM 3127 O O . LEU A 1 388 ? 20.952 -6.050 -16.832 1.00 97.75 388 LEU A O 1
ATOM 3131 N N . MET A 1 389 ? 19.980 -4.483 -18.106 1.00 97.75 389 MET A N 1
ATOM 3132 C CA . MET A 1 389 ? 19.167 -3.916 -17.024 1.00 97.75 389 MET A CA 1
ATOM 3133 C C . MET A 1 389 ? 18.176 -4.924 -16.436 1.00 97.75 389 MET A C 1
ATOM 3135 O O . MET A 1 389 ? 18.046 -5.010 -15.214 1.00 97.75 389 MET A O 1
ATOM 3139 N N . ASP A 1 390 ? 17.516 -5.724 -17.275 1.00 96.12 390 ASP A N 1
ATOM 3140 C CA . ASP A 1 390 ? 16.623 -6.795 -16.824 1.00 96.12 390 ASP A CA 1
ATOM 3141 C C . ASP A 1 390 ? 17.364 -7.846 -15.975 1.00 96.12 390 ASP A C 1
ATOM 3143 O O . ASP A 1 390 ? 16.830 -8.343 -14.978 1.00 96.12 390 ASP A O 1
ATOM 3147 N N . MET A 1 391 ? 18.621 -8.155 -16.312 1.00 96.88 391 MET A N 1
ATOM 3148 C CA . MET A 1 391 ? 19.463 -9.024 -15.485 1.00 96.88 391 MET A CA 1
ATOM 3149 C C . MET A 1 391 ? 19.827 -8.361 -14.157 1.00 96.88 391 MET A C 1
ATOM 3151 O O . MET A 1 391 ? 19.643 -8.971 -13.104 1.00 96.88 391 MET A O 1
ATOM 3155 N N . LEU A 1 392 ? 20.307 -7.113 -14.182 1.00 96.69 392 LEU A N 1
ATOM 3156 C CA . LEU A 1 392 ? 20.752 -6.385 -12.988 1.00 96.69 392 LEU A CA 1
ATOM 3157 C C . LEU A 1 392 ? 19.626 -6.194 -11.965 1.00 96.69 392 LEU A C 1
ATOM 3159 O O . LEU A 1 392 ? 19.846 -6.393 -10.771 1.00 96.69 392 LEU A O 1
ATOM 3163 N N . LEU A 1 393 ? 18.402 -5.903 -12.415 1.00 95.44 393 LEU A N 1
ATOM 3164 C CA . LEU A 1 393 ? 17.232 -5.756 -11.539 1.00 95.44 393 LEU A CA 1
ATOM 3165 C C . LEU A 1 393 ? 16.819 -7.063 -10.841 1.00 95.44 393 LEU A C 1
ATOM 3167 O O . LEU A 1 393 ? 16.059 -7.032 -9.867 1.00 95.44 393 LEU A O 1
ATOM 3171 N N . ARG A 1 394 ? 17.332 -8.212 -11.291 1.00 94.50 394 ARG A N 1
ATOM 3172 C CA . ARG A 1 394 ? 17.138 -9.524 -10.655 1.00 94.50 394 ARG A CA 1
ATOM 3173 C C . ARG A 1 394 ? 18.276 -9.915 -9.711 1.00 94.50 394 ARG A C 1
ATOM 3175 O O . ARG A 1 394 ? 18.092 -10.823 -8.903 1.00 94.50 394 ARG A O 1
ATOM 3182 N N . LYS A 1 395 ? 19.427 -9.241 -9.776 1.00 95.81 395 LYS A N 1
ATOM 3183 C CA . LYS A 1 395 ? 20.565 -9.494 -8.880 1.00 95.81 395 LYS A CA 1
ATOM 3184 C C . LYS A 1 395 ? 20.374 -8.802 -7.532 1.00 95.81 395 LYS A C 1
ATOM 3186 O O . LYS A 1 395 ? 19.439 -8.029 -7.341 1.00 95.81 395 LYS A O 1
ATOM 3191 N N . ASN A 1 396 ? 21.240 -9.156 -6.584 1.00 95.56 396 ASN A N 1
ATOM 3192 C CA . ASN A 1 396 ? 21.299 -8.574 -5.247 1.00 95.56 396 ASN A CA 1
ATOM 3193 C C . ASN A 1 396 ? 22.132 -7.273 -5.235 1.00 95.56 396 ASN A C 1
ATOM 3195 O O . ASN A 1 396 ? 22.650 -6.829 -6.260 1.00 95.56 396 ASN A O 1
ATOM 3199 N N . GLU A 1 397 ? 22.293 -6.676 -4.054 1.00 96.62 397 GLU A N 1
ATOM 3200 C CA . GLU A 1 397 ? 23.052 -5.431 -3.872 1.00 96.62 397 GLU A CA 1
ATOM 3201 C C . GLU A 1 397 ? 24.529 -5.555 -4.278 1.00 96.62 397 GLU A C 1
ATOM 3203 O O . GLU A 1 397 ? 25.111 -4.612 -4.809 1.00 96.62 397 GLU A O 1
ATOM 3208 N N . GLN A 1 398 ? 25.135 -6.734 -4.108 1.00 96.94 398 GLN A N 1
ATOM 3209 C CA . GLN A 1 398 ? 26.499 -6.987 -4.572 1.00 96.94 398 GLN A CA 1
ATOM 3210 C C . GLN A 1 398 ? 26.607 -6.832 -6.095 1.00 96.94 398 GLN A C 1
ATOM 3212 O O . GLN A 1 398 ? 27.536 -6.184 -6.572 1.00 96.94 398 GLN A O 1
ATOM 3217 N N . GLY A 1 399 ? 25.640 -7.363 -6.851 1.00 97.56 399 GLY A N 1
ATOM 3218 C CA . GLY A 1 399 ? 25.600 -7.203 -8.305 1.00 97.56 399 GLY A CA 1
ATOM 3219 C C . GLY A 1 399 ? 25.496 -5.741 -8.743 1.00 97.56 399 GLY A C 1
ATOM 3220 O O . GLY A 1 399 ? 26.180 -5.326 -9.675 1.00 97.56 399 GLY A O 1
ATOM 3221 N N . PHE A 1 400 ? 24.708 -4.939 -8.023 1.00 97.88 400 PHE A N 1
ATOM 3222 C CA . PHE A 1 400 ? 24.632 -3.494 -8.243 1.00 97.88 400 PHE A CA 1
ATOM 3223 C C . PHE A 1 400 ? 25.967 -2.784 -7.970 1.00 97.88 400 PHE A C 1
ATOM 3225 O O . PHE A 1 400 ? 26.412 -1.973 -8.779 1.00 97.88 400 PHE A O 1
ATOM 3232 N N . ASN A 1 401 ? 26.638 -3.114 -6.866 1.00 98.12 401 ASN A N 1
ATOM 3233 C CA . ASN A 1 401 ? 27.915 -2.495 -6.512 1.00 98.12 401 ASN A CA 1
ATOM 3234 C C . ASN A 1 401 ? 29.023 -2.825 -7.525 1.00 98.12 401 ASN A C 1
ATOM 3236 O O . ASN A 1 401 ? 29.808 -1.948 -7.881 1.00 98.12 401 ASN A O 1
ATOM 3240 N N . GLU A 1 402 ? 29.087 -4.062 -8.023 1.00 98.44 402 GLU A N 1
ATOM 3241 C CA . GLU A 1 402 ? 30.034 -4.429 -9.085 1.00 98.44 402 GLU A CA 1
ATOM 3242 C C . GLU A 1 402 ? 29.690 -3.759 -10.425 1.00 98.44 402 GLU A C 1
ATOM 3244 O O . GLU A 1 402 ? 30.599 -3.363 -11.152 1.00 98.44 402 GLU A O 1
ATOM 3249 N N . PHE A 1 403 ? 28.406 -3.537 -10.729 1.00 98.44 403 PHE A N 1
ATOM 3250 C CA . PHE A 1 403 ? 27.997 -2.729 -11.883 1.00 98.44 403 PHE A CA 1
ATOM 3251 C C . PHE A 1 403 ? 28.487 -1.280 -11.775 1.00 98.44 403 PHE A C 1
ATOM 3253 O O . PHE A 1 403 ? 29.090 -0.769 -12.718 1.00 98.44 403 PHE A O 1
ATOM 3260 N N . LEU A 1 404 ? 28.334 -0.636 -10.613 1.00 98.38 404 LEU A N 1
ATOM 3261 C CA . LEU A 1 404 ? 28.878 0.708 -10.396 1.00 98.38 404 LEU A CA 1
ATOM 3262 C C . LEU A 1 404 ? 30.408 0.739 -10.513 1.00 98.38 404 LEU A C 1
ATOM 3264 O O . LEU A 1 404 ? 30.954 1.664 -11.110 1.00 98.38 404 LEU A O 1
ATOM 3268 N N . LYS A 1 405 ? 31.117 -0.271 -9.993 1.00 98.12 405 LYS A N 1
ATOM 3269 C CA . LYS A 1 405 ? 32.578 -0.382 -10.155 1.00 98.12 405 LYS A CA 1
ATOM 3270 C C . LYS A 1 405 ? 32.984 -0.535 -11.619 1.00 98.12 405 LYS A C 1
ATOM 3272 O O . LYS A 1 405 ? 33.972 0.072 -12.025 1.00 98.12 405 LYS A O 1
ATOM 3277 N N . ALA A 1 406 ? 32.233 -1.318 -12.394 1.00 97.75 406 ALA A N 1
ATOM 3278 C CA . ALA A 1 406 ? 32.467 -1.481 -13.824 1.00 97.75 406 ALA A CA 1
ATOM 3279 C C . ALA A 1 406 ? 32.335 -0.141 -14.557 1.00 97.75 406 ALA A C 1
ATOM 3281 O O . ALA A 1 406 ? 33.241 0.228 -15.298 1.00 97.75 406 ALA A O 1
ATOM 3282 N N . LEU A 1 407 ? 31.271 0.622 -14.276 1.00 97.81 407 LEU A N 1
ATOM 3283 C CA . LEU A 1 407 ? 31.090 1.962 -14.840 1.00 97.81 407 LEU A CA 1
ATOM 3284 C C . LEU A 1 407 ? 32.228 2.909 -14.433 1.00 97.81 407 LEU A C 1
ATOM 3286 O O . LEU A 1 407 ? 32.798 3.569 -15.288 1.00 97.81 407 LEU A O 1
ATOM 3290 N N . LYS A 1 408 ? 32.630 2.935 -13.155 1.00 97.88 408 LYS A N 1
ATOM 3291 C CA . LYS A 1 408 ? 33.708 3.822 -12.666 1.00 97.88 408 LYS A CA 1
ATOM 3292 C C . LYS A 1 408 ? 35.102 3.462 -13.186 1.00 97.88 408 LYS A C 1
ATOM 3294 O O . LYS A 1 408 ? 36.017 4.275 -13.070 1.00 97.88 408 LYS A O 1
ATOM 3299 N N . LYS A 1 409 ? 35.293 2.253 -13.722 1.00 96.69 409 LYS A N 1
ATOM 3300 C CA . LYS A 1 409 ? 36.568 1.835 -14.321 1.00 96.69 409 LYS A CA 1
ATOM 3301 C C . LYS A 1 409 ? 36.843 2.576 -15.631 1.00 96.69 409 LYS A C 1
ATOM 3303 O O . LYS A 1 409 ? 38.005 2.808 -15.954 1.00 96.69 409 LYS A O 1
ATOM 3308 N N . ASP A 1 410 ? 35.791 2.933 -16.360 1.00 94.69 410 ASP A N 1
ATOM 3309 C CA . ASP A 1 410 ? 35.874 3.753 -17.560 1.00 94.69 410 ASP A CA 1
ATOM 3310 C C . ASP A 1 410 ? 35.542 5.205 -17.197 1.00 94.69 410 ASP A C 1
ATOM 3312 O O . ASP A 1 410 ? 34.454 5.512 -16.709 1.00 94.69 410 ASP A O 1
ATOM 3316 N N . SER A 1 411 ? 36.480 6.124 -17.434 1.00 94.00 411 SER A N 1
ATOM 3317 C CA . SER A 1 411 ? 36.278 7.542 -17.121 1.00 94.00 411 SER A CA 1
ATOM 3318 C C . SER A 1 411 ? 35.066 8.146 -17.834 1.00 94.00 411 SER A C 1
ATOM 3320 O O . SER A 1 411 ? 34.515 9.123 -17.340 1.00 94.00 411 SER A O 1
ATOM 3322 N N . ILE A 1 412 ? 34.635 7.568 -18.963 1.00 96.31 412 ILE A N 1
ATOM 3323 C CA . ILE A 1 412 ? 33.479 8.048 -19.731 1.00 96.31 412 ILE A CA 1
ATOM 3324 C C . ILE A 1 412 ? 32.167 7.845 -18.951 1.00 96.31 412 ILE A C 1
ATOM 3326 O O . ILE A 1 412 ? 31.250 8.652 -19.082 1.00 96.31 412 ILE A O 1
ATOM 3330 N N . TYR A 1 413 ? 32.075 6.810 -18.107 1.00 96.75 413 TYR A N 1
ATOM 3331 C CA . TYR A 1 413 ? 30.850 6.474 -17.365 1.00 96.75 413 TYR A CA 1
ATOM 3332 C C . TYR A 1 413 ? 30.905 6.813 -15.873 1.00 96.75 413 TYR A C 1
ATOM 3334 O O . TYR A 1 413 ? 29.931 6.567 -15.156 1.00 96.75 413 TYR A O 1
ATOM 3342 N N . ALA A 1 414 ? 32.013 7.379 -15.391 1.00 96.69 414 ALA A N 1
ATOM 3343 C CA . ALA A 1 414 ? 32.190 7.711 -13.979 1.00 96.69 414 ALA A CA 1
ATOM 3344 C C . ALA A 1 414 ? 31.080 8.643 -13.457 1.00 96.69 414 ALA A C 1
ATOM 3346 O O . ALA A 1 414 ? 30.505 8.374 -12.401 1.00 96.69 414 ALA A O 1
ATOM 3347 N N . ASP A 1 415 ? 30.712 9.666 -14.235 1.00 97.44 415 ASP A N 1
ATOM 3348 C CA . ASP A 1 415 ? 29.650 10.612 -13.874 1.00 97.44 415 ASP A CA 1
ATOM 3349 C C . ASP A 1 415 ? 28.272 9.938 -13.802 1.00 97.44 415 ASP A C 1
ATOM 3351 O O . ASP A 1 415 ? 27.499 10.193 -12.875 1.00 97.44 415 ASP A O 1
ATOM 3355 N N . LEU A 1 416 ? 27.970 9.022 -14.732 1.00 97.56 416 LEU A N 1
ATOM 3356 C CA . LEU A 1 416 ? 26.725 8.249 -14.717 1.00 97.56 416 LEU A CA 1
ATOM 3357 C C . LEU A 1 416 ? 26.662 7.326 -13.493 1.00 97.56 416 LEU A C 1
ATOM 3359 O O . LEU A 1 416 ? 25.625 7.250 -12.834 1.00 97.56 416 LEU A O 1
ATOM 3363 N N . ALA A 1 417 ? 27.764 6.650 -13.157 1.00 97.81 417 ALA A N 1
ATOM 3364 C CA . ALA A 1 417 ? 27.839 5.791 -11.977 1.00 97.81 417 ALA A CA 1
ATOM 3365 C C . ALA A 1 417 ? 27.564 6.579 -10.691 1.00 97.81 417 ALA A C 1
ATOM 3367 O O . ALA A 1 417 ? 26.758 6.162 -9.858 1.00 97.81 417 ALA A O 1
ATOM 3368 N N . ASP A 1 418 ? 28.201 7.742 -10.560 1.00 97.81 418 ASP A N 1
ATOM 3369 C CA . ASP A 1 418 ? 28.001 8.657 -9.443 1.00 97.81 418 ASP A CA 1
ATOM 3370 C C . ASP A 1 418 ? 26.559 9.172 -9.377 1.00 97.81 418 ASP A C 1
ATOM 3372 O O . ASP A 1 418 ? 25.982 9.249 -8.290 1.00 97.81 418 ASP A O 1
ATOM 3376 N N . GLN A 1 419 ? 25.951 9.481 -10.524 1.00 97.75 419 GLN A N 1
ATOM 3377 C CA . GLN A 1 419 ? 24.556 9.900 -10.595 1.00 97.75 419 GLN A CA 1
ATOM 3378 C C . GLN A 1 419 ? 23.606 8.789 -10.121 1.00 97.75 419 GLN A C 1
ATOM 3380 O O . GLN A 1 419 ? 22.705 9.055 -9.323 1.00 97.75 419 GLN A O 1
ATOM 3385 N N . ILE A 1 420 ? 23.806 7.544 -10.567 1.00 97.69 420 ILE A N 1
ATOM 3386 C CA . ILE A 1 420 ? 22.988 6.393 -10.153 1.00 97.69 420 ILE A CA 1
ATOM 3387 C C . ILE A 1 420 ? 23.131 6.156 -8.647 1.00 97.69 420 ILE A C 1
ATOM 3389 O O . ILE A 1 420 ? 22.131 5.997 -7.947 1.00 97.69 420 ILE A O 1
ATOM 3393 N N . GLU A 1 421 ? 24.361 6.165 -8.132 1.00 97.31 421 GLU A N 1
ATOM 3394 C CA . GLU A 1 421 ? 24.652 5.945 -6.713 1.00 97.31 421 GLU A CA 1
ATOM 3395 C C . GLU A 1 421 ? 24.010 7.014 -5.816 1.00 97.31 421 GLU A C 1
ATOM 3397 O O . GLU A 1 421 ? 23.419 6.684 -4.784 1.00 97.31 421 GLU A O 1
ATOM 3402 N N . LYS A 1 422 ? 24.072 8.283 -6.242 1.00 97.19 422 LYS A N 1
ATOM 3403 C CA . LYS A 1 422 ? 23.534 9.448 -5.521 1.00 97.19 422 LYS A CA 1
ATOM 3404 C C . LYS A 1 422 ? 22.051 9.712 -5.797 1.00 97.19 422 LYS A C 1
ATOM 3406 O O . LYS A 1 422 ? 21.504 10.664 -5.248 1.00 97.19 422 LYS A O 1
ATOM 3411 N N . THR A 1 423 ? 21.390 8.902 -6.628 1.00 97.50 423 THR A N 1
ATOM 3412 C CA . THR A 1 423 ? 19.970 9.097 -6.945 1.00 97.50 423 THR A CA 1
ATOM 3413 C C . THR A 1 423 ? 19.125 8.992 -5.681 1.00 97.50 423 THR A C 1
ATOM 3415 O O . THR A 1 423 ? 19.120 7.965 -4.990 1.00 97.50 423 THR A O 1
ATOM 3418 N N . GLU A 1 424 ? 18.400 10.072 -5.399 1.00 96.12 424 GLU A N 1
ATOM 3419 C CA . GLU A 1 424 ? 17.478 10.155 -4.278 1.00 96.12 424 GLU A CA 1
ATOM 3420 C C . GLU A 1 424 ? 16.298 9.203 -4.496 1.00 96.12 424 GLU A C 1
ATOM 3422 O O . GLU A 1 424 ? 15.660 9.188 -5.556 1.00 96.12 424 GLU A O 1
ATOM 3427 N N . VAL A 1 425 ? 16.028 8.389 -3.477 1.00 93.75 425 VAL A N 1
ATOM 3428 C CA . VAL A 1 425 ? 14.890 7.473 -3.429 1.00 93.75 425 VAL A CA 1
ATOM 3429 C C . VAL A 1 425 ? 13.964 7.961 -2.330 1.00 93.75 425 VAL A C 1
ATOM 3431 O O . VAL A 1 425 ? 14.341 7.981 -1.160 1.00 93.75 425 VAL A O 1
ATOM 3434 N N . THR A 1 426 ? 12.760 8.359 -2.721 1.00 91.75 426 THR A N 1
ATOM 3435 C CA . THR A 1 426 ? 11.734 8.876 -1.812 1.00 91.75 426 THR A CA 1
ATOM 3436 C C . THR A 1 426 ? 10.815 7.752 -1.326 1.00 91.75 426 THR A C 1
ATOM 3438 O O . THR A 1 426 ? 10.753 6.673 -1.922 1.00 91.75 426 THR A O 1
ATOM 3441 N N . SER A 1 427 ? 10.054 7.984 -0.254 1.00 83.44 427 SER A N 1
ATOM 3442 C CA . SER A 1 427 ? 9.008 7.045 0.184 1.00 83.44 427 SER A CA 1
ATOM 3443 C C . SER A 1 427 ? 7.934 6.839 -0.895 1.00 83.44 427 SER A C 1
ATOM 3445 O O . SER A 1 427 ? 7.439 5.724 -1.069 1.00 83.44 427 SER A O 1
ATOM 3447 N N . THR A 1 428 ? 7.628 7.883 -1.671 1.00 85.12 428 THR A N 1
ATOM 3448 C CA . THR A 1 428 ? 6.695 7.848 -2.805 1.00 85.12 428 THR A CA 1
ATOM 3449 C C . THR A 1 428 ? 7.171 6.914 -3.916 1.00 85.12 428 THR A C 1
ATOM 3451 O O . THR A 1 428 ? 6.369 6.136 -4.440 1.00 85.12 428 THR A O 1
ATOM 3454 N N . ASP A 1 429 ? 8.468 6.925 -4.236 1.00 90.06 429 ASP A N 1
ATOM 3455 C CA . ASP A 1 429 ? 9.066 6.009 -5.217 1.00 90.06 429 ASP A CA 1
ATOM 3456 C C . ASP A 1 429 ? 8.849 4.545 -4.797 1.00 90.06 429 ASP A C 1
ATOM 3458 O O . ASP A 1 429 ? 8.366 3.714 -5.570 1.00 90.06 429 ASP A O 1
ATOM 3462 N N . MET A 1 430 ? 9.138 4.246 -3.526 1.00 89.38 430 MET A N 1
ATOM 3463 C CA . MET A 1 430 ? 9.001 2.905 -2.950 1.00 89.38 430 MET A CA 1
ATOM 3464 C C . MET A 1 430 ? 7.542 2.441 -2.931 1.00 89.38 430 MET A C 1
ATOM 3466 O O . MET A 1 430 ? 7.243 1.306 -3.308 1.00 89.38 430 MET A O 1
ATOM 3470 N N . ALA A 1 431 ? 6.623 3.322 -2.531 1.00 83.00 431 ALA A N 1
ATOM 3471 C CA . ALA A 1 431 ? 5.196 3.030 -2.493 1.00 83.00 431 ALA A CA 1
ATOM 3472 C C . ALA A 1 431 ? 4.622 2.777 -3.897 1.00 83.00 431 ALA A C 1
ATOM 3474 O O . ALA A 1 431 ? 3.799 1.874 -4.070 1.00 83.00 431 ALA A O 1
ATOM 3475 N N . THR A 1 432 ? 5.059 3.550 -4.895 1.00 85.56 432 THR A N 1
ATOM 3476 C CA . THR A 1 432 ? 4.622 3.408 -6.294 1.00 85.56 432 THR A CA 1
ATOM 3477 C C . THR A 1 432 ? 5.071 2.067 -6.858 1.00 85.56 432 THR A C 1
ATOM 3479 O O . THR A 1 432 ? 4.250 1.296 -7.356 1.00 85.56 432 THR A O 1
ATOM 3482 N N . LEU A 1 433 ? 6.343 1.717 -6.673 1.00 85.31 433 LEU A N 1
ATOM 3483 C CA . LEU A 1 433 ? 6.873 0.456 -7.171 1.00 85.31 433 LEU A CA 1
ATOM 3484 C C . LEU A 1 433 ? 6.308 -0.760 -6.422 1.00 85.31 433 LEU A C 1
ATOM 3486 O O . LEU A 1 433 ? 5.993 -1.778 -7.031 1.00 85.31 433 LEU A O 1
ATOM 3490 N N . HIS A 1 434 ? 6.100 -0.664 -5.108 1.00 84.00 434 HIS A N 1
ATOM 3491 C CA . HIS A 1 434 ? 5.483 -1.745 -4.338 1.00 84.00 434 HIS A CA 1
ATOM 3492 C C . HIS A 1 434 ? 4.030 -2.017 -4.763 1.00 84.00 434 HIS A C 1
ATOM 3494 O O . HIS A 1 434 ? 3.592 -3.166 -4.736 1.00 84.00 434 HIS A O 1
ATOM 3500 N N . LYS A 1 435 ? 3.282 -0.990 -5.196 1.00 81.25 435 LYS A N 1
ATOM 3501 C CA . LYS A 1 435 ? 1.959 -1.182 -5.819 1.00 81.25 435 LYS A CA 1
ATOM 3502 C C . LYS A 1 435 ? 2.044 -1.915 -7.157 1.00 81.25 435 LYS A C 1
ATOM 3504 O O . LYS A 1 435 ? 1.060 -2.526 -7.547 1.00 81.25 435 LYS A O 1
ATOM 3509 N N . CYS A 1 436 ? 3.183 -1.865 -7.844 1.00 81.06 436 CYS A N 1
ATOM 3510 C CA . CYS A 1 436 ? 3.370 -2.586 -9.098 1.00 81.06 436 CYS A CA 1
ATOM 3511 C C . CYS A 1 436 ? 3.564 -4.095 -8.884 1.00 81.06 436 CYS A C 1
ATOM 3513 O O . CYS A 1 436 ? 3.192 -4.888 -9.737 1.00 81.06 436 CYS A O 1
ATOM 3515 N N . LEU A 1 437 ? 4.108 -4.502 -7.737 1.00 77.81 437 LEU A N 1
ATOM 3516 C CA . LEU A 1 437 ? 4.428 -5.905 -7.440 1.00 77.81 437 LEU A CA 1
ATOM 3517 C C . LEU A 1 437 ? 3.252 -6.704 -6.853 1.00 77.81 437 LEU A C 1
ATOM 3519 O O . LEU A 1 437 ? 3.411 -7.886 -6.551 1.00 77.81 437 LEU A O 1
ATOM 3523 N N . LYS A 1 438 ? 2.104 -6.058 -6.636 1.00 67.75 438 LYS A N 1
ATOM 3524 C CA . LYS A 1 438 ? 0.864 -6.660 -6.131 1.00 67.75 438 LYS A CA 1
ATOM 3525 C C . LYS A 1 438 ? -0.192 -6.670 -7.224 1.00 67.75 438 LYS A C 1
ATOM 3527 O O . LYS A 1 438 ? -0.952 -7.660 -7.269 1.00 67.75 438 LYS A O 1
#